Protein AF-A0A0N0P7M8-F1 (afdb_monomer)

Structure (mmCIF, N/CA/C/O backbone):
data_AF-A0A0N0P7M8-F1
#
_entry.id   AF-A0A0N0P7M8-F1
#
loop_
_atom_site.group_PDB
_atom_site.id
_atom_site.type_symbol
_atom_site.label_atom_id
_atom_site.label_alt_id
_atom_site.label_comp_id
_atom_site.label_asym_id
_atom_site.label_entity_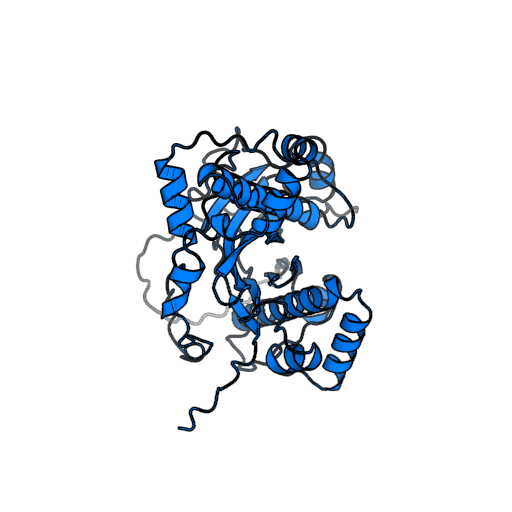id
_atom_site.label_seq_id
_atom_site.pdbx_PDB_ins_code
_atom_site.Cartn_x
_atom_site.Cartn_y
_atom_site.Cartn_z
_atom_site.occupancy
_atom_site.B_iso_or_equiv
_atom_site.auth_seq_id
_atom_site.auth_comp_id
_atom_site.auth_asym_id
_atom_site.auth_atom_id
_atom_site.pdbx_PDB_model_num
ATOM 1 N N . MET A 1 1 ? 29.910 -26.607 -25.794 1.00 38.88 1 MET A N 1
ATOM 2 C CA . MET A 1 1 ? 29.157 -25.349 -25.600 1.00 38.88 1 MET A CA 1
ATOM 3 C C . MET A 1 1 ? 27.672 -25.660 -25.435 1.00 38.88 1 MET A C 1
ATOM 5 O O . MET A 1 1 ? 26.892 -25.453 -26.350 1.00 38.88 1 MET A O 1
ATOM 9 N N . HIS A 1 2 ? 27.289 -26.178 -24.271 1.00 39.09 2 HIS A N 1
ATOM 10 C CA . HIS A 1 2 ? 25.891 -26.278 -23.855 1.00 39.09 2 HIS A CA 1
ATOM 11 C C . HIS A 1 2 ? 25.820 -25.704 -22.442 1.00 39.09 2 HIS A C 1
ATOM 13 O O . HIS A 1 2 ? 26.006 -26.439 -21.480 1.00 39.09 2 HIS A O 1
ATOM 19 N N . SER A 1 3 ? 25.626 -24.390 -22.310 1.00 35.88 3 SER A N 1
ATOM 20 C CA . SER A 1 3 ? 25.039 -23.858 -21.081 1.00 35.88 3 SER A CA 1
ATOM 21 C C . SER A 1 3 ? 23.548 -23.754 -21.353 1.00 35.88 3 SER A C 1
ATOM 23 O O . SER A 1 3 ? 23.086 -22.883 -22.093 1.00 35.88 3 SER A O 1
ATOM 25 N N . LEU A 1 4 ? 22.812 -24.734 -20.838 1.00 39.28 4 LEU A N 1
ATOM 26 C CA . LEU A 1 4 ? 21.364 -24.676 -20.768 1.00 39.28 4 LEU A CA 1
ATOM 27 C C . LEU A 1 4 ? 21.016 -23.387 -20.026 1.00 39.28 4 LEU A C 1
ATOM 29 O O . LEU A 1 4 ? 21.363 -23.215 -18.863 1.00 39.28 4 LEU A O 1
ATOM 33 N N . SER A 1 5 ? 20.398 -22.456 -20.748 1.00 38.84 5 SER A N 1
ATOM 34 C CA . SER A 1 5 ? 19.681 -21.336 -20.161 1.00 38.84 5 SER A CA 1
ATOM 35 C C . SER A 1 5 ? 18.578 -21.944 -19.301 1.00 38.84 5 SER A C 1
ATOM 37 O O . SER A 1 5 ? 17.521 -22.320 -19.810 1.00 38.84 5 SER A O 1
ATOM 39 N N . GLU A 1 6 ? 18.838 -22.094 -18.004 1.00 46.56 6 GLU A N 1
ATOM 40 C CA . GLU A 1 6 ? 17.764 -22.172 -17.029 1.00 46.56 6 GLU A CA 1
ATOM 41 C C . GLU A 1 6 ? 16.998 -20.861 -17.169 1.00 46.56 6 GLU A C 1
ATOM 43 O O . GLU A 1 6 ? 17.438 -19.793 -16.744 1.00 46.56 6 GLU A O 1
ATOM 48 N N . LYS A 1 7 ? 15.879 -20.915 -17.896 1.00 55.19 7 LYS A N 1
ATOM 49 C CA . LYS A 1 7 ? 14.916 -19.825 -17.916 1.00 55.19 7 LYS A CA 1
ATOM 50 C C . LYS A 1 7 ? 14.451 -19.682 -16.478 1.00 55.19 7 LYS A C 1
ATOM 52 O O . LYS A 1 7 ? 13.652 -20.499 -16.029 1.00 55.19 7 LYS A O 1
ATOM 57 N N . SER A 1 8 ? 14.994 -18.694 -15.770 1.00 57.81 8 SER A N 1
ATOM 58 C CA . SER A 1 8 ? 14.538 -18.320 -14.437 1.00 57.81 8 SER A CA 1
ATOM 59 C C . SER A 1 8 ? 13.024 -18.140 -14.508 1.00 57.81 8 SER A C 1
ATOM 61 O O . SER A 1 8 ? 12.512 -17.210 -15.134 1.00 57.81 8 SER A O 1
ATOM 63 N N . THR A 1 9 ? 12.291 -19.126 -13.994 1.00 70.81 9 THR A N 1
ATOM 64 C CA . THR A 1 9 ? 10.834 -19.092 -13.961 1.00 70.81 9 THR A CA 1
ATOM 65 C C . THR A 1 9 ? 10.451 -17.999 -12.984 1.00 70.81 9 THR A C 1
ATOM 67 O O . THR A 1 9 ? 10.857 -18.068 -11.824 1.00 70.81 9 THR A O 1
ATOM 70 N N . ALA A 1 10 ? 9.685 -17.007 -13.435 1.00 79.00 10 ALA A N 1
ATOM 71 C CA . ALA A 1 10 ? 9.117 -15.997 -12.555 1.00 79.00 10 ALA A CA 1
ATOM 72 C C . ALA A 1 10 ? 8.371 -16.676 -11.393 1.00 79.00 10 ALA A C 1
ATOM 74 O O . ALA A 1 10 ? 7.583 -17.599 -11.604 1.00 79.00 10 ALA A O 1
ATOM 75 N N . ARG A 1 11 ? 8.640 -16.242 -10.162 1.00 86.50 11 ARG A N 1
ATOM 76 C CA . ARG A 1 11 ? 8.033 -16.765 -8.931 1.00 86.50 11 ARG A CA 1
ATOM 77 C C . ARG A 1 11 ? 7.351 -15.635 -8.174 1.00 86.50 11 ARG A C 1
ATOM 79 O O . ARG A 1 11 ? 7.637 -14.459 -8.405 1.00 86.50 11 ARG A O 1
ATOM 86 N N . VAL A 1 12 ? 6.464 -15.995 -7.253 1.00 88.06 12 VAL A N 1
ATOM 87 C CA . VAL A 1 12 ? 5.967 -15.067 -6.234 1.00 88.06 12 VAL A CA 1
ATOM 88 C C . VAL A 1 12 ? 6.844 -15.209 -5.004 1.00 88.06 12 VAL A C 1
ATOM 90 O O . VAL A 1 12 ? 7.029 -16.315 -4.504 1.00 88.06 12 VAL A O 1
ATOM 93 N N . ILE A 1 13 ? 7.362 -14.095 -4.501 1.00 89.50 13 ILE A N 1
ATOM 94 C CA . ILE A 1 13 ? 7.983 -14.046 -3.179 1.00 89.50 13 ILE A CA 1
ATOM 95 C C . ILE A 1 13 ? 7.034 -13.384 -2.196 1.00 89.50 13 ILE A C 1
ATOM 97 O O . ILE A 1 13 ? 6.319 -12.438 -2.534 1.00 89.50 13 ILE A O 1
ATOM 101 N N . GLN A 1 14 ? 7.047 -13.890 -0.971 1.00 90.44 14 GLN A N 1
ATOM 102 C CA . GLN A 1 14 ? 6.246 -13.395 0.136 1.00 90.44 14 GLN A CA 1
ATOM 103 C C . GLN A 1 14 ? 7.194 -12.860 1.201 1.00 90.44 14 GLN A C 1
ATOM 105 O O . GLN A 1 14 ? 8.113 -13.555 1.627 1.00 90.44 14 GLN A O 1
ATOM 110 N N . ARG A 1 15 ? 6.977 -11.622 1.636 1.00 91.31 15 ARG A N 1
ATOM 111 C CA . ARG A 1 15 ? 7.740 -11.003 2.719 1.00 91.31 15 ARG A CA 1
ATOM 112 C C . ARG A 1 15 ? 6.793 -10.663 3.848 1.00 91.31 15 ARG A C 1
ATOM 114 O O . ARG A 1 15 ? 5.907 -9.821 3.697 1.00 91.31 15 ARG A O 1
ATOM 121 N N . ARG A 1 16 ? 6.972 -11.334 4.980 1.00 91.81 16 ARG A N 1
ATOM 122 C CA . ARG A 1 16 ? 6.319 -10.955 6.228 1.00 91.81 16 ARG A CA 1
ATOM 123 C C . ARG A 1 16 ? 7.062 -9.764 6.811 1.00 91.81 16 ARG A C 1
ATOM 125 O O . ARG A 1 16 ? 8.281 -9.781 6.853 1.00 91.81 16 ARG A O 1
ATOM 132 N N . ARG A 1 17 ? 6.323 -8.763 7.283 1.00 90.62 17 ARG A N 1
ATOM 133 C CA . ARG A 1 17 ? 6.889 -7.580 7.929 1.00 90.62 17 ARG A CA 1
ATOM 134 C C . ARG A 1 17 ? 6.558 -7.567 9.411 1.00 90.62 17 ARG A C 1
ATOM 136 O O . ARG A 1 17 ? 5.408 -7.777 9.811 1.00 90.62 17 ARG A O 1
ATOM 143 N N . LEU A 1 18 ? 7.581 -7.323 10.224 1.00 87.56 18 LEU A N 1
ATOM 144 C CA . LEU A 1 18 ? 7.425 -7.078 11.653 1.00 87.56 18 LEU A CA 1
ATOM 145 C C . LEU A 1 18 ? 6.905 -5.654 11.857 1.00 87.56 18 LEU A C 1
ATOM 147 O O . LEU A 1 18 ? 7.591 -4.679 11.559 1.00 87.56 18 LEU A O 1
ATOM 151 N N . LEU A 1 19 ? 5.672 -5.544 12.346 1.00 90.62 19 LEU A N 1
ATOM 152 C CA . LEU A 1 19 ? 5.085 -4.264 12.725 1.00 90.62 19 LEU A CA 1
ATOM 153 C C . LEU A 1 19 ? 5.493 -3.904 14.164 1.00 90.62 19 LEU A C 1
ATOM 155 O O . LEU A 1 19 ? 5.669 -4.814 14.981 1.00 90.62 19 LEU A O 1
ATOM 159 N N . PRO A 1 20 ? 5.600 -2.606 14.503 1.00 87.19 20 PRO A N 1
ATOM 160 C CA . PRO A 1 20 ? 5.786 -2.167 15.883 1.00 87.19 20 PRO A CA 1
ATOM 161 C C . PRO A 1 20 ? 4.738 -2.782 16.824 1.00 87.19 20 PRO A C 1
ATOM 163 O O . PRO A 1 20 ? 3.542 -2.726 16.534 1.00 87.19 20 PRO A O 1
ATOM 166 N N . VAL A 1 21 ? 5.184 -3.362 17.950 1.00 83.81 21 VAL A N 1
ATOM 167 C CA . VAL A 1 21 ? 4.307 -4.069 18.910 1.00 83.81 21 VAL A CA 1
ATOM 168 C C . VAL A 1 21 ? 3.170 -3.171 19.377 1.00 83.81 21 VAL A C 1
ATOM 170 O O . VAL A 1 21 ? 2.017 -3.585 19.367 1.00 83.81 21 VAL A O 1
ATOM 173 N N . PHE A 1 22 ? 3.487 -1.938 19.749 1.00 82.38 22 PHE A N 1
ATOM 174 C CA . PHE A 1 22 ? 2.509 -0.872 19.857 1.00 82.38 22 PHE A CA 1
ATOM 175 C C . PHE A 1 22 ? 2.652 0.013 18.619 1.00 82.38 22 PHE A C 1
ATOM 177 O O . PHE A 1 22 ? 3.783 0.349 18.257 1.00 82.38 22 PHE A O 1
ATOM 184 N N . PRO A 1 23 ? 1.561 0.430 17.963 1.00 86.56 23 PRO A N 1
ATOM 185 C CA . PRO A 1 23 ? 0.143 0.159 18.249 1.00 86.56 23 PRO A CA 1
ATOM 186 C C . PRO A 1 23 ? -0.431 -1.065 17.512 1.00 86.56 23 PRO A C 1
ATOM 188 O O . PRO A 1 23 ? -1.618 -1.351 17.634 1.00 86.56 23 PRO A O 1
ATOM 191 N N . PHE A 1 24 ? 0.377 -1.803 16.745 1.00 88.50 24 PHE A N 1
ATOM 192 C CA . PHE A 1 24 ? -0.088 -2.891 15.873 1.00 88.50 24 PHE A CA 1
ATOM 193 C C . PHE A 1 24 ? -0.098 -4.263 16.566 1.00 88.50 24 PHE A C 1
ATOM 195 O O . PHE A 1 24 ? 0.199 -5.287 15.940 1.00 88.50 24 PHE A O 1
ATOM 202 N N . ARG A 1 25 ? -0.402 -4.308 17.868 1.00 86.31 25 ARG A N 1
ATOM 203 C CA . ARG A 1 25 ? -0.282 -5.527 18.678 1.00 86.31 25 ARG A CA 1
ATOM 204 C C . ARG A 1 25 ? -1.094 -6.660 18.052 1.00 86.31 25 ARG A C 1
ATOM 206 O O . ARG A 1 25 ? -2.271 -6.511 17.746 1.00 86.31 25 ARG A O 1
ATOM 213 N N . GLY A 1 26 ? -0.443 -7.803 17.840 1.00 86.75 26 GLY A N 1
ATOM 214 C CA . GLY A 1 26 ? -1.082 -8.989 17.264 1.00 86.75 26 GLY A CA 1
ATOM 215 C C . GLY A 1 26 ? -1.363 -8.914 15.758 1.00 86.75 26 GLY A C 1
ATOM 216 O O . GLY A 1 26 ? -1.761 -9.923 15.182 1.00 86.75 26 GLY A O 1
ATOM 217 N N . ALA A 1 27 ? -1.106 -7.789 15.088 1.00 93.88 27 ALA A N 1
ATOM 218 C CA . ALA A 1 27 ? -1.235 -7.703 13.640 1.00 93.88 27 ALA A CA 1
ATOM 219 C C . ALA A 1 27 ? -0.044 -8.364 12.925 1.00 93.88 27 ALA A C 1
ATOM 221 O O . ALA A 1 27 ? 1.076 -8.453 13.441 1.00 93.88 27 ALA A O 1
ATOM 222 N N . THR A 1 28 ? -0.288 -8.841 11.708 1.00 94.69 28 THR A N 1
ATOM 223 C CA . THR A 1 28 ? 0.739 -9.374 10.811 1.00 94.69 28 THR A CA 1
ATOM 224 C C . THR A 1 28 ? 0.532 -8.802 9.419 1.00 94.69 28 THR A C 1
ATOM 226 O O . THR A 1 28 ? -0.534 -8.991 8.836 1.00 94.69 28 THR A O 1
ATOM 229 N N . ALA A 1 29 ? 1.547 -8.113 8.894 1.00 96.69 29 ALA A N 1
ATOM 230 C CA . ALA A 1 29 ? 1.561 -7.623 7.523 1.00 96.69 29 ALA A CA 1
ATOM 231 C C . ALA A 1 29 ? 2.404 -8.540 6.631 1.00 96.69 29 ALA A C 1
ATOM 233 O O . ALA A 1 29 ? 3.482 -8.989 7.027 1.00 96.69 29 ALA A O 1
ATOM 234 N N . VAL A 1 30 ? 1.914 -8.801 5.423 1.00 96.69 30 VAL A N 1
ATOM 235 C CA . VAL A 1 30 ? 2.618 -9.563 4.391 1.00 96.69 30 VAL A CA 1
ATOM 236 C C . VAL A 1 30 ? 2.496 -8.834 3.063 1.00 96.69 30 VAL A C 1
ATOM 238 O O . VAL A 1 30 ? 1.431 -8.322 2.720 1.00 96.69 30 VAL A O 1
ATOM 241 N N . VAL A 1 31 ? 3.587 -8.824 2.308 1.00 96.38 31 VAL A N 1
ATOM 242 C CA . VAL A 1 31 ? 3.637 -8.389 0.913 1.00 96.38 31 VAL A CA 1
ATOM 243 C C . VAL A 1 31 ? 3.930 -9.598 0.033 1.00 96.38 31 VAL A C 1
ATOM 245 O O . VAL A 1 31 ? 4.696 -10.478 0.413 1.00 96.38 31 VAL A O 1
ATOM 248 N N . SER A 1 32 ? 3.309 -9.663 -1.138 1.00 95.06 32 SER A N 1
ATOM 249 C CA . SER A 1 32 ? 3.561 -10.653 -2.182 1.00 9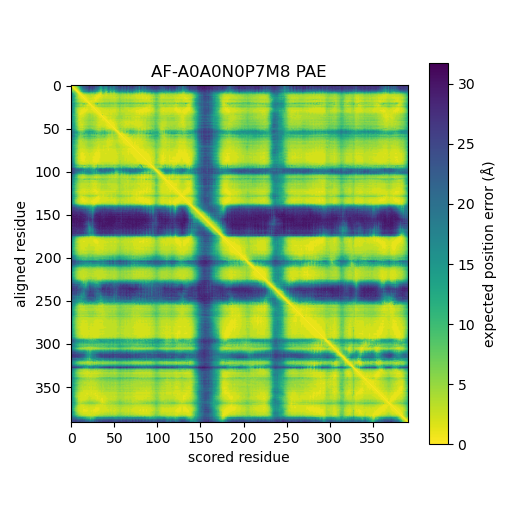5.06 32 SER A CA 1
ATOM 250 C C . SER A 1 32 ? 3.857 -9.947 -3.496 1.00 95.06 32 SER A C 1
ATOM 252 O O . SER A 1 32 ? 3.097 -9.076 -3.914 1.00 95.06 32 SER A O 1
ATOM 254 N N . GLN A 1 33 ? 4.949 -10.318 -4.153 1.00 93.81 33 GLN A N 1
ATOM 255 C CA . GLN A 1 33 ? 5.393 -9.678 -5.392 1.00 93.81 33 GLN A CA 1
ATOM 256 C C . GLN A 1 33 ? 6.042 -10.685 -6.340 1.00 93.81 33 GLN A C 1
ATOM 258 O O . GLN A 1 33 ? 6.492 -11.750 -5.915 1.00 93.81 33 GLN A O 1
ATOM 263 N N . LEU A 1 34 ? 6.126 -10.329 -7.620 1.00 90.06 34 LEU A N 1
ATOM 264 C CA . LEU A 1 34 ? 6.848 -11.120 -8.616 1.00 90.06 34 LEU A CA 1
ATOM 265 C C . LEU A 1 34 ? 8.372 -10.974 -8.468 1.00 90.06 34 LEU A C 1
ATOM 267 O O . LEU A 1 34 ? 8.877 -9.906 -8.118 1.00 90.06 34 LEU A O 1
ATOM 271 N N . THR A 1 35 ? 9.115 -12.036 -8.789 1.00 87.88 35 THR A N 1
ATOM 272 C CA . THR A 1 35 ? 10.587 -12.014 -8.926 1.00 87.88 35 THR A CA 1
ATOM 273 C C . THR A 1 35 ? 11.061 -11.611 -10.321 1.00 87.88 35 THR A C 1
ATOM 275 O O . THR A 1 35 ? 12.255 -11.415 -10.529 1.00 87.88 35 THR A O 1
ATOM 278 N N . ALA A 1 36 ? 10.140 -11.447 -11.270 1.00 88.19 36 ALA A N 1
ATOM 279 C CA . ALA A 1 36 ? 10.428 -11.049 -12.640 1.00 88.19 36 ALA A CA 1
ATOM 280 C C . ALA A 1 36 ? 9.550 -9.860 -13.066 1.00 88.19 36 ALA A C 1
ATOM 282 O O . ALA A 1 36 ? 8.502 -9.623 -12.454 1.00 88.19 36 ALA A O 1
ATOM 283 N N . PRO A 1 37 ? 9.950 -9.115 -14.114 1.00 90.81 37 PRO A N 1
ATOM 284 C CA . PRO A 1 37 ? 9.131 -8.055 -14.691 1.00 90.81 37 PRO A CA 1
ATOM 285 C C . PRO A 1 37 ? 7.729 -8.531 -15.075 1.00 90.81 37 PRO A C 1
ATOM 287 O O . PRO A 1 37 ? 7.544 -9.677 -15.480 1.00 90.81 37 PRO A O 1
ATOM 290 N N . LEU A 1 38 ? 6.753 -7.619 -15.050 1.00 89.25 38 LEU A N 1
ATOM 291 C CA . LEU A 1 38 ? 5.345 -7.923 -15.342 1.00 89.25 38 LEU A CA 1
ATOM 292 C C . LEU A 1 38 ? 5.136 -8.639 -16.691 1.00 89.25 38 LEU A C 1
ATOM 294 O O . LEU A 1 38 ? 4.328 -9.556 -16.783 1.00 89.25 38 LEU A O 1
ATOM 298 N N . GLY A 1 39 ? 5.896 -8.269 -17.728 1.00 88.94 39 GLY A N 1
ATOM 299 C CA . GLY A 1 39 ? 5.829 -8.915 -19.048 1.00 88.94 39 GLY A CA 1
ATOM 300 C C . GLY A 1 39 ? 6.319 -10.371 -19.079 1.00 88.94 39 GLY A C 1
ATOM 301 O O . GLY A 1 39 ? 6.176 -11.037 -20.098 1.00 88.94 39 GLY A O 1
ATOM 302 N N . GLN A 1 40 ? 6.901 -10.855 -17.981 1.00 90.50 40 GLN A N 1
ATOM 303 C CA . GLN A 1 40 ? 7.372 -12.227 -17.782 1.00 90.50 40 GLN A CA 1
ATOM 304 C C . GLN A 1 40 ? 6.584 -12.945 -16.675 1.00 90.50 40 GLN A C 1
ATOM 306 O O . GLN A 1 40 ? 7.014 -13.997 -16.203 1.00 90.50 40 GLN A O 1
ATOM 311 N N . ALA A 1 41 ? 5.455 -12.380 -16.228 1.00 88.94 41 ALA A N 1
ATOM 312 C CA . ALA A 1 41 ? 4.617 -13.016 -15.223 1.00 88.94 41 ALA A CA 1
ATOM 313 C C . ALA A 1 41 ? 4.161 -14.413 -15.700 1.00 88.94 41 ALA A C 1
ATOM 315 O O . ALA A 1 41 ? 3.821 -14.574 -16.878 1.00 88.94 41 ALA A O 1
ATOM 316 N N . PRO A 1 42 ? 4.133 -15.429 -14.817 1.00 87.75 42 PRO A N 1
ATOM 317 C CA . PRO A 1 42 ? 3.566 -16.731 -15.151 1.00 87.75 42 PRO A CA 1
ATOM 318 C C . PRO A 1 42 ? 2.064 -16.619 -15.430 1.00 87.75 42 PRO A C 1
ATOM 320 O O . PRO A 1 42 ? 1.424 -15.618 -15.100 1.00 87.75 42 PRO A O 1
ATOM 323 N N . SER A 1 43 ? 1.478 -17.691 -15.969 1.00 89.88 43 SER A N 1
ATOM 324 C CA . SER A 1 43 ? 0.017 -17.815 -16.014 1.00 89.88 43 SER A CA 1
ATOM 325 C C . SER A 1 43 ? -0.584 -17.717 -14.603 1.00 89.88 43 SER A C 1
ATOM 327 O O . SER A 1 43 ? 0.077 -18.060 -13.616 1.00 89.88 43 SER A O 1
ATOM 329 N N . LEU A 1 44 ? -1.846 -17.287 -14.495 1.00 88.25 44 LEU A N 1
ATOM 330 C CA . LEU A 1 44 ? -2.538 -17.234 -13.202 1.00 88.25 44 LEU A CA 1
ATOM 331 C C . LEU A 1 44 ? -2.573 -18.615 -12.537 1.00 88.25 44 LEU A C 1
ATOM 333 O O . LEU A 1 44 ? -2.310 -18.713 -11.345 1.00 88.25 44 LEU A O 1
ATOM 337 N N . GLU A 1 45 ? -2.812 -19.682 -13.299 1.00 86.44 45 GLU A N 1
ATOM 338 C CA . GLU A 1 45 ? -2.806 -21.059 -12.794 1.00 86.44 45 GLU A CA 1
ATOM 339 C C . GLU A 1 45 ? -1.453 -21.439 -12.175 1.00 86.44 45 GLU A C 1
ATOM 341 O O . GLU A 1 45 ? -1.383 -21.931 -11.044 1.00 86.44 45 GLU A O 1
ATOM 346 N N . THR A 1 46 ? -0.357 -21.139 -12.876 1.00 86.81 46 THR A N 1
ATOM 347 C CA . THR A 1 46 ? 1.000 -21.366 -12.363 1.00 86.81 46 THR A CA 1
ATOM 348 C C . THR A 1 46 ? 1.264 -20.534 -11.110 1.00 86.81 46 THR A C 1
ATOM 350 O O . THR A 1 46 ? 1.816 -21.042 -10.139 1.00 86.81 46 THR A O 1
ATOM 353 N N . LEU A 1 47 ? 0.848 -19.266 -11.088 1.00 85.56 47 LEU A N 1
ATOM 354 C CA . LEU A 1 47 ? 1.006 -18.402 -9.918 1.00 85.56 47 LEU A CA 1
ATOM 355 C C . LEU A 1 47 ? 0.257 -18.945 -8.704 1.00 85.56 47 LEU A C 1
ATOM 357 O O . LEU A 1 47 ? 0.811 -18.986 -7.610 1.00 85.56 47 LEU A O 1
ATOM 361 N N . CYS A 1 48 ? -0.985 -19.381 -8.885 1.00 82.88 48 CYS A N 1
ATOM 362 C CA . CYS A 1 48 ? -1.796 -19.853 -7.774 1.00 82.88 48 CYS A CA 1
ATOM 363 C C . CYS A 1 48 ? -1.278 -21.184 -7.221 1.00 82.88 48 CYS A C 1
ATOM 365 O O . CYS A 1 48 ? -1.130 -21.316 -6.010 1.00 82.88 48 CYS A O 1
ATOM 367 N N . SER A 1 49 ? -0.925 -22.126 -8.099 1.00 81.38 49 SER A N 1
ATOM 368 C CA . SER A 1 49 ? -0.383 -23.432 -7.697 1.00 81.38 49 SER A CA 1
ATOM 369 C C . SER A 1 49 ? 0.990 -23.349 -7.025 1.00 81.38 49 SER A C 1
ATOM 371 O O . SER A 1 49 ? 1.321 -24.213 -6.219 1.00 81.38 49 SER A O 1
ATOM 373 N N . THR A 1 50 ? 1.789 -22.321 -7.334 1.00 82.56 50 THR A N 1
ATOM 374 C CA . THR A 1 50 ? 3.141 -22.155 -6.766 1.00 82.56 50 THR A CA 1
ATOM 375 C C . THR A 1 50 ? 3.197 -21.239 -5.547 1.00 82.56 50 THR A C 1
ATOM 377 O O . THR A 1 50 ? 4.129 -21.354 -4.758 1.00 82.56 50 THR A O 1
ATOM 380 N N . ALA A 1 51 ? 2.244 -20.316 -5.384 1.00 82.44 51 ALA A N 1
ATOM 381 C CA . ALA A 1 51 ? 2.276 -19.316 -4.315 1.00 82.44 51 ALA A CA 1
ATOM 382 C C . ALA A 1 51 ? 1.370 -19.643 -3.115 1.00 82.44 51 ALA A C 1
ATOM 384 O O . ALA A 1 51 ? 1.539 -19.046 -2.045 1.00 82.44 51 ALA A O 1
ATOM 385 N N . LEU A 1 52 ? 0.402 -20.547 -3.287 1.00 79.25 52 LEU A N 1
ATOM 386 C CA . LEU A 1 52 ? -0.542 -20.968 -2.253 1.00 79.25 52 LEU A CA 1
ATOM 387 C C . LEU A 1 52 ? -0.285 -22.436 -1.907 1.00 79.25 52 LEU A C 1
ATOM 389 O O . LEU A 1 52 ? -0.719 -23.340 -2.618 1.00 79.25 52 LEU A O 1
ATOM 393 N N . ASP A 1 53 ? 0.412 -22.685 -0.801 1.00 74.62 53 ASP A N 1
ATOM 394 C CA . ASP A 1 53 ? 0.573 -24.052 -0.304 1.00 74.62 53 ASP A CA 1
ATOM 395 C C . ASP A 1 53 ? -0.807 -24.639 0.029 1.00 74.62 53 ASP A C 1
ATOM 397 O O . ASP A 1 53 ? -1.665 -23.961 0.592 1.00 74.62 53 ASP A O 1
ATOM 401 N N . GLY A 1 54 ? -1.049 -25.898 -0.337 1.00 71.50 54 GLY A N 1
ATOM 402 C CA . GLY A 1 54 ? -2.347 -26.540 -0.104 1.00 71.50 54 GLY A CA 1
ATOM 403 C C . GLY A 1 54 ? -3.460 -26.116 -1.067 1.00 71.50 54 GLY A C 1
ATOM 404 O O . GLY A 1 54 ? -4.620 -26.413 -0.799 1.00 71.50 54 GLY A O 1
ATOM 405 N N . PHE A 1 55 ? -3.128 -25.469 -2.190 1.00 70.50 55 PHE A N 1
ATOM 406 C CA . PHE A 1 55 ? -4.065 -25.154 -3.271 1.00 70.50 55 PHE A CA 1
ATOM 407 C C . PHE A 1 55 ? -4.746 -26.422 -3.808 1.00 70.50 55 PHE A C 1
ATOM 409 O O . PHE A 1 55 ? -4.207 -27.137 -4.656 1.00 70.50 55 PHE A O 1
ATOM 416 N N . THR A 1 56 ? -5.940 -26.732 -3.299 1.00 76.88 56 THR A N 1
ATOM 417 C CA . THR A 1 56 ? -6.739 -27.839 -3.825 1.00 76.88 56 THR A CA 1
ATOM 418 C C . THR A 1 56 ? -7.269 -27.474 -5.210 1.00 76.88 56 THR A C 1
ATOM 420 O O . THR A 1 56 ? -7.571 -26.312 -5.491 1.00 76.88 56 THR A O 1
ATOM 423 N N . ALA A 1 57 ? -7.438 -28.468 -6.088 1.00 71.19 57 ALA A N 1
ATOM 424 C CA . ALA A 1 57 ? -7.955 -28.228 -7.438 1.00 71.19 57 ALA A CA 1
ATOM 425 C C . ALA A 1 57 ? -9.328 -27.520 -7.428 1.00 71.19 57 ALA A C 1
ATOM 427 O O . ALA A 1 57 ? -9.614 -26.712 -8.309 1.00 71.19 57 ALA A O 1
ATOM 428 N N . ALA A 1 58 ? -10.166 -27.781 -6.417 1.00 77.38 58 ALA A N 1
ATOM 429 C CA . ALA A 1 58 ? -11.503 -27.203 -6.302 1.00 77.38 58 ALA A CA 1
ATOM 430 C C . ALA A 1 58 ? -11.487 -25.730 -5.852 1.00 77.38 58 ALA A C 1
ATOM 432 O O . ALA A 1 58 ? -12.059 -24.880 -6.537 1.00 77.38 58 ALA A O 1
ATOM 433 N N . GLU A 1 59 ? -10.818 -25.406 -4.738 1.00 75.50 59 GLU A N 1
ATOM 434 C CA . GLU A 1 59 ? -10.697 -24.018 -4.251 1.00 75.50 59 GLU A CA 1
ATOM 435 C C . GLU A 1 59 ? -9.929 -23.158 -5.248 1.00 75.50 59 GLU A C 1
ATOM 437 O O . GLU A 1 59 ? -10.278 -22.001 -5.497 1.00 75.50 59 GLU A O 1
ATOM 442 N N . GLY A 1 60 ? -8.927 -23.765 -5.878 1.00 73.94 60 GLY A N 1
ATOM 443 C CA . GLY A 1 60 ? -8.135 -23.122 -6.894 1.00 73.94 60 GLY A CA 1
ATOM 444 C C . GLY A 1 60 ? -8.892 -22.795 -8.168 1.00 73.94 60 GLY A C 1
ATOM 445 O O . GLY A 1 60 ? -8.752 -21.693 -8.691 1.00 73.94 60 GLY A O 1
ATOM 446 N N . SER A 1 61 ? -9.760 -23.697 -8.629 1.00 77.50 61 SER A N 1
ATOM 447 C CA . SER A 1 61 ? -10.612 -23.435 -9.794 1.00 77.50 61 SER A CA 1
ATOM 448 C C . SER A 1 61 ? -11.585 -22.282 -9.543 1.00 77.50 61 SER A C 1
ATOM 450 O O . SER A 1 61 ? -11.804 -21.457 -10.427 1.00 77.50 61 SER A O 1
ATOM 452 N N . LEU A 1 62 ? -12.159 -22.192 -8.336 1.00 81.38 62 LEU A N 1
ATOM 453 C CA . LEU A 1 62 ? -13.028 -21.071 -7.964 1.00 81.38 62 LEU A CA 1
ATOM 454 C C . LEU A 1 62 ? -12.247 -19.754 -7.950 1.00 81.38 62 LEU A C 1
ATOM 456 O O . LEU A 1 62 ? -12.695 -18.769 -8.527 1.00 81.38 62 LEU A O 1
ATOM 460 N N . PHE A 1 63 ? -11.059 -19.764 -7.346 1.00 84.56 63 PHE A N 1
ATOM 461 C CA . PHE A 1 63 ? -10.187 -18.599 -7.279 1.00 84.56 63 PHE A CA 1
ATOM 462 C C . PHE A 1 63 ? -9.736 -18.099 -8.651 1.00 84.56 63 PHE A C 1
ATOM 464 O O . PHE A 1 63 ? -9.788 -16.898 -8.915 1.00 84.56 63 PHE A O 1
ATOM 471 N N . LEU A 1 64 ? -9.311 -19.018 -9.522 1.00 87.12 64 LEU A N 1
ATOM 472 C CA . LEU A 1 64 ? -8.905 -18.706 -10.888 1.00 87.12 64 LEU A CA 1
ATOM 473 C C . LEU A 1 64 ? -10.073 -18.134 -11.677 1.00 87.12 64 LEU A C 1
ATOM 475 O O . LEU A 1 64 ? -9.916 -17.092 -12.297 1.00 87.12 64 LEU A O 1
ATOM 479 N N . ARG A 1 65 ? -11.260 -18.737 -11.572 1.00 89.19 65 ARG A N 1
ATOM 480 C CA . ARG A 1 65 ? -12.466 -18.220 -12.225 1.00 89.19 65 ARG A CA 1
ATOM 481 C C . ARG A 1 65 ? -12.812 -16.806 -11.754 1.00 89.19 65 ARG A C 1
ATOM 483 O O . ARG A 1 65 ? -13.158 -15.956 -12.573 1.00 89.19 65 ARG A O 1
ATOM 490 N N . ASP A 1 66 ? -12.709 -16.542 -10.453 1.00 89.75 66 ASP A N 1
ATOM 491 C CA . ASP A 1 66 ? -12.950 -15.208 -9.901 1.00 89.75 66 ASP A CA 1
ATOM 492 C C . ASP A 1 66 ? -11.908 -14.208 -10.424 1.00 89.75 66 ASP A C 1
ATOM 494 O O . ASP A 1 66 ? -12.280 -13.118 -10.859 1.00 89.75 66 ASP A O 1
ATOM 498 N N . ALA A 1 67 ? -10.627 -14.587 -10.468 1.00 91.56 67 ALA A N 1
ATOM 499 C CA . ALA A 1 67 ? -9.562 -13.760 -11.032 1.00 91.56 67 ALA A CA 1
ATOM 500 C C . ALA A 1 67 ? -9.773 -13.490 -12.532 1.00 91.56 67 ALA A C 1
ATOM 502 O O . ALA A 1 67 ? -9.691 -12.345 -12.962 1.00 91.56 67 ALA A O 1
ATOM 503 N N . GLU A 1 68 ? -10.096 -14.512 -13.324 1.00 93.00 68 GLU A N 1
ATOM 504 C CA . GLU A 1 68 ? -10.324 -14.429 -14.773 1.00 93.00 68 GLU A CA 1
ATOM 505 C C . GLU A 1 68 ? -11.550 -13.588 -15.138 1.00 93.00 68 GLU A C 1
ATOM 507 O O . GLU A 1 68 ? -11.581 -12.973 -16.204 1.00 93.00 68 GLU A O 1
ATOM 512 N N . SER A 1 69 ? -12.538 -13.504 -14.241 1.00 94.00 69 SER A N 1
ATOM 513 C CA . SER A 1 69 ? -13.708 -12.635 -14.416 1.00 94.00 69 SER A CA 1
ATOM 514 C C . SER A 1 69 ? -13.380 -11.139 -14.315 1.00 94.00 69 SER A C 1
ATOM 516 O O . SER A 1 69 ? -14.179 -10.294 -14.729 1.00 94.00 69 SER A O 1
ATOM 518 N N . LEU A 1 70 ? -12.206 -10.791 -13.778 1.00 93.50 70 LEU A N 1
ATOM 519 C CA . LEU A 1 70 ? -11.742 -9.414 -13.679 1.00 93.50 70 LEU A CA 1
ATOM 520 C C . LEU A 1 70 ? -11.116 -8.952 -14.997 1.00 93.50 70 LEU A C 1
ATOM 522 O O . LEU A 1 70 ? -10.548 -9.727 -15.769 1.00 93.50 70 LEU A O 1
ATOM 526 N N . HIS A 1 71 ? -11.134 -7.638 -15.216 1.00 94.81 71 HIS A N 1
ATOM 527 C CA . HIS A 1 71 ? -10.355 -7.024 -16.288 1.00 94.81 71 HIS A CA 1
ATOM 528 C C . HIS A 1 71 ? -8.870 -7.409 -16.160 1.00 94.81 71 HIS A C 1
ATOM 530 O O . HIS A 1 71 ? -8.343 -7.424 -15.050 1.00 94.81 71 HIS A O 1
ATOM 536 N N . LEU A 1 72 ? -8.178 -7.641 -17.285 1.00 91.75 72 LEU A N 1
ATOM 537 C CA . LEU A 1 72 ? -6.794 -8.154 -17.340 1.00 91.75 72 LEU A CA 1
ATOM 538 C C . LEU A 1 72 ? -5.825 -7.451 -16.373 1.00 91.75 72 LEU A C 1
ATOM 540 O O . LEU A 1 72 ? -5.014 -8.095 -15.716 1.00 91.75 72 LEU A O 1
ATOM 544 N N . ARG A 1 73 ? -5.949 -6.125 -16.229 1.00 91.50 73 ARG A N 1
ATOM 545 C CA . ARG A 1 73 ? -5.114 -5.319 -15.314 1.00 91.50 73 ARG A CA 1
ATOM 546 C C . ARG A 1 73 ? -5.320 -5.610 -13.824 1.00 91.50 73 ARG A C 1
ATOM 548 O O . ARG A 1 73 ? -4.483 -5.226 -13.024 1.00 91.50 73 ARG A O 1
ATOM 555 N N . HIS A 1 74 ? -6.418 -6.251 -13.445 1.00 92.81 74 HIS A N 1
ATOM 556 C CA . HIS A 1 74 ? -6.756 -6.552 -12.055 1.00 92.81 74 HIS A CA 1
ATOM 557 C C . HIS A 1 74 ? -6.545 -8.020 -11.691 1.00 92.81 74 HIS A C 1
ATOM 559 O O . HIS A 1 74 ? -6.555 -8.336 -10.507 1.00 92.81 74 HIS A O 1
ATOM 565 N N . GLN A 1 75 ? -6.309 -8.906 -12.664 1.00 94.44 75 GLN A N 1
ATOM 566 C CA . GLN A 1 75 ? -6.191 -10.343 -12.405 1.00 94.44 75 GLN A CA 1
ATOM 567 C C . GLN A 1 75 ? -4.958 -10.666 -11.549 1.00 94.44 75 GLN A C 1
ATOM 569 O O . GLN A 1 75 ? -5.080 -11.238 -10.467 1.00 94.44 75 GLN A O 1
ATOM 574 N N . LEU A 1 76 ? -3.768 -10.236 -11.982 1.00 93.94 76 LEU A N 1
ATOM 575 C CA . LEU A 1 76 ? -2.532 -10.457 -11.228 1.00 93.94 76 LEU A CA 1
ATOM 576 C C . LEU A 1 76 ? -2.536 -9.741 -9.859 1.00 93.94 76 LEU A C 1
ATOM 578 O O . LEU A 1 76 ? -2.267 -10.413 -8.860 1.00 93.94 76 LEU A O 1
ATOM 582 N N . PRO A 1 77 ? -2.878 -8.438 -9.752 1.00 94.81 77 PRO A N 1
ATOM 583 C CA . PRO A 1 77 ? -2.964 -7.766 -8.453 1.00 94.81 77 PRO A CA 1
ATOM 584 C C . PRO A 1 77 ? -3.946 -8.440 -7.485 1.00 94.81 77 PRO A C 1
ATOM 586 O O . PRO A 1 77 ? -3.663 -8.575 -6.290 1.00 94.81 77 PRO A O 1
ATOM 589 N N . PHE A 1 78 ? -5.081 -8.928 -8.000 1.00 93.75 78 PHE A N 1
ATOM 590 C CA . PHE A 1 78 ? -6.033 -9.710 -7.220 1.00 93.75 78 PHE A CA 1
ATOM 591 C C . PHE A 1 78 ? -5.374 -10.966 -6.645 1.00 93.75 78 PHE A C 1
ATOM 593 O O . PHE A 1 78 ? -5.429 -11.162 -5.425 1.00 93.75 78 PHE A O 1
ATOM 600 N N . VAL A 1 79 ? -4.678 -11.748 -7.481 1.00 93.38 79 VAL A N 1
ATOM 601 C CA . VAL A 1 79 ? -3.972 -12.960 -7.046 1.00 93.38 79 VAL A CA 1
ATOM 602 C C . VAL A 1 79 ? -2.925 -12.644 -5.980 1.00 93.38 79 VAL A C 1
ATOM 604 O O . VAL A 1 79 ? -2.984 -13.200 -4.884 1.00 93.38 79 VAL A O 1
ATOM 607 N N . LEU A 1 80 ? -2.024 -11.693 -6.242 1.00 95.00 80 LEU A N 1
ATOM 608 C CA . LEU A 1 80 ? -0.960 -11.325 -5.304 1.00 95.00 80 LEU A CA 1
ATOM 609 C C . LEU A 1 80 ? -1.515 -10.855 -3.951 1.00 95.00 80 LEU A C 1
ATOM 611 O O . LEU A 1 80 ? -0.979 -11.211 -2.904 1.00 95.00 80 LEU A O 1
ATOM 615 N N . SER A 1 81 ? -2.623 -10.107 -3.941 1.00 96.00 81 SER A N 1
ATOM 616 C CA . SER A 1 81 ? -3.249 -9.659 -2.688 1.00 96.00 81 SER A CA 1
ATOM 617 C C . SER A 1 81 ? -3.784 -10.813 -1.837 1.00 96.00 81 SER A C 1
ATOM 619 O O . SER A 1 81 ? -3.752 -10.754 -0.609 1.00 96.00 81 SER A O 1
ATOM 621 N N . ARG A 1 82 ? -4.279 -11.877 -2.478 1.00 94.75 82 ARG A N 1
ATOM 622 C CA . ARG A 1 82 ? -4.862 -13.051 -1.815 1.00 94.75 82 ARG A CA 1
ATOM 623 C C . ARG A 1 82 ? -3.802 -14.040 -1.364 1.00 94.75 82 ARG A C 1
ATOM 625 O O . ARG A 1 82 ? -3.927 -14.610 -0.284 1.00 94.75 82 ARG A O 1
ATOM 632 N N . VAL A 1 83 ? -2.710 -14.132 -2.112 1.00 92.94 83 VAL A N 1
ATOM 633 C CA . VAL A 1 83 ? -1.474 -14.775 -1.666 1.00 92.94 83 VAL A CA 1
ATOM 634 C C . VAL A 1 83 ? -0.945 -14.100 -0.393 1.00 92.94 83 VAL A C 1
ATOM 636 O O . VAL A 1 83 ? -0.718 -14.777 0.611 1.00 92.94 83 VAL A O 1
ATOM 639 N N . ALA A 1 84 ? -0.846 -12.766 -0.379 1.00 95.69 84 ALA A N 1
ATOM 640 C CA . ALA A 1 84 ? -0.424 -12.023 0.810 1.00 95.69 84 ALA A CA 1
ATOM 641 C C . ALA A 1 84 ? -1.376 -12.247 1.997 1.00 95.69 84 ALA A C 1
ATOM 643 O O . ALA A 1 84 ? -0.935 -12.463 3.124 1.00 95.69 84 ALA A O 1
ATOM 644 N N . ALA A 1 85 ? -2.687 -12.239 1.744 1.00 96.19 85 ALA A N 1
ATOM 645 C CA . ALA A 1 85 ? -3.710 -12.470 2.760 1.00 96.19 85 ALA A CA 1
ATOM 646 C C . ALA A 1 85 ? -3.625 -13.861 3.386 1.00 96.19 85 ALA A C 1
ATOM 648 O O . ALA A 1 85 ? -3.649 -13.985 4.607 1.00 96.19 85 ALA A O 1
ATOM 649 N N . SER A 1 86 ? -3.483 -14.886 2.548 1.00 93.50 86 SER A N 1
ATOM 650 C CA . SER A 1 86 ? -3.337 -16.285 2.948 1.00 93.50 86 SER A CA 1
ATOM 651 C C . SER A 1 86 ? -2.196 -16.444 3.952 1.00 93.50 86 SER A C 1
ATOM 653 O O . SER A 1 86 ? -2.407 -16.909 5.072 1.00 93.50 86 SER A O 1
ATOM 655 N N . ARG A 1 87 ? -1.018 -15.905 3.616 1.00 93.44 87 ARG A N 1
ATOM 656 C CA . ARG A 1 87 ? 0.157 -15.920 4.499 1.00 93.44 87 ARG A CA 1
ATOM 657 C C . ARG A 1 87 ? 0.005 -15.065 5.752 1.00 93.44 87 ARG A C 1
ATOM 659 O O . ARG A 1 87 ? 0.527 -15.433 6.806 1.00 93.44 87 ARG A O 1
ATOM 666 N N . ALA A 1 88 ? -0.683 -13.927 5.667 1.00 94.94 88 ALA A N 1
ATOM 667 C CA . ALA A 1 88 ? -0.943 -13.085 6.833 1.00 94.94 88 ALA A CA 1
ATOM 668 C C . ALA A 1 88 ? -1.847 -13.803 7.850 1.00 94.94 88 ALA A C 1
ATOM 670 O O . ALA A 1 88 ? -1.578 -13.744 9.050 1.00 94.94 88 ALA A O 1
ATOM 671 N N . ILE A 1 89 ? -2.876 -14.515 7.375 1.00 94.50 89 ILE A N 1
ATOM 672 C CA . ILE A 1 89 ? -3.797 -15.306 8.204 1.00 94.50 89 ILE A CA 1
ATOM 673 C C . ILE A 1 89 ? -3.086 -16.533 8.787 1.00 94.50 89 ILE A C 1
ATOM 675 O O . ILE A 1 89 ? -3.170 -16.765 9.990 1.00 94.50 89 ILE A O 1
ATOM 679 N N . GLU A 1 90 ? -2.335 -17.273 7.971 1.00 91.62 90 GLU A N 1
ATOM 680 C CA . GLU A 1 90 ? -1.522 -18.415 8.413 1.00 91.62 90 GLU A CA 1
ATOM 681 C C . GLU A 1 90 ? -0.545 -18.007 9.530 1.00 91.62 90 GLU A C 1
ATOM 683 O O . GLU A 1 90 ? -0.529 -18.588 10.617 1.00 91.62 90 GLU A O 1
ATOM 688 N N . SER A 1 91 ? 0.203 -16.919 9.316 1.00 90.25 91 SER A N 1
ATOM 689 C CA . SER A 1 91 ? 1.134 -16.372 10.310 1.00 90.25 91 SER A CA 1
ATOM 690 C C . SER A 1 91 ? 0.443 -15.944 11.606 1.00 90.25 91 SER A C 1
ATOM 692 O O . SER A 1 91 ? 1.030 -16.046 12.686 1.00 90.25 91 SER A O 1
ATOM 694 N N . LEU A 1 92 ? -0.793 -15.445 11.510 1.00 89.31 92 LEU A N 1
ATOM 695 C CA . LEU A 1 92 ? -1.605 -15.098 12.670 1.00 89.31 92 LEU A CA 1
ATOM 696 C C . LEU A 1 92 ? -2.011 -16.360 13.445 1.00 89.31 92 LEU A C 1
ATOM 698 O O . LEU A 1 92 ? -1.895 -16.384 14.667 1.00 89.31 92 LEU A O 1
ATOM 702 N N . HIS A 1 93 ? -2.420 -17.429 12.756 1.00 85.69 93 HIS A N 1
ATOM 703 C CA . HIS A 1 93 ? -2.790 -18.700 13.387 1.00 85.69 93 HIS A CA 1
ATOM 704 C C . HIS A 1 93 ? -1.617 -19.368 14.102 1.00 85.69 93 HIS A C 1
ATOM 706 O O . HIS A 1 93 ? -1.815 -19.831 15.224 1.00 85.69 93 HIS A O 1
ATOM 712 N N . HIS A 1 94 ? -0.404 -19.359 13.538 1.00 79.25 94 HIS A N 1
ATOM 713 C CA . HIS A 1 94 ? 0.776 -19.906 14.227 1.00 79.25 94 HIS A CA 1
ATOM 714 C C . HIS A 1 94 ? 1.030 -19.226 15.574 1.00 79.25 94 HIS A C 1
ATOM 716 O O . HIS A 1 94 ? 1.239 -19.906 16.575 1.00 79.25 94 HIS A O 1
ATOM 722 N N . LYS A 1 95 ? 0.916 -17.891 15.640 1.00 73.19 95 LYS A N 1
ATOM 723 C CA . LYS A 1 95 ? 1.075 -17.148 16.903 1.00 73.19 95 LYS A CA 1
ATOM 724 C C . LYS A 1 95 ? 0.089 -17.604 17.988 1.00 73.19 95 LYS A C 1
ATOM 726 O O . LYS A 1 95 ? 0.425 -17.540 19.164 1.00 73.19 95 LYS A O 1
ATOM 731 N N . HIS A 1 96 ? -1.101 -18.072 17.603 1.00 69.75 96 HIS A N 1
ATOM 732 C CA . HIS A 1 96 ? -2.136 -18.534 18.533 1.00 69.75 96 HIS A CA 1
ATOM 733 C C . HIS A 1 96 ? -2.109 -20.047 18.809 1.00 69.75 96 HIS A C 1
ATOM 735 O O . HIS A 1 96 ? -2.525 -20.470 19.884 1.00 69.75 96 HIS A O 1
ATOM 741 N N . ARG A 1 97 ? -1.653 -20.874 17.857 1.00 68.00 97 ARG A N 1
ATOM 742 C CA . ARG A 1 97 ? -1.773 -22.346 17.890 1.00 68.00 97 ARG A CA 1
ATOM 743 C C . ARG A 1 97 ? -0.523 -23.102 18.332 1.00 68.00 97 ARG A C 1
ATOM 745 O O . ARG A 1 97 ? -0.565 -24.333 18.324 1.00 68.00 97 ARG A O 1
ATOM 752 N N . ASN A 1 98 ? 0.523 -22.421 18.799 1.00 57.19 98 ASN A N 1
ATOM 753 C CA . ASN A 1 98 ? 1.750 -23.029 19.345 1.00 57.19 98 ASN A CA 1
ATOM 754 C C . ASN A 1 98 ? 1.545 -24.009 20.535 1.00 57.19 98 ASN A C 1
ATOM 756 O O . ASN A 1 98 ? 2.514 -24.428 21.153 1.00 57.19 98 ASN A O 1
ATOM 760 N N . ALA A 1 99 ? 0.311 -24.424 20.842 1.00 53.84 99 ALA A N 1
ATOM 761 C CA . ALA A 1 99 ? -0.009 -25.483 21.789 1.00 53.84 99 ALA A CA 1
ATOM 762 C C . ALA A 1 99 ? -0.359 -26.850 21.148 1.00 53.84 99 ALA A C 1
ATOM 764 O O . ALA A 1 99 ? -0.183 -27.857 21.828 1.00 53.84 99 ALA A O 1
ATOM 765 N N . HIS A 1 100 ? -0.880 -26.948 19.908 1.00 51.44 100 HIS A N 1
ATOM 766 C CA . HIS A 1 100 ? -1.588 -28.177 19.447 1.00 51.44 100 HIS A CA 1
ATOM 767 C C . HIS A 1 100 ? -1.200 -28.742 18.055 1.00 51.44 100 HIS A C 1
ATOM 769 O O . HIS A 1 100 ? -1.967 -29.492 17.458 1.00 51.44 100 HIS A O 1
ATOM 775 N N . GLY A 1 101 ? -0.001 -28.451 17.538 1.00 52.94 101 GLY A N 1
ATOM 776 C CA . GLY A 1 101 ? 0.685 -29.322 16.559 1.00 52.94 101 GLY A CA 1
ATOM 777 C C . GLY A 1 101 ? 0.105 -29.469 15.137 1.00 52.94 101 GLY A C 1
ATOM 778 O O . GLY A 1 101 ? 0.604 -30.297 14.382 1.00 52.94 101 GLY A O 1
ATOM 779 N N . GLY A 1 102 ? -0.902 -28.688 14.734 1.00 57.75 102 GLY A N 1
ATOM 780 C CA . GLY A 1 102 ? -1.474 -28.732 13.380 1.00 57.75 102 GLY A CA 1
ATOM 781 C C . GLY A 1 102 ? -1.241 -27.444 12.586 1.00 57.75 102 GLY A C 1
ATOM 782 O O . GLY A 1 102 ? -2.009 -26.491 12.733 1.00 57.75 102 GLY A O 1
ATOM 783 N N . ASN A 1 103 ? -0.222 -27.434 11.723 1.00 66.06 103 ASN A N 1
ATOM 784 C CA . ASN A 1 103 ? 0.044 -26.359 10.762 1.00 66.06 103 ASN A CA 1
ATOM 785 C C . ASN A 1 103 ? -0.571 -26.716 9.403 1.00 66.06 103 ASN A C 1
ATOM 787 O O . ASN A 1 103 ? 0.100 -27.269 8.536 1.00 66.06 103 ASN A O 1
ATOM 791 N N . SER A 1 104 ? -1.864 -26.447 9.232 1.00 75.69 104 SER A N 1
ATOM 792 C CA . SER A 1 104 ? -2.491 -26.538 7.912 1.00 75.69 104 SER A CA 1
ATOM 793 C C . SER A 1 104 ? -2.292 -25.217 7.168 1.00 75.69 104 SER A C 1
ATOM 795 O O . SER A 1 104 ? -2.601 -24.172 7.750 1.00 75.69 104 SER A O 1
ATOM 797 N N . PRO A 1 105 ? -1.809 -25.243 5.914 1.00 84.38 105 PRO A N 1
ATOM 798 C CA . PRO A 1 105 ? -1.674 -24.031 5.123 1.00 84.38 105 PRO A CA 1
ATOM 799 C C . PRO A 1 105 ? -3.050 -23.393 4.903 1.00 84.38 105 PRO A C 1
ATOM 801 O O . PRO A 1 105 ? -4.068 -24.084 4.794 1.00 84.38 105 PRO A O 1
ATOM 804 N N . VAL A 1 106 ? -3.089 -22.062 4.875 1.00 86.69 106 VAL A N 1
ATOM 805 C CA . VAL A 1 106 ? -4.325 -21.299 4.665 1.00 86.69 106 VAL A CA 1
ATOM 806 C C . VAL A 1 106 ? -4.390 -20.855 3.213 1.00 86.69 106 VAL A C 1
ATOM 808 O O . VAL A 1 106 ? -3.488 -20.170 2.746 1.00 86.69 106 VAL A O 1
ATOM 811 N N . VAL A 1 107 ? -5.490 -21.169 2.528 1.00 87.38 107 VAL A N 1
ATOM 812 C CA . VAL A 1 107 ? -5.802 -20.643 1.193 1.00 87.38 107 VAL A CA 1
ATOM 813 C C . VAL A 1 107 ? -6.993 -19.700 1.313 1.00 87.38 107 VAL A C 1
ATOM 815 O O . VAL A 1 107 ? -8.134 -20.121 1.485 1.00 87.38 107 VAL A O 1
ATOM 818 N N . PHE A 1 108 ? -6.733 -18.396 1.251 1.00 89.62 108 PHE A N 1
ATOM 819 C CA . PHE A 1 108 ? -7.760 -17.371 1.386 1.00 89.62 108 PHE A CA 1
ATOM 820 C C . PHE A 1 108 ? -8.065 -16.704 0.045 1.00 89.62 108 PHE A C 1
ATOM 822 O O . PHE A 1 108 ? -7.249 -15.969 -0.510 1.00 89.62 108 PHE A O 1
ATOM 829 N N . THR A 1 109 ? -9.293 -16.896 -0.431 1.00 86.38 109 THR A N 1
ATOM 830 C CA . THR A 1 109 ? -9.789 -16.366 -1.714 1.00 86.38 109 THR A CA 1
ATOM 831 C C . THR A 1 109 ? -10.956 -15.389 -1.528 1.00 86.38 109 THR A C 1
ATOM 833 O O . THR A 1 109 ? -11.300 -14.636 -2.435 1.00 86.38 109 THR A O 1
ATOM 836 N N . GLY A 1 110 ? -11.534 -15.343 -0.324 1.00 87.06 110 GLY A N 1
ATOM 837 C CA . GLY A 1 110 ? -12.795 -14.663 -0.042 1.00 87.06 110 GLY A CA 1
ATOM 838 C C . GLY A 1 110 ? -12.724 -13.143 0.143 1.00 87.06 110 GLY A C 1
ATOM 839 O O . GLY A 1 110 ? -11.800 -12.443 -0.280 1.00 87.06 110 GLY A O 1
ATOM 840 N N . SER A 1 111 ? -13.761 -12.611 0.791 1.00 89.06 111 SER A N 1
ATOM 841 C CA . SER A 1 111 ? -13.898 -11.192 1.146 1.00 89.06 111 SER A CA 1
ATOM 842 C C . SER A 1 111 ? -13.402 -10.908 2.570 1.00 89.06 111 SER A C 1
ATOM 844 O O . SER A 1 111 ? -13.224 -11.829 3.364 1.00 89.06 111 SER A O 1
ATOM 846 N N . ARG A 1 112 ? -13.257 -9.630 2.953 1.00 88.25 112 ARG A N 1
ATOM 847 C CA . ARG A 1 112 ? -12.924 -9.254 4.346 1.00 88.25 112 ARG A CA 1
ATOM 848 C C . ARG A 1 112 ? -13.909 -9.851 5.363 1.00 88.25 112 ARG A C 1
ATOM 850 O O . ARG A 1 112 ? -13.490 -10.332 6.408 1.00 88.25 112 ARG A O 1
ATOM 857 N N . LEU A 1 113 ? -15.201 -9.896 5.022 1.00 87.94 113 LEU A N 1
ATOM 858 C CA . LEU A 1 113 ? -16.232 -10.528 5.853 1.00 87.94 113 LEU A CA 1
ATOM 859 C C . LEU A 1 113 ? -16.006 -12.041 5.982 1.00 87.94 113 LEU A C 1
ATOM 861 O O . LEU A 1 113 ? -16.178 -12.608 7.059 1.00 87.94 113 LEU A O 1
ATOM 865 N N . SER A 1 114 ? -15.570 -12.684 4.897 1.00 91.12 114 SER A N 1
ATOM 866 C CA . SER A 1 114 ? -15.235 -14.108 4.881 1.00 91.12 114 SER A CA 1
ATOM 867 C C . SER A 1 114 ? -14.016 -14.414 5.755 1.00 91.12 114 SER A C 1
ATOM 869 O O . SER A 1 114 ? -14.014 -15.442 6.422 1.00 91.12 114 SER A O 1
ATOM 871 N N . ALA A 1 115 ? -13.013 -13.526 5.815 1.00 92.62 115 ALA A N 1
ATOM 872 C CA . ALA A 1 115 ? -11.849 -13.702 6.692 1.00 92.62 115 ALA A CA 1
ATOM 873 C C . ALA A 1 115 ? -12.272 -13.810 8.164 1.00 92.62 115 ALA A C 1
ATOM 875 O O . ALA A 1 115 ? -11.849 -14.720 8.878 1.00 92.62 115 ALA A O 1
ATOM 876 N N . ARG A 1 116 ? -13.208 -12.951 8.581 1.00 92.00 116 ARG A N 1
ATOM 877 C CA . ARG A 1 116 ? -13.774 -12.987 9.929 1.00 92.00 116 ARG A CA 1
ATOM 878 C C . ARG A 1 116 ? -14.579 -14.252 10.190 1.00 92.00 116 ARG A C 1
ATOM 880 O O . ARG A 1 116 ? -14.389 -14.878 11.228 1.00 92.00 116 ARG A O 1
ATOM 887 N N . ALA A 1 117 ? -15.458 -14.627 9.263 1.00 91.44 117 ALA A N 1
ATOM 888 C CA . ALA A 1 117 ? -16.325 -15.790 9.425 1.00 91.44 117 ALA A CA 1
ATOM 889 C C . ALA A 1 117 ? -15.552 -17.122 9.437 1.00 91.44 117 ALA A C 1
ATOM 891 O O . ALA A 1 117 ? -15.879 -18.004 10.223 1.00 91.44 117 ALA A O 1
ATOM 892 N N . LEU A 1 118 ? -14.537 -17.265 8.579 1.00 90.62 118 LEU A N 1
ATOM 893 C CA . LEU A 1 118 ? -13.828 -18.532 8.362 1.00 90.62 118 LEU A CA 1
ATOM 894 C C . LEU A 1 118 ? -12.564 -18.675 9.214 1.00 90.62 118 LEU A C 1
ATOM 896 O O . LEU A 1 118 ? -12.203 -19.785 9.595 1.00 90.62 118 LEU A O 1
ATOM 900 N N . HIS A 1 119 ? -11.881 -17.568 9.513 1.00 91.19 119 HIS A N 1
ATOM 901 C CA . HIS A 1 119 ? -10.572 -17.594 10.172 1.00 91.19 119 HIS A CA 1
ATOM 902 C C . HIS A 1 119 ? -10.528 -16.819 11.491 1.00 91.19 119 HIS A C 1
ATOM 904 O O . HIS A 1 119 ? -9.470 -16.774 12.121 1.00 91.19 119 HIS A O 1
ATOM 910 N N . GLY A 1 120 ? -11.650 -16.222 11.915 1.00 92.31 120 GLY A N 1
ATOM 911 C CA . GLY A 1 120 ? -11.747 -15.484 13.174 1.00 92.31 120 GLY A CA 1
ATOM 912 C C . GLY A 1 120 ? -10.863 -14.237 13.225 1.00 92.31 120 GLY A C 1
ATOM 913 O O . GLY A 1 120 ? -10.523 -13.781 14.312 1.00 92.31 120 GLY A O 1
ATOM 914 N N . CYS A 1 121 ? -10.460 -13.698 12.072 1.00 94.56 121 CYS A N 1
ATOM 915 C CA . CYS A 1 121 ? -9.562 -12.554 11.980 1.00 94.56 121 CYS A CA 1
ATOM 916 C C . CYS A 1 121 ? -10.152 -11.426 11.132 1.00 94.56 121 CYS A C 1
ATOM 918 O O . CYS A 1 121 ? -11.034 -11.620 10.300 1.00 94.56 121 CYS A O 1
ATOM 920 N N . GLU A 1 122 ? -9.649 -10.224 11.353 1.00 95.50 122 GLU A N 1
ATOM 921 C CA . GLU A 1 122 ? -9.918 -9.069 10.514 1.00 95.50 122 GLU A CA 1
ATOM 922 C C . GLU A 1 122 ? -8.797 -8.915 9.490 1.00 95.50 122 GLU A C 1
ATOM 924 O O . GLU A 1 122 ? -7.657 -9.329 9.722 1.00 95.50 122 GLU A O 1
ATOM 929 N N . LEU A 1 123 ? -9.134 -8.338 8.338 1.00 96.44 123 LEU A N 1
ATOM 930 C CA . LEU A 1 123 ? -8.246 -8.303 7.186 1.00 96.44 123 LEU A CA 1
ATOM 931 C C . LEU A 1 123 ? -8.386 -6.988 6.422 1.00 96.44 123 LEU A C 1
ATOM 933 O O . LEU A 1 123 ? -9.487 -6.571 6.055 1.00 96.44 123 LEU A O 1
ATOM 937 N N . SER A 1 124 ? -7.249 -6.382 6.092 1.00 97.12 124 SER A N 1
ATOM 938 C CA . SER A 1 124 ? -7.160 -5.304 5.113 1.00 97.12 124 SER A CA 1
ATOM 939 C C . SER A 1 124 ? -6.199 -5.689 3.998 1.00 97.12 124 SER A C 1
ATOM 941 O O . SER A 1 124 ? -5.237 -6.422 4.210 1.00 97.12 124 SER A O 1
ATOM 943 N N . LEU A 1 125 ? -6.514 -5.228 2.793 1.00 96.81 125 LEU A N 1
ATOM 944 C CA . LEU A 1 125 ? -5.907 -5.653 1.537 1.00 96.81 125 LEU A CA 1
ATOM 945 C C . LEU A 1 125 ? -5.586 -4.419 0.703 1.00 96.81 125 LEU A C 1
ATOM 947 O O . LEU A 1 125 ? -6.398 -3.486 0.645 1.00 96.81 125 LEU A O 1
ATOM 951 N N . SER A 1 126 ? -4.453 -4.456 0.015 1.00 96.94 126 SER A N 1
ATOM 952 C CA . SER A 1 126 ? -4.138 -3.535 -1.070 1.00 96.94 126 SER A CA 1
ATOM 953 C C . SER A 1 126 ? -3.371 -4.243 -2.173 1.00 96.94 126 SER A C 1
ATOM 955 O O . SER A 1 126 ? -2.776 -5.295 -1.938 1.00 96.94 126 SER A O 1
ATOM 957 N N . HIS A 1 127 ? -3.406 -3.695 -3.379 1.00 96.31 127 HIS A N 1
ATOM 958 C CA . HIS A 1 127 ? -2.606 -4.197 -4.482 1.00 96.31 127 HIS A CA 1
ATOM 959 C C . HIS A 1 127 ? -2.377 -3.132 -5.539 1.00 96.31 127 HIS A C 1
ATOM 961 O O . HIS A 1 127 ? -3.184 -2.225 -5.708 1.00 96.31 127 HIS A O 1
ATOM 967 N N . GLU A 1 128 ? -1.302 -3.335 -6.278 1.00 95.00 128 GLU A N 1
ATOM 968 C CA . GLU A 1 128 ? -0.902 -2.619 -7.476 1.00 95.00 128 GLU A CA 1
ATOM 969 C C . GLU A 1 128 ? -0.356 -3.636 -8.490 1.00 95.00 128 GLU A C 1
ATOM 971 O O . GLU A 1 128 ? -0.225 -4.823 -8.175 1.00 95.00 128 GLU A O 1
ATOM 976 N N . ASP A 1 129 ? -0.029 -3.177 -9.699 1.00 91.56 129 ASP A N 1
ATOM 977 C CA . ASP A 1 129 ? 0.306 -3.994 -10.879 1.00 91.56 129 ASP A CA 1
ATOM 978 C C . ASP A 1 129 ? 1.068 -5.307 -10.600 1.00 91.56 129 ASP A C 1
ATOM 980 O O . ASP A 1 129 ? 0.653 -6.371 -11.059 1.00 91.56 129 ASP A O 1
ATOM 984 N N . CYS A 1 130 ? 2.171 -5.254 -9.846 1.00 91.75 130 CYS A N 1
ATOM 985 C CA . CYS A 1 130 ? 3.021 -6.413 -9.542 1.00 91.75 130 CYS A CA 1
ATOM 986 C C . CYS A 1 130 ? 3.244 -6.659 -8.040 1.00 91.75 130 CYS A C 1
ATOM 988 O O . CYS A 1 130 ? 4.136 -7.430 -7.673 1.00 91.75 130 CYS A O 1
ATOM 990 N N . LEU A 1 131 ? 2.433 -6.035 -7.177 1.00 95.44 131 LEU A N 1
ATOM 991 C CA . LEU A 1 131 ? 2.571 -6.129 -5.726 1.00 95.44 131 LEU A CA 1
ATOM 992 C C . LEU A 1 131 ? 1.204 -6.190 -5.041 1.00 95.44 131 LEU A C 1
ATOM 994 O O . LEU A 1 131 ? 0.372 -5.306 -5.199 1.00 95.44 131 LEU A O 1
ATOM 998 N N . GLY A 1 132 ? 0.985 -7.221 -4.232 1.00 97.25 132 GLY A N 1
ATOM 999 C CA . GLY A 1 132 ? -0.160 -7.344 -3.336 1.00 97.25 132 GLY A CA 1
ATOM 1000 C C . GLY A 1 132 ? 0.285 -7.273 -1.883 1.00 97.25 132 GLY A C 1
ATOM 1001 O O . GLY A 1 132 ? 1.354 -7.762 -1.534 1.00 97.25 132 GLY A O 1
ATOM 1002 N N . ALA A 1 133 ? -0.531 -6.692 -1.013 1.00 98.06 133 ALA A N 1
ATOM 1003 C CA . ALA A 1 133 ? -0.251 -6.633 0.412 1.00 98.06 133 ALA A CA 1
ATOM 1004 C C . ALA A 1 133 ? -1.505 -6.876 1.248 1.00 98.06 133 ALA A C 1
ATOM 1006 O O . ALA A 1 133 ? -2.628 -6.539 0.859 1.00 98.06 133 ALA A O 1
ATOM 1007 N N . ALA A 1 134 ? -1.295 -7.449 2.425 1.00 98.12 134 ALA A N 1
ATOM 1008 C CA . ALA A 1 134 ? -2.342 -7.727 3.385 1.00 98.12 134 ALA A CA 1
ATOM 1009 C C . ALA A 1 134 ? -1.860 -7.456 4.808 1.00 98.12 134 ALA A C 1
ATOM 1011 O O . ALA A 1 134 ? -0.697 -7.685 5.132 1.00 98.12 134 ALA A O 1
ATOM 1012 N N . VAL A 1 135 ? -2.774 -7.012 5.667 1.00 97.94 135 VAL A N 1
ATOM 1013 C CA . VAL A 1 135 ? -2.585 -7.000 7.119 1.00 97.94 135 VAL A CA 1
ATOM 1014 C C . VAL A 1 135 ? -3.748 -7.736 7.769 1.00 97.94 135 VAL A C 1
ATOM 1016 O O . VAL A 1 135 ? -4.908 -7.411 7.506 1.00 97.94 135 VAL A O 1
ATOM 1019 N N . ALA A 1 136 ? -3.432 -8.738 8.587 1.00 97.06 136 ALA A N 1
ATOM 1020 C CA . ALA A 1 136 ? -4.395 -9.540 9.335 1.00 97.06 136 ALA A CA 1
ATOM 1021 C C . ALA A 1 136 ? -4.182 -9.362 10.842 1.00 97.06 136 ALA A C 1
ATOM 1023 O O . ALA A 1 136 ? -3.041 -9.269 11.297 1.00 97.06 136 ALA A O 1
ATOM 1024 N N . TRP A 1 137 ? -5.264 -9.315 11.618 1.00 95.38 137 TRP A N 1
ATOM 1025 C CA . TRP A 1 137 ? -5.208 -9.202 13.079 1.00 95.38 137 TRP A CA 1
ATOM 1026 C C . TRP A 1 137 ? -6.408 -9.888 13.728 1.00 95.38 137 TRP A C 1
ATOM 1028 O O . TRP A 1 137 ? -7.457 -10.051 13.104 1.00 95.38 137 TRP A O 1
ATOM 1038 N N . VAL A 1 138 ? -6.263 -10.315 14.982 1.00 92.38 138 VAL A N 1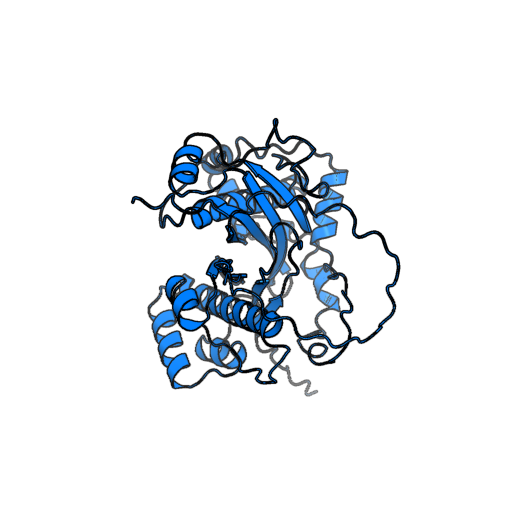
ATOM 1039 C CA . VAL A 1 138 ? -7.391 -10.870 15.738 1.00 92.38 138 VAL A CA 1
ATOM 1040 C C . VAL A 1 138 ? -8.229 -9.710 16.277 1.00 92.38 138 VAL A C 1
ATOM 1042 O O . VAL A 1 138 ? -7.670 -8.798 16.890 1.00 92.38 138 VAL A O 1
ATOM 1045 N N . PRO A 1 139 ? -9.556 -9.692 16.052 1.00 87.94 139 PRO A N 1
ATOM 1046 C CA . PRO A 1 139 ? -10.415 -8.744 16.741 1.00 87.94 139 PRO A CA 1
ATOM 1047 C C . PRO A 1 139 ? -10.330 -9.041 18.238 1.00 87.94 139 PRO A C 1
ATOM 1049 O O . PRO A 1 139 ? -10.539 -10.182 18.640 1.00 87.94 139 PRO A O 1
ATOM 1052 N N . GLU A 1 140 ? -10.021 -8.040 19.060 1.00 80.94 140 GLU A N 1
ATOM 1053 C CA . GLU A 1 140 ? -10.025 -8.212 20.513 1.00 80.94 140 GLU A CA 1
ATOM 1054 C C . GLU A 1 140 ? -11.402 -8.713 20.957 1.00 80.94 140 GLU A C 1
ATOM 1056 O O . GLU A 1 140 ? -12.406 -7.999 20.896 1.00 80.94 140 GLU A O 1
ATOM 1061 N N . VAL A 1 141 ? -11.456 -9.989 21.337 1.00 65.81 141 VAL A N 1
ATOM 1062 C CA . VAL A 1 141 ? -12.638 -10.586 21.937 1.00 65.81 141 VAL A CA 1
ATOM 1063 C C . VAL A 1 141 ? -12.606 -10.142 23.382 1.00 65.81 141 VAL A C 1
ATOM 1065 O O . VAL A 1 141 ? -11.661 -10.456 24.106 1.00 65.81 141 VAL A O 1
ATOM 1068 N N . HIS A 1 142 ? -13.619 -9.389 23.801 1.00 55.19 142 HIS A N 1
ATOM 1069 C CA . HIS A 1 142 ? -13.801 -9.106 25.212 1.00 55.19 142 HIS A CA 1
ATOM 1070 C C . HIS A 1 142 ? -13.772 -10.435 25.956 1.00 55.19 142 HIS A C 1
ATOM 1072 O O . HIS A 1 142 ? -14.633 -11.290 25.741 1.00 55.19 142 HIS A O 1
ATOM 1078 N N . SER A 1 143 ? -12.780 -10.599 26.830 1.00 42.34 143 SER A N 1
ATOM 1079 C CA . SER A 1 143 ? -12.924 -11.488 27.969 1.00 42.34 143 SER A CA 1
ATOM 1080 C C . SER A 1 143 ? -14.091 -10.918 28.764 1.00 42.34 143 SER A C 1
ATOM 1082 O O . SER A 1 143 ? -13.926 -10.041 29.610 1.00 42.34 143 SER A O 1
ATOM 1084 N N . ILE A 1 144 ? -15.310 -11.306 28.382 1.00 45.12 144 ILE A N 1
ATOM 1085 C CA . ILE A 1 144 ? -16.483 -11.119 29.214 1.00 45.12 144 ILE A CA 1
ATOM 1086 C C . ILE A 1 144 ? -16.097 -11.859 30.474 1.00 45.12 144 ILE A C 1
ATOM 1088 O O . ILE A 1 144 ? -15.911 -13.076 30.430 1.00 45.12 144 ILE A O 1
ATOM 1092 N N . CYS A 1 145 ? -15.865 -11.099 31.543 1.00 40.66 145 CYS A N 1
ATOM 1093 C CA . CYS A 1 145 ? -15.522 -11.621 32.843 1.00 40.66 145 CYS A CA 1
ATOM 1094 C C . CYS A 1 145 ? -16.457 -12.791 33.130 1.00 40.66 145 CYS A C 1
ATOM 1096 O O . CYS A 1 145 ? -17.625 -12.603 33.463 1.00 40.66 145 CYS A O 1
ATOM 1098 N N . SER A 1 146 ? -15.931 -14.006 32.998 1.00 41.22 146 SER A N 1
ATOM 1099 C CA . SER A 1 146 ? -16.459 -15.133 33.731 1.00 41.22 146 SER A CA 1
ATOM 1100 C C . SER A 1 146 ? -16.113 -14.803 35.169 1.00 41.22 146 SER A C 1
ATOM 1102 O O . SER A 1 146 ? -15.049 -15.153 35.671 1.00 41.22 146 SER A O 1
ATOM 1104 N N . SER A 1 147 ? -16.987 -14.034 35.813 1.00 43.44 147 SER A N 1
ATOM 1105 C CA . SER A 1 147 ? -17.120 -13.981 37.256 1.00 43.44 147 SER A CA 1
ATOM 1106 C C . SER A 1 147 ? -17.558 -15.373 37.716 1.00 43.44 147 SER A C 1
ATOM 1108 O O . SER A 1 147 ? -18.699 -15.589 38.112 1.00 43.44 147 SER A O 1
ATOM 1110 N N . GLY A 1 148 ? -16.654 -16.341 37.569 1.00 42.56 148 GLY A N 1
ATOM 1111 C CA . GLY A 1 148 ? -16.709 -17.623 38.230 1.00 42.56 148 GLY A CA 1
ATOM 1112 C C . GLY A 1 148 ? -16.269 -17.363 39.654 1.00 42.56 148 GLY A C 1
ATOM 1113 O O . GLY A 1 148 ? -15.091 -17.150 39.929 1.00 42.56 148 GLY A O 1
ATOM 1114 N N . THR A 1 149 ? -17.256 -17.302 40.536 1.00 45.50 149 THR A N 1
ATOM 1115 C CA . THR A 1 149 ? -17.096 -17.494 41.973 1.00 45.50 149 THR A CA 1
ATOM 1116 C C . THR A 1 149 ? -16.056 -18.573 42.242 1.00 45.50 149 THR A C 1
ATOM 1118 O O . THR A 1 149 ? -16.146 -19.674 41.698 1.00 45.50 149 THR A O 1
ATOM 1121 N N . GLY A 1 150 ? -15.061 -18.219 43.051 1.00 44.22 150 GLY A N 1
ATOM 1122 C CA . GLY A 1 150 ? -13.919 -19.066 43.336 1.00 44.22 150 GLY A CA 1
ATOM 1123 C C . GLY A 1 150 ? -14.305 -20.438 43.876 1.00 44.22 150 GLY A C 1
ATOM 1124 O O . GLY A 1 150 ? -15.192 -20.577 44.714 1.00 44.22 150 GLY A O 1
ATOM 1125 N N . LEU A 1 151 ? -13.539 -21.435 43.454 1.00 39.53 151 LEU A N 1
ATOM 1126 C CA . LEU A 1 151 ? -13.095 -22.471 44.364 1.00 39.53 151 LEU A CA 1
ATOM 1127 C C . LEU A 1 151 ? -11.575 -22.485 44.306 1.00 39.53 151 LEU A C 1
ATOM 1129 O O . LEU A 1 151 ? -10.972 -22.672 43.252 1.00 39.53 151 LEU A O 1
ATOM 1133 N N . ALA A 1 152 ? -10.994 -22.183 45.460 1.00 47.34 152 ALA A N 1
ATOM 1134 C CA . ALA A 1 152 ? -9.588 -22.356 45.734 1.00 47.34 152 ALA A CA 1
ATOM 1135 C C . ALA A 1 152 ? -9.222 -23.824 45.522 1.00 47.34 152 ALA A C 1
ATOM 1137 O O . ALA A 1 152 ? -9.895 -24.696 46.069 1.00 47.34 152 ALA A O 1
ATOM 1138 N N . ASP A 1 153 ? -8.126 -24.079 44.817 1.00 37.19 153 ASP A N 1
ATOM 1139 C CA . ASP A 1 153 ? -7.317 -25.225 45.188 1.00 37.19 153 ASP A CA 1
ATOM 1140 C C . ASP A 1 153 ? -5.832 -24.927 45.028 1.00 37.19 153 ASP A C 1
ATOM 1142 O O . ASP A 1 153 ? -5.377 -24.285 44.079 1.00 37.19 153 ASP A O 1
ATOM 1146 N N . SER A 1 154 ? -5.109 -25.310 46.069 1.00 43.31 154 SER A N 1
ATOM 1147 C CA . SER A 1 154 ? -3.753 -24.879 46.374 1.00 43.31 154 SER A CA 1
ATOM 1148 C C . SER A 1 154 ? -2.762 -25.897 45.822 1.00 43.31 154 SER A C 1
ATOM 1150 O O . SER A 1 154 ? -2.873 -27.082 46.114 1.00 43.31 154 SER A O 1
ATOM 1152 N N . GLY A 1 155 ? -1.753 -25.448 45.078 1.00 32.56 155 GLY A N 1
ATOM 1153 C CA . GLY A 1 155 ? -0.685 -26.321 44.592 1.00 32.56 155 GLY A CA 1
ATOM 1154 C C . GLY A 1 155 ? 0.553 -25.523 44.216 1.00 32.56 155 GLY A C 1
ATOM 1155 O O . GLY A 1 155 ? 0.666 -25.023 43.105 1.00 32.56 155 GLY A O 1
ATOM 1156 N N . ALA A 1 156 ? 1.457 -25.372 45.181 1.00 40.53 156 ALA A N 1
ATOM 1157 C CA . ALA A 1 156 ? 2.709 -24.642 45.064 1.00 40.53 156 ALA A CA 1
ATOM 1158 C C . ALA A 1 156 ? 3.669 -25.263 44.034 1.00 40.53 156 ALA A C 1
ATOM 1160 O O . ALA A 1 156 ? 3.953 -26.458 44.090 1.00 40.53 156 ALA A O 1
ATOM 1161 N N . ALA A 1 157 ? 4.256 -24.427 43.175 1.00 34.66 157 ALA A N 1
ATOM 1162 C CA . ALA A 1 157 ? 5.518 -24.724 42.505 1.00 34.66 157 ALA A CA 1
ATOM 1163 C C . ALA A 1 157 ? 6.335 -23.432 42.342 1.00 34.66 157 ALA A C 1
ATOM 1165 O O . ALA A 1 157 ? 5.975 -22.526 41.596 1.00 34.66 157 ALA A O 1
ATOM 1166 N N . LEU A 1 158 ? 7.423 -23.371 43.109 1.00 40.97 158 LEU A N 1
ATOM 1167 C CA . LEU A 1 158 ? 8.476 -22.360 43.084 1.00 40.97 158 LEU A CA 1
ATOM 1168 C C . LEU A 1 158 ? 9.249 -22.430 41.762 1.00 40.97 158 LEU A C 1
ATOM 1170 O O . LEU A 1 158 ? 9.915 -23.432 41.509 1.00 40.97 158 LEU A O 1
ATOM 1174 N N . LEU A 1 159 ? 9.245 -21.351 40.979 1.00 38.06 159 LEU A N 1
ATOM 1175 C CA . LEU A 1 159 ? 10.298 -21.072 40.003 1.00 38.06 159 LEU A CA 1
ATOM 1176 C C . LEU A 1 159 ? 10.701 -19.599 40.076 1.00 38.06 159 LEU A C 1
ATOM 1178 O O . LEU A 1 159 ? 9.870 -18.709 40.231 1.00 38.06 159 LEU A O 1
ATOM 1182 N N . ALA A 1 160 ? 12.015 -19.409 40.041 1.00 34.44 160 ALA A N 1
ATOM 1183 C CA . ALA A 1 160 ? 12.744 -18.201 40.375 1.00 34.44 160 ALA A CA 1
ATOM 1184 C C . ALA A 1 160 ? 12.438 -17.022 39.440 1.00 34.44 160 ALA A C 1
ATOM 1186 O O . ALA A 1 160 ? 12.522 -17.134 38.218 1.00 34.44 160 ALA A O 1
ATOM 1187 N N . GLU A 1 161 ? 12.139 -15.879 40.052 1.00 30.77 161 GLU A N 1
ATOM 1188 C CA . GLU A 1 161 ? 11.984 -14.585 39.398 1.00 30.77 161 GLU A CA 1
ATOM 1189 C C . GLU A 1 161 ? 13.359 -14.003 39.033 1.00 30.77 161 GLU A C 1
ATOM 1191 O O . GLU A 1 161 ? 14.23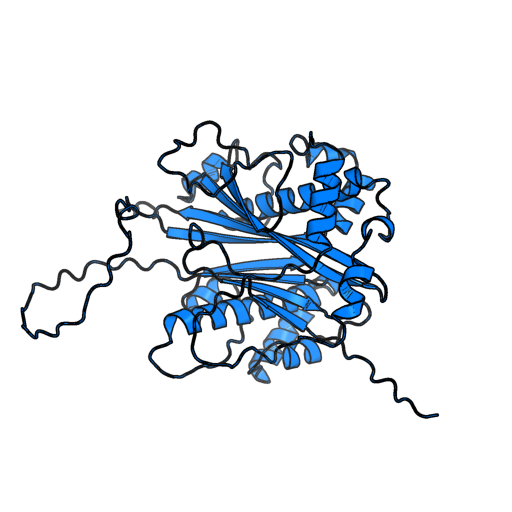8 -13.850 39.884 1.00 30.77 161 GLU A O 1
ATOM 1196 N N . CYS A 1 162 ? 13.546 -13.646 37.761 1.00 35.00 162 CYS A N 1
ATOM 1197 C CA . CYS A 1 162 ? 14.611 -12.739 37.342 1.00 35.00 162 CYS A CA 1
ATOM 1198 C C . CYS A 1 162 ? 14.144 -11.285 37.546 1.00 35.00 162 CYS A C 1
ATOM 1200 O O . CYS A 1 162 ? 13.058 -10.939 37.075 1.00 35.00 162 CYS A O 1
ATOM 1202 N N . PRO A 1 163 ? 14.941 -10.404 38.178 1.00 38.78 163 PRO A N 1
ATOM 1203 C CA . PRO A 1 163 ? 14.602 -8.994 38.298 1.00 38.78 163 PRO A CA 1
ATOM 1204 C C . PRO A 1 163 ? 15.057 -8.247 37.037 1.00 38.78 163 PRO A C 1
ATOM 1206 O O . PRO A 1 163 ? 16.250 -8.133 36.766 1.00 38.78 163 PRO A O 1
ATOM 1209 N N . GLY A 1 164 ? 14.103 -7.741 36.256 1.00 36.09 164 GLY A N 1
ATOM 1210 C CA . GLY A 1 164 ? 14.361 -6.874 35.106 1.00 36.09 164 GLY A CA 1
ATOM 1211 C C . GLY A 1 164 ? 13.149 -5.997 34.801 1.00 36.09 164 GLY A C 1
ATOM 1212 O O . GLY A 1 164 ? 12.169 -6.480 34.245 1.00 36.09 164 GLY A O 1
ATOM 1213 N N . ASP A 1 165 ? 13.224 -4.738 35.235 1.00 39.53 165 ASP A N 1
ATOM 1214 C CA . ASP A 1 165 ? 12.362 -3.571 34.974 1.00 39.53 165 ASP A CA 1
ATOM 1215 C C . ASP A 1 165 ? 11.186 -3.740 33.989 1.00 39.53 165 ASP A C 1
ATOM 1217 O O . ASP A 1 165 ? 11.220 -3.297 32.842 1.00 39.53 165 ASP A O 1
ATOM 1221 N N . ALA A 1 166 ? 10.075 -4.294 34.482 1.00 39.53 166 ALA A N 1
ATOM 1222 C CA . ALA A 1 166 ? 8.779 -4.335 33.796 1.00 39.53 166 ALA A CA 1
ATOM 1223 C C . ALA A 1 166 ? 7.736 -3.419 34.469 1.00 39.53 166 ALA A C 1
ATOM 1225 O O . ALA A 1 166 ? 6.547 -3.744 34.548 1.00 39.53 166 ALA A O 1
ATOM 1226 N N . SER A 1 167 ? 8.166 -2.269 34.993 1.00 40.41 167 SER A N 1
ATOM 1227 C CA . SER A 1 167 ? 7.310 -1.345 35.740 1.00 40.41 167 SER A CA 1
ATOM 1228 C C . SER A 1 167 ? 7.128 -0.008 35.022 1.00 40.41 167 SER A C 1
ATOM 1230 O O . SER A 1 167 ? 7.616 0.999 35.515 1.00 40.41 167 SER A O 1
ATOM 1232 N N . HIS A 1 168 ? 6.404 0.028 33.890 1.00 41.59 168 HIS A N 1
ATOM 1233 C CA . HIS A 1 168 ? 5.692 1.258 33.476 1.00 41.59 168 HIS A CA 1
ATOM 1234 C C . HIS A 1 168 ? 4.510 1.133 32.485 1.00 41.59 168 HIS A C 1
ATOM 1236 O O . HIS A 1 168 ? 3.904 2.151 32.175 1.00 41.59 168 HIS A O 1
ATOM 1242 N N . GLU A 1 169 ? 4.050 -0.058 32.080 1.00 44.62 169 GLU A N 1
ATOM 1243 C CA . GLU A 1 169 ? 2.903 -0.187 31.141 1.00 44.62 169 GLU A CA 1
ATOM 1244 C C . GLU A 1 169 ? 1.587 -0.711 31.768 1.00 44.62 169 GLU A C 1
ATOM 1246 O O . GLU A 1 169 ? 0.726 -1.242 31.074 1.00 44.62 169 GLU A O 1
ATOM 1251 N N . ARG A 1 170 ? 1.376 -0.576 33.088 1.00 40.34 170 ARG A N 1
ATOM 1252 C CA . ARG A 1 170 ? 0.165 -1.103 33.774 1.00 40.34 170 ARG A CA 1
ATOM 1253 C C . ARG A 1 170 ? -1.017 -0.138 33.930 1.00 40.34 170 ARG A C 1
ATOM 1255 O O . ARG A 1 170 ? -1.987 -0.490 34.593 1.00 40.34 170 ARG A O 1
ATOM 1262 N N . ASN A 1 171 ? -0.992 1.032 33.297 1.00 35.59 171 ASN A N 1
ATOM 1263 C CA . ASN A 1 171 ? -2.139 1.950 33.283 1.00 35.59 171 ASN A CA 1
ATOM 1264 C C . ASN A 1 171 ? -2.941 1.836 31.975 1.00 35.59 171 ASN A C 1
ATOM 1266 O O . ASN A 1 171 ? -3.161 2.823 31.275 1.00 35.59 171 ASN A O 1
ATOM 1270 N N . THR A 1 172 ? -3.406 0.630 31.640 1.00 43.41 172 THR A N 1
ATOM 1271 C CA . THR A 1 172 ? -4.255 0.372 30.466 1.00 43.41 172 THR A CA 1
ATOM 1272 C C . THR A 1 172 ? -5.713 0.746 30.751 1.00 43.41 172 THR A C 1
ATOM 1274 O O . THR A 1 172 ? -6.599 -0.065 31.024 1.00 43.41 172 THR A O 1
ATOM 1277 N N . ARG A 1 173 ? -5.956 2.060 30.706 1.00 49.50 173 ARG A N 1
ATOM 1278 C CA . ARG A 1 173 ? -7.270 2.682 30.504 1.00 49.50 173 ARG A CA 1
ATOM 1279 C C . ARG A 1 173 ? -7.957 2.027 29.305 1.00 49.50 173 ARG A C 1
ATOM 1281 O O . ARG A 1 173 ? -7.368 2.061 28.236 1.00 49.50 173 ARG A O 1
ATOM 1288 N N . LYS A 1 174 ? -9.189 1.515 29.479 1.00 53.59 174 LYS A N 1
ATOM 1289 C CA . LYS A 1 174 ? -10.186 1.181 28.428 1.00 53.59 174 LYS A CA 1
ATOM 1290 C C . LYS A 1 174 ? -9.579 1.083 27.018 1.00 53.59 174 LYS A C 1
ATOM 1292 O O . LYS A 1 174 ? -9.847 1.948 26.183 1.00 53.59 174 LYS A O 1
ATOM 1297 N N . GLU A 1 175 ? -8.726 0.090 26.776 1.00 60.16 175 GLU A N 1
ATOM 1298 C CA . GLU A 1 175 ? -8.076 -0.037 25.474 1.00 60.16 175 GLU A CA 1
ATOM 1299 C C . GLU A 1 175 ? -9.171 -0.367 24.458 1.00 60.16 175 GLU A C 1
ATOM 1301 O O . GLU A 1 175 ? -9.832 -1.401 24.524 1.00 60.16 175 GLU A O 1
ATOM 1306 N N . GLY A 1 176 ? -9.477 0.610 23.603 1.00 70.50 176 GLY A N 1
ATOM 1307 C CA . GLY A 1 176 ? -10.393 0.412 22.493 1.00 70.50 176 GLY A CA 1
ATOM 1308 C C . GLY A 1 176 ? -9.760 -0.540 21.488 1.00 70.50 176 GLY A C 1
ATOM 1309 O O . GLY A 1 176 ? -8.553 -0.484 21.256 1.00 70.50 176 GLY A O 1
ATOM 1310 N N . ARG A 1 177 ? -10.589 -1.365 20.851 1.00 88.88 177 ARG A N 1
ATOM 1311 C CA . ARG A 1 177 ? -10.169 -2.349 19.852 1.00 88.88 177 ARG A CA 1
ATOM 1312 C C . ARG A 1 177 ? -9.300 -1.700 18.775 1.00 88.88 177 ARG A C 1
ATOM 1314 O O . ARG A 1 177 ? -9.730 -0.738 18.142 1.00 88.88 177 ARG A O 1
ATOM 1321 N N . VAL A 1 178 ? -8.135 -2.270 18.478 1.00 91.44 178 VAL A N 1
ATOM 1322 C CA . VAL A 1 178 ? -7.308 -1.807 17.353 1.00 91.44 178 VAL A CA 1
ATOM 1323 C C . VAL A 1 178 ? -7.896 -2.277 16.016 1.00 91.44 178 VAL A C 1
ATOM 1325 O O . VAL A 1 178 ? -8.287 -3.437 15.837 1.00 91.44 178 VAL A O 1
ATOM 1328 N N . VAL A 1 179 ? -7.956 -1.361 15.051 1.00 94.56 179 VAL A N 1
ATOM 1329 C CA . VAL A 1 179 ? -8.308 -1.644 13.656 1.00 94.56 179 VAL A CA 1
ATOM 1330 C C . VAL A 1 179 ? -7.182 -1.200 12.734 1.00 94.56 179 VAL A C 1
ATOM 1332 O O . VAL A 1 179 ? -6.617 -0.123 12.917 1.00 94.56 179 VAL A O 1
ATOM 1335 N N . CYS A 1 180 ? -6.856 -2.032 11.745 1.00 96.69 180 CYS A N 1
ATOM 1336 C CA . CYS A 1 180 ? -5.726 -1.816 10.846 1.00 96.69 180 CYS A CA 1
ATOM 1337 C C . CYS A 1 180 ? -6.177 -1.656 9.389 1.00 96.69 180 CYS A C 1
ATOM 1339 O O . CYS A 1 180 ? -7.174 -2.222 8.939 1.00 96.69 180 CYS A O 1
ATOM 1341 N N . ALA A 1 181 ? -5.388 -0.924 8.617 1.00 97.38 181 ALA A N 1
ATOM 1342 C CA . ALA A 1 181 ? -5.471 -0.863 7.171 1.00 97.38 181 ALA A CA 1
ATOM 1343 C C . ALA A 1 181 ? -4.072 -0.915 6.564 1.00 97.38 181 ALA A C 1
ATOM 1345 O O . ALA A 1 181 ? -3.111 -0.484 7.190 1.00 97.38 181 ALA A O 1
ATOM 1346 N N . ILE A 1 182 ? -3.970 -1.444 5.348 1.00 97.94 182 ILE A N 1
ATOM 1347 C CA . ILE A 1 182 ? -2.737 -1.422 4.564 1.00 97.94 182 ILE A CA 1
ATOM 1348 C C . ILE A 1 182 ? -3.018 -0.809 3.200 1.00 97.94 182 ILE A C 1
ATOM 1350 O O . ILE A 1 182 ? -4.092 -1.016 2.619 1.00 97.94 182 ILE A O 1
ATOM 1354 N N . ASP A 1 183 ? -2.052 -0.065 2.689 1.00 97.69 183 ASP A N 1
ATOM 1355 C CA . ASP A 1 183 ? -2.038 0.446 1.335 1.00 97.69 183 ASP A CA 1
ATOM 1356 C C . ASP A 1 183 ? -0.669 0.286 0.679 1.00 97.69 183 ASP A C 1
ATOM 1358 O O . ASP A 1 183 ? 0.353 0.203 1.362 1.00 97.69 183 ASP A O 1
ATOM 1362 N N . VAL A 1 184 ? -0.673 0.197 -0.648 1.00 97.31 184 VAL A N 1
ATOM 1363 C CA . VAL A 1 184 ? 0.520 0.067 -1.478 1.00 97.31 184 VAL A CA 1
ATOM 1364 C C . VAL A 1 184 ? 0.400 1.073 -2.609 1.00 97.31 184 VAL A C 1
ATOM 1366 O O . VAL A 1 184 ? -0.677 1.219 -3.171 1.00 97.31 184 VAL A O 1
ATOM 1369 N N . CYS A 1 185 ? 1.475 1.791 -2.916 1.00 96.12 185 CYS A N 1
ATOM 1370 C CA . CYS A 1 185 ? 1.437 2.862 -3.905 1.00 96.12 185 CYS A CA 1
ATOM 1371 C C . CYS A 1 185 ? 2.713 2.849 -4.769 1.00 96.12 185 CYS A C 1
ATOM 1373 O O . CYS A 1 185 ? 3.818 2.905 -4.210 1.00 96.12 185 CYS A O 1
ATOM 1375 N N . PRO A 1 186 ? 2.615 2.794 -6.114 1.00 96.50 186 PRO A N 1
ATOM 1376 C CA . PRO A 1 186 ? 3.782 2.782 -6.985 1.00 96.50 186 PRO A CA 1
ATOM 1377 C C . PRO A 1 186 ? 4.387 4.185 -7.057 1.00 96.50 186 PRO A C 1
ATOM 1379 O O . PRO A 1 186 ? 3.764 5.127 -7.554 1.00 96.50 186 PRO A O 1
ATOM 1382 N N . VAL A 1 187 ? 5.643 4.335 -6.634 1.00 95.56 187 VAL A N 1
ATOM 1383 C CA . VAL A 1 187 ? 6.308 5.650 -6.616 1.00 95.56 187 VAL A CA 1
ATOM 1384 C C . VAL A 1 187 ? 6.485 6.202 -8.037 1.00 95.56 187 VAL A C 1
ATOM 1386 O O . VAL A 1 187 ? 6.324 7.401 -8.276 1.00 95.56 187 VAL A O 1
ATOM 1389 N N . ALA A 1 188 ? 6.772 5.322 -9.000 1.00 95.25 188 ALA A N 1
ATOM 1390 C CA . ALA A 1 188 ? 6.895 5.678 -10.413 1.00 95.25 188 ALA A CA 1
ATOM 1391 C C . ALA A 1 188 ? 5.581 6.227 -10.997 1.00 95.25 188 ALA A C 1
ATOM 1393 O O . ALA A 1 188 ? 5.591 7.199 -11.753 1.00 95.25 188 ALA A O 1
ATOM 1394 N N . GLU A 1 189 ? 4.446 5.640 -10.615 1.00 94.06 189 GLU A N 1
ATOM 1395 C CA . GLU A 1 189 ? 3.129 6.057 -11.094 1.00 94.06 189 GLU A CA 1
ATOM 1396 C C . GLU A 1 189 ? 2.725 7.406 -10.495 1.00 94.06 189 GLU A C 1
ATOM 1398 O O . GLU A 1 189 ? 2.266 8.299 -11.209 1.00 94.06 189 GLU A O 1
ATOM 1403 N N . VAL A 1 190 ? 2.996 7.608 -9.204 1.00 92.62 190 VAL A N 1
ATOM 1404 C CA . VAL A 1 190 ? 2.834 8.905 -8.534 1.00 92.62 190 VAL A CA 1
ATOM 1405 C C . VAL A 1 190 ? 3.632 9.998 -9.245 1.00 92.62 190 VAL A C 1
ATOM 1407 O O . VAL A 1 190 ? 3.088 11.069 -9.534 1.00 92.62 190 VAL A O 1
ATOM 1410 N N . HIS A 1 191 ? 4.901 9.729 -9.573 1.00 93.25 191 HIS A N 1
ATOM 1411 C CA . HIS A 1 191 ? 5.725 10.653 -10.349 1.00 93.25 191 HIS A CA 1
ATOM 1412 C C . HIS A 1 191 ? 5.083 10.955 -11.712 1.00 93.25 191 HIS A C 1
ATOM 1414 O O . HIS A 1 191 ? 4.837 12.119 -12.033 1.00 93.25 191 HIS A O 1
ATOM 1420 N N . ARG A 1 192 ? 4.728 9.916 -12.479 1.00 94.19 192 ARG A N 1
ATOM 1421 C CA . ARG A 1 192 ? 4.115 10.042 -13.809 1.00 94.19 192 ARG A CA 1
ATOM 1422 C C . ARG A 1 192 ? 2.837 10.881 -13.782 1.00 94.19 192 ARG A C 1
ATOM 1424 O O . ARG A 1 192 ? 2.641 11.749 -14.635 1.00 94.19 192 ARG A O 1
ATOM 1431 N N . VAL A 1 193 ? 1.946 10.630 -12.823 1.00 91.19 193 VAL A N 1
ATOM 1432 C CA . VAL A 1 193 ? 0.669 11.347 -12.709 1.00 91.19 193 VAL A CA 1
ATOM 1433 C C . VAL A 1 193 ? 0.895 12.803 -12.321 1.00 91.19 193 VAL A C 1
ATOM 1435 O O . VAL A 1 193 ? 0.289 13.684 -12.934 1.00 91.19 193 VAL A O 1
ATOM 1438 N N . ARG A 1 194 ? 1.805 13.083 -11.381 1.00 89.12 194 ARG A N 1
ATOM 1439 C CA . ARG A 1 194 ? 2.163 14.458 -11.005 1.00 89.12 194 ARG A CA 1
ATOM 1440 C C . ARG A 1 194 ? 2.745 15.235 -12.185 1.00 89.12 194 ARG A C 1
ATOM 1442 O O . ARG A 1 194 ? 2.365 16.384 -12.393 1.00 89.12 194 ARG A O 1
ATOM 1449 N N . THR A 1 195 ? 3.636 14.612 -12.952 1.00 90.56 195 THR A N 1
ATOM 1450 C CA . THR A 1 195 ? 4.269 15.219 -14.129 1.00 90.56 195 THR A CA 1
ATOM 1451 C C . THR A 1 195 ? 3.247 15.481 -15.232 1.00 90.56 195 THR A C 1
ATOM 1453 O O . THR A 1 195 ? 3.216 16.566 -15.810 1.00 90.56 195 THR A O 1
ATOM 1456 N N . ARG A 1 196 ? 2.353 14.519 -15.495 1.00 92.50 196 ARG A N 1
ATOM 1457 C CA . ARG A 1 196 ? 1.308 14.649 -16.520 1.00 92.50 196 ARG A CA 1
ATOM 1458 C C . ARG A 1 196 ? 0.203 15.635 -16.134 1.00 92.50 196 ARG A C 1
ATOM 1460 O O . ARG A 1 196 ? -0.357 16.286 -17.012 1.00 92.50 196 ARG A O 1
ATOM 1467 N N . PHE A 1 197 ? -0.126 15.736 -14.848 1.00 89.44 197 PHE A N 1
ATOM 1468 C CA . PHE A 1 197 ? -1.202 16.586 -14.338 1.00 89.44 197 PHE A CA 1
ATOM 1469 C C . PHE A 1 197 ? -0.721 17.445 -13.157 1.00 89.44 197 PHE A C 1
ATOM 1471 O O . PHE A 1 197 ? -1.100 17.193 -12.007 1.00 89.44 197 PHE A O 1
ATOM 1478 N N . PRO A 1 198 ? 0.072 18.503 -13.408 1.00 84.69 198 PRO A N 1
ATOM 1479 C CA . PRO A 1 198 ? 0.663 19.322 -12.348 1.00 84.69 198 PRO A CA 1
ATOM 1480 C C . PRO A 1 198 ? -0.366 19.948 -11.401 1.00 84.69 198 PRO A C 1
ATOM 1482 O O . PRO A 1 198 ? -0.102 20.119 -10.215 1.00 84.69 198 PRO A O 1
ATOM 1485 N N . GLN A 1 199 ? -1.561 20.267 -11.900 1.00 83.56 199 GLN A N 1
ATOM 1486 C CA . GLN A 1 199 ? -2.682 20.769 -11.109 1.00 83.56 199 GLN A CA 1
ATOM 1487 C C . GLN A 1 199 ? -3.231 19.727 -10.128 1.00 83.56 199 GLN A C 1
ATOM 1489 O O . GLN A 1 199 ? -3.612 20.087 -9.015 1.00 83.56 199 GLN A O 1
ATOM 1494 N N . LEU A 1 200 ? -3.248 18.445 -10.515 1.00 74.75 200 LEU A N 1
ATOM 1495 C CA . LEU A 1 200 ? -3.581 17.358 -9.595 1.00 74.75 200 LEU A CA 1
ATOM 1496 C C . LEU A 1 200 ? -2.461 17.205 -8.578 1.00 74.75 200 LEU A C 1
ATOM 1498 O O . LEU A 1 200 ? -2.754 17.217 -7.394 1.00 74.75 200 LEU A O 1
ATOM 1502 N N . GLY A 1 201 ? -1.201 17.234 -9.023 1.00 72.94 201 GLY A N 1
ATOM 1503 C CA . GLY A 1 201 ? -0.036 17.297 -8.142 1.00 72.94 201 GLY A CA 1
ATOM 1504 C C . GLY A 1 201 ? -0.173 18.371 -7.062 1.00 72.94 201 GLY A C 1
ATOM 1505 O O . GLY A 1 201 ? -0.119 18.060 -5.883 1.00 72.94 201 GLY A O 1
ATOM 1506 N N . ARG A 1 202 ? -0.461 19.625 -7.433 1.00 75.81 202 ARG A N 1
ATOM 1507 C CA . ARG A 1 202 ? -0.658 20.728 -6.471 1.00 75.81 202 ARG A CA 1
ATOM 1508 C C . ARG A 1 202 ? -1.813 20.481 -5.497 1.00 75.81 202 ARG A C 1
ATOM 1510 O O . ARG A 1 202 ? -1.681 20.801 -4.324 1.00 75.81 202 ARG A O 1
ATOM 1517 N N . ARG A 1 203 ? -2.930 19.908 -5.962 1.00 72.75 203 ARG A N 1
ATOM 1518 C CA . ARG A 1 203 ? -4.093 19.571 -5.115 1.00 72.75 203 ARG A CA 1
ATOM 1519 C C . ARG A 1 203 ? -3.845 18.373 -4.202 1.00 72.75 203 ARG A C 1
ATOM 1521 O O . ARG A 1 203 ? -4.423 18.308 -3.124 1.00 72.75 203 ARG A O 1
ATOM 1528 N N . TRP A 1 204 ? -3.023 17.428 -4.645 1.00 66.88 204 TRP A N 1
ATOM 1529 C CA . TRP A 1 204 ? -2.591 16.272 -3.864 1.00 66.88 204 TRP A CA 1
ATOM 1530 C C . TRP A 1 204 ? -1.564 16.669 -2.799 1.00 66.88 204 TRP A C 1
ATOM 1532 O O . TRP A 1 204 ? -1.368 15.939 -1.836 1.00 66.88 204 TRP A O 1
ATOM 1542 N N . MET A 1 205 ? -0.919 17.829 -2.974 1.00 60.66 205 MET A N 1
ATOM 1543 C CA . MET A 1 205 ? 0.296 18.229 -2.265 1.00 60.66 205 MET A CA 1
ATOM 1544 C C . MET A 1 205 ? 0.294 19.625 -1.616 1.00 60.66 205 MET A C 1
ATOM 1546 O O . MET A 1 205 ? 1.374 20.217 -1.533 1.00 60.66 205 MET A O 1
ATOM 1550 N N . PRO A 1 206 ? -0.810 20.197 -1.100 1.00 57.94 206 PRO A N 1
ATOM 1551 C CA . PRO A 1 206 ? -0.677 21.425 -0.305 1.00 57.94 206 PRO A CA 1
ATOM 1552 C C . PRO A 1 206 ? 0.240 21.203 0.916 1.00 57.94 206 PRO A C 1
ATOM 1554 O O . PRO A 1 206 ? 0.883 22.131 1.393 1.00 57.94 206 PRO A O 1
ATOM 1557 N N . GLN A 1 207 ? 0.366 19.944 1.353 1.00 57.94 207 GLN A N 1
ATOM 1558 C CA . GLN A 1 207 ? 1.142 19.494 2.502 1.00 57.94 207 GLN A CA 1
ATOM 1559 C C . GLN A 1 207 ? 2.413 18.705 2.149 1.00 57.94 207 GLN A C 1
ATOM 1561 O O . GLN A 1 207 ? 2.981 18.100 3.037 1.00 57.94 207 GLN A O 1
ATOM 1566 N N . CYS A 1 208 ? 2.888 18.657 0.902 1.00 62.16 208 CYS A N 1
ATOM 1567 C CA . CYS A 1 208 ? 4.135 17.933 0.573 1.00 62.16 208 CYS A CA 1
ATOM 1568 C C . CYS A 1 208 ? 5.251 18.893 0.141 1.00 62.16 208 CYS A C 1
ATOM 1570 O O . CYS A 1 208 ? 5.984 18.644 -0.823 1.00 62.16 208 CYS A O 1
ATOM 1572 N N . VAL A 1 209 ? 5.356 20.031 0.831 1.00 66.38 209 VAL A N 1
ATOM 1573 C CA . VAL A 1 209 ? 6.503 20.931 0.707 1.00 66.38 209 VAL A CA 1
ATOM 1574 C C . VAL A 1 209 ? 7.590 20.396 1.629 1.00 66.38 209 VAL A C 1
ATOM 1576 O O . VAL A 1 209 ? 7.532 20.577 2.836 1.00 66.38 209 VAL A O 1
ATOM 1579 N N . THR A 1 210 ? 8.565 19.701 1.045 1.00 70.44 210 THR A N 1
ATOM 1580 C CA . THR A 1 210 ? 9.760 19.267 1.773 1.00 70.44 210 THR A CA 1
ATOM 1581 C C . THR A 1 210 ? 10.722 20.437 1.949 1.00 70.44 210 THR A C 1
ATOM 1583 O O . THR A 1 210 ? 11.157 21.040 0.966 1.00 70.44 210 THR A O 1
ATOM 1586 N N . ASP A 1 211 ? 11.082 20.701 3.196 1.00 76.56 211 ASP A N 1
ATOM 1587 C CA . ASP A 1 211 ? 12.105 21.641 3.655 1.00 76.56 211 ASP A CA 1
ATOM 1588 C C . ASP A 1 211 ? 13.461 20.971 3.934 1.00 76.56 211 ASP A C 1
ATOM 1590 O O . ASP A 1 211 ? 14.416 21.644 4.318 1.00 76.56 211 ASP A O 1
ATOM 1594 N N . ALA A 1 212 ? 13.591 19.659 3.712 1.00 82.69 212 ALA A N 1
ATOM 1595 C CA . ALA A 1 212 ? 14.874 19.002 3.930 1.00 82.69 212 ALA A CA 1
ATOM 1596 C C . ALA A 1 212 ? 15.984 19.486 3.015 1.00 82.69 212 ALA A C 1
ATOM 1598 O O . ALA A 1 212 ? 15.811 19.741 1.819 1.00 82.69 212 ALA A O 1
ATOM 1599 N N . CYS A 1 213 ? 17.174 19.465 3.602 1.00 88.94 213 CYS A N 1
ATOM 1600 C CA . CYS A 1 213 ? 18.414 19.697 2.903 1.00 88.94 213 CYS A CA 1
ATOM 1601 C C . CYS A 1 213 ? 18.761 18.550 1.940 1.00 88.94 213 CYS A C 1
ATOM 1603 O O . CYS A 1 213 ? 18.290 17.413 2.052 1.00 88.94 213 CYS A O 1
ATOM 1605 N N . SER A 1 214 ? 19.653 18.868 0.999 1.00 90.69 214 SER A N 1
ATOM 1606 C CA . SER A 1 214 ? 20.185 17.921 0.013 1.00 90.69 214 SER A CA 1
ATOM 1607 C C . SER A 1 214 ? 20.772 16.661 0.658 1.00 90.69 214 SER A C 1
ATOM 1609 O O . SER A 1 214 ? 20.579 15.566 0.135 1.00 90.69 214 SER A O 1
ATOM 1611 N N . ASP A 1 215 ? 21.433 16.798 1.809 1.00 91.50 215 ASP A N 1
ATOM 1612 C CA . ASP A 1 215 ? 22.084 15.676 2.488 1.00 91.50 215 ASP A CA 1
ATOM 1613 C C . ASP A 1 215 ? 21.069 14.683 3.056 1.00 91.50 215 ASP A C 1
ATOM 1615 O O . ASP A 1 215 ? 21.207 13.484 2.836 1.00 91.50 215 ASP A O 1
ATOM 1619 N N . THR A 1 216 ? 19.989 15.171 3.681 1.00 88.75 216 THR A N 1
ATOM 1620 C CA . THR A 1 216 ? 18.899 14.306 4.169 1.00 88.75 216 THR A CA 1
ATOM 1621 C C . THR A 1 216 ? 18.209 13.582 3.013 1.00 88.75 216 THR A C 1
ATOM 1623 O O . THR A 1 216 ? 17.889 12.400 3.120 1.00 88.75 216 THR A O 1
ATOM 1626 N N . ILE A 1 217 ? 18.001 14.264 1.883 1.00 90.88 217 ILE A N 1
ATOM 1627 C CA . ILE A 1 217 ? 17.413 13.652 0.683 1.00 90.88 217 ILE A CA 1
ATOM 1628 C C . ILE A 1 217 ? 18.285 12.494 0.186 1.00 90.88 217 ILE A C 1
ATOM 1630 O O . ILE A 1 217 ? 17.776 11.399 -0.058 1.00 90.88 217 ILE A O 1
ATOM 1634 N N . LYS A 1 218 ? 19.597 12.715 0.069 1.00 91.81 218 LYS A N 1
ATOM 1635 C CA . LYS A 1 218 ? 20.556 11.688 -0.358 1.00 91.81 218 LYS A CA 1
ATOM 1636 C C . LYS A 1 218 ? 20.625 10.529 0.621 1.00 91.81 218 LYS A C 1
ATOM 1638 O O . LYS A 1 218 ? 20.654 9.382 0.189 1.00 91.81 218 LYS A O 1
ATOM 1643 N N . GLU A 1 219 ? 20.651 10.820 1.918 1.00 90.56 219 GLU A N 1
ATOM 1644 C CA . GLU A 1 219 ? 20.663 9.811 2.975 1.00 90.56 219 GLU A CA 1
ATOM 1645 C C . GLU A 1 219 ? 19.440 8.897 2.866 1.00 90.56 219 GLU A C 1
ATOM 1647 O O . GLU A 1 219 ? 19.596 7.681 2.798 1.00 90.56 219 GLU A O 1
ATOM 1652 N N . VAL A 1 220 ? 18.235 9.467 2.758 1.00 88.94 220 VAL A N 1
ATOM 1653 C CA . VAL A 1 220 ? 16.994 8.686 2.657 1.00 88.94 220 VAL A CA 1
ATOM 1654 C C . VAL A 1 220 ? 16.940 7.875 1.365 1.00 88.94 220 VAL A C 1
ATOM 1656 O O . VAL A 1 220 ? 16.592 6.697 1.410 1.00 88.94 220 VAL A O 1
ATOM 1659 N N . LEU A 1 221 ? 17.300 8.467 0.220 1.00 92.00 221 LEU A N 1
ATOM 1660 C CA . LEU A 1 221 ? 17.313 7.741 -1.054 1.00 92.00 221 LEU A CA 1
ATOM 1661 C C . LEU A 1 221 ? 18.313 6.580 -1.035 1.00 92.00 221 LEU A C 1
ATOM 1663 O O . LEU A 1 221 ? 17.970 5.480 -1.450 1.00 92.00 221 LEU A O 1
ATOM 1667 N N . ARG A 1 222 ? 19.511 6.780 -0.481 1.00 90.62 222 ARG A N 1
ATOM 1668 C CA . ARG A 1 222 ? 20.481 5.689 -0.313 1.00 90.62 222 ARG A CA 1
ATOM 1669 C C . ARG A 1 222 ? 19.968 4.628 0.654 1.00 90.62 222 ARG A C 1
ATOM 1671 O O . ARG A 1 222 ? 20.097 3.443 0.371 1.00 90.62 222 ARG A O 1
ATOM 1678 N N . ALA A 1 223 ? 19.358 5.036 1.766 1.00 88.56 223 ALA A N 1
ATOM 1679 C CA . ALA A 1 223 ? 18.821 4.111 2.757 1.00 88.56 223 ALA A CA 1
ATOM 1680 C C . ALA A 1 223 ? 17.743 3.186 2.169 1.00 88.56 223 ALA A C 1
ATOM 1682 O O . ALA A 1 223 ? 17.722 2.009 2.514 1.00 88.56 223 ALA A O 1
ATOM 1683 N N . ILE A 1 224 ? 16.886 3.676 1.260 1.00 90.06 224 ILE A N 1
ATOM 1684 C CA . ILE A 1 224 ? 15.880 2.820 0.603 1.00 90.06 224 ILE A CA 1
ATOM 1685 C C . ILE A 1 224 ? 16.462 1.916 -0.481 1.00 90.06 224 ILE A C 1
ATOM 1687 O O . ILE A 1 224 ? 15.895 0.858 -0.740 1.00 90.06 224 ILE A O 1
ATOM 1691 N N . GLU A 1 225 ? 17.543 2.330 -1.148 1.00 90.75 225 GLU A N 1
ATOM 1692 C CA . GLU A 1 225 ? 18.204 1.530 -2.187 1.00 90.75 225 GLU A CA 1
ATOM 1693 C C . GLU A 1 225 ? 18.898 0.304 -1.576 1.00 90.75 225 GLU A C 1
ATOM 1695 O O . GLU A 1 225 ? 18.919 -0.772 -2.183 1.00 90.75 225 GLU A O 1
ATOM 1700 N N . MET A 1 226 ? 19.404 0.441 -0.348 1.00 86.25 226 MET A N 1
ATOM 1701 C CA . MET A 1 226 ? 20.026 -0.656 0.383 1.00 86.25 226 MET A CA 1
ATOM 1702 C C . MET A 1 226 ? 19.001 -1.739 0.756 1.00 86.25 226 MET A C 1
ATOM 1704 O O . MET A 1 226 ? 17.851 -1.437 1.088 1.00 86.25 226 MET A O 1
ATOM 1708 N N . PRO A 1 227 ? 19.382 -3.029 0.724 1.00 78.56 227 PRO A N 1
ATOM 1709 C CA . PRO A 1 227 ? 18.567 -4.082 1.309 1.00 78.56 227 PRO A CA 1
ATOM 1710 C C . PRO A 1 227 ? 18.307 -3.767 2.783 1.00 78.56 227 PRO A C 1
ATOM 1712 O O . PRO A 1 227 ? 19.246 -3.602 3.559 1.00 78.56 227 PRO A O 1
ATOM 1715 N N . TRP A 1 228 ? 17.035 -3.676 3.171 1.00 72.38 228 TRP A N 1
ATOM 1716 C CA . TRP A 1 228 ? 16.691 -3.581 4.581 1.00 72.38 228 TRP A CA 1
ATOM 1717 C C . TRP A 1 228 ? 16.915 -4.943 5.229 1.00 72.38 228 TRP A C 1
ATOM 1719 O O . TRP A 1 228 ? 16.137 -5.875 5.006 1.00 72.38 228 TRP A O 1
ATOM 1729 N N . THR A 1 229 ? 17.977 -5.059 6.020 1.00 68.81 229 THR A N 1
ATOM 1730 C CA . THR A 1 229 ? 18.181 -6.211 6.893 1.00 68.81 229 THR A CA 1
ATOM 1731 C C . THR A 1 229 ? 17.136 -6.121 7.997 1.00 68.81 229 THR A C 1
ATOM 1733 O O . THR A 1 229 ? 17.220 -5.250 8.864 1.00 68.81 229 THR A O 1
ATOM 1736 N N . GLU A 1 230 ? 16.105 -6.969 7.955 1.00 56.59 230 GLU A N 1
ATOM 1737 C CA . GLU A 1 230 ? 15.205 -7.059 9.103 1.00 56.59 230 GLU A CA 1
ATOM 1738 C C . GLU A 1 230 ? 16.034 -7.465 10.328 1.00 56.59 230 GLU A C 1
ATOM 1740 O O . GLU A 1 230 ? 16.842 -8.391 10.222 1.00 56.59 230 GLU A O 1
ATOM 1745 N N . PRO A 1 231 ? 15.893 -6.779 11.476 1.00 48.34 231 PRO A N 1
ATOM 1746 C CA . PRO A 1 231 ? 16.569 -7.210 12.685 1.00 48.34 231 PRO A CA 1
ATOM 1747 C C . PRO A 1 231 ? 16.097 -8.628 13.003 1.00 48.34 231 PRO A C 1
ATOM 1749 O O . PRO A 1 231 ? 14.909 -8.856 13.239 1.00 48.34 231 PRO A O 1
ATOM 1752 N N . THR A 1 232 ? 17.026 -9.582 12.970 1.00 36.38 232 THR A N 1
ATOM 1753 C CA . THR A 1 232 ? 16.779 -10.982 13.304 1.00 36.38 232 THR A CA 1
ATOM 1754 C C . THR A 1 232 ? 16.411 -11.049 14.780 1.00 36.38 232 THR A C 1
ATOM 1756 O O . THR A 1 232 ? 17.272 -11.155 15.652 1.00 36.38 232 THR A O 1
ATOM 1759 N N . VAL A 1 233 ? 15.123 -10.935 15.098 1.00 36.06 233 VAL A N 1
ATOM 1760 C CA . VAL A 1 233 ? 14.642 -11.236 16.443 1.00 36.06 233 VAL A CA 1
ATOM 1761 C C . VAL A 1 233 ? 14.708 -12.752 16.567 1.00 36.06 233 VAL A C 1
ATOM 1763 O O . VAL A 1 233 ? 13.811 -13.465 16.124 1.00 36.06 233 VAL A O 1
ATOM 1766 N N . SER A 1 234 ? 15.827 -13.238 17.104 1.00 31.75 234 SER A N 1
ATOM 1767 C CA . SER A 1 234 ? 16.045 -14.638 17.456 1.00 31.75 234 SER A CA 1
ATOM 1768 C C . SER A 1 234 ? 15.095 -15.026 18.590 1.00 31.75 234 SER A C 1
ATOM 1770 O O . SER A 1 234 ? 15.480 -15.066 19.756 1.00 31.75 234 SER A O 1
ATOM 1772 N N . THR A 1 235 ? 13.827 -15.277 18.269 1.00 30.28 235 THR A N 1
ATOM 1773 C CA . THR A 1 235 ? 12.963 -16.096 19.120 1.00 30.28 235 THR A CA 1
ATOM 1774 C C . THR A 1 235 ? 13.286 -17.541 18.793 1.00 30.28 235 THR A C 1
ATOM 1776 O O . THR A 1 235 ? 12.860 -18.061 17.763 1.00 30.28 235 THR A O 1
ATOM 1779 N N . ASP A 1 236 ? 14.137 -18.118 19.626 1.00 29.83 236 ASP A N 1
ATOM 1780 C CA . ASP A 1 236 ? 14.713 -19.437 19.446 1.00 29.83 236 ASP A CA 1
ATOM 1781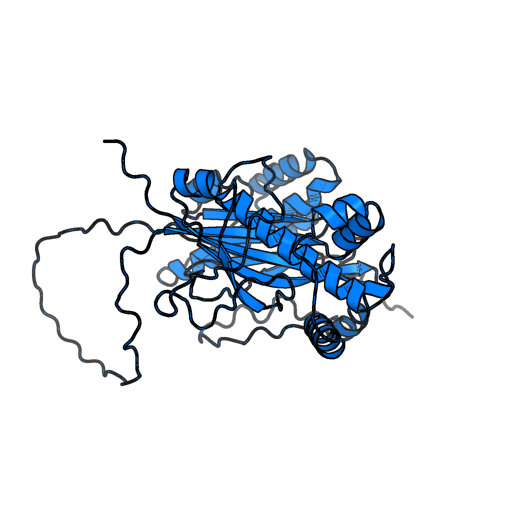 C C . ASP A 1 236 ? 13.651 -20.550 19.362 1.00 29.83 236 ASP A C 1
ATOM 1783 O O . ASP A 1 236 ? 12.556 -20.447 19.918 1.00 29.83 236 ASP A O 1
ATOM 1787 N N . THR A 1 237 ? 14.072 -21.643 18.727 1.00 34.72 237 THR A N 1
ATOM 1788 C CA . THR A 1 237 ? 13.447 -22.958 18.498 1.00 34.72 237 THR A CA 1
ATOM 1789 C C . THR A 1 237 ? 12.536 -23.143 17.272 1.00 34.72 237 THR A C 1
ATOM 1791 O O . THR A 1 237 ? 11.360 -22.795 17.249 1.00 34.72 237 THR A O 1
ATOM 1794 N N . THR A 1 238 ? 13.116 -23.866 16.299 1.00 32.50 238 THR A N 1
ATOM 1795 C CA . THR A 1 238 ? 12.574 -24.491 15.069 1.00 32.50 238 THR A CA 1
ATOM 1796 C C . THR A 1 238 ? 12.694 -23.717 13.750 1.00 32.50 238 THR A C 1
ATOM 1798 O O . THR A 1 238 ? 11.725 -23.404 13.073 1.00 32.50 238 THR A O 1
ATOM 1801 N N . ASP A 1 239 ? 13.936 -23.431 13.359 1.00 38.66 239 ASP A N 1
ATOM 1802 C CA . ASP A 1 239 ? 14.650 -23.984 12.185 1.00 38.66 239 ASP A CA 1
ATOM 1803 C C . ASP A 1 239 ? 13.940 -24.298 10.8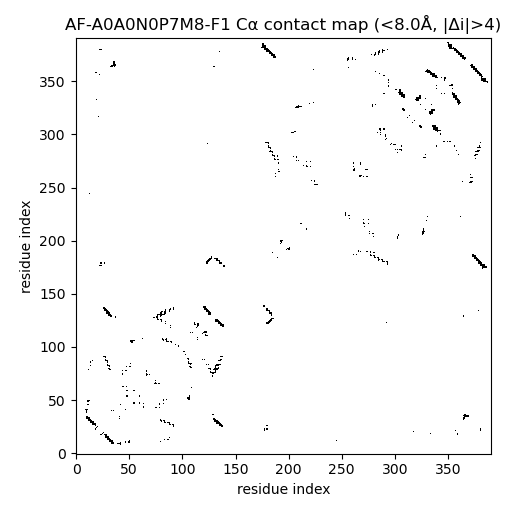38 1.00 38.66 239 ASP A C 1
ATOM 1805 O O . ASP A 1 239 ? 14.520 -24.981 9.997 1.00 38.66 239 ASP A O 1
ATOM 1809 N N . PHE A 1 240 ? 12.741 -23.777 10.554 1.00 34.81 240 PHE A N 1
ATOM 1810 C CA . PHE A 1 240 ? 11.991 -24.108 9.325 1.00 34.81 240 PHE A CA 1
ATOM 1811 C C . PHE A 1 240 ? 11.818 -22.967 8.302 1.00 34.81 240 PHE A C 1
ATOM 1813 O O . PHE A 1 240 ? 11.113 -23.138 7.312 1.00 34.81 240 PHE A O 1
ATOM 1820 N N . LEU A 1 241 ? 12.477 -21.814 8.479 1.00 39.25 241 LEU A N 1
ATOM 1821 C CA . LEU A 1 241 ? 12.368 -20.672 7.544 1.00 39.25 241 LEU A CA 1
ATOM 1822 C C . LEU A 1 241 ? 13.691 -20.214 6.915 1.00 39.25 241 LEU A C 1
ATOM 1824 O O . LEU A 1 241 ? 13.719 -19.212 6.207 1.00 39.25 241 LEU A O 1
ATOM 1828 N N . ARG A 1 242 ? 14.779 -20.973 7.085 1.00 35.81 242 ARG A N 1
ATOM 1829 C CA . ARG A 1 242 ? 16.074 -20.666 6.448 1.00 35.81 242 ARG A CA 1
ATOM 1830 C C . ARG A 1 242 ? 16.124 -21.006 4.950 1.00 35.81 242 ARG A C 1
ATOM 1832 O O . ARG A 1 242 ? 17.172 -20.889 4.331 1.00 35.81 242 ARG A O 1
ATOM 1839 N N . THR A 1 243 ? 15.013 -21.454 4.362 1.00 35.75 243 THR A N 1
ATOM 1840 C CA . THR A 1 243 ? 14.972 -21.998 2.992 1.00 35.75 243 THR A CA 1
ATOM 1841 C C . THR A 1 243 ? 13.833 -21.421 2.150 1.00 35.75 243 THR A C 1
ATOM 1843 O O . THR A 1 243 ? 13.356 -22.066 1.221 1.00 35.75 243 THR A O 1
ATOM 1846 N N . LEU A 1 244 ? 13.397 -20.192 2.436 1.00 37.16 244 LEU A N 1
ATOM 1847 C CA . LEU A 1 244 ? 12.564 -19.425 1.508 1.00 37.16 244 LEU A CA 1
ATOM 1848 C C . LEU A 1 244 ? 13.361 -18.234 0.969 1.00 37.16 244 LEU A C 1
ATOM 1850 O O . LEU A 1 244 ? 13.239 -17.102 1.423 1.00 37.16 244 LEU A O 1
ATOM 1854 N N . CYS A 1 245 ? 14.151 -18.547 -0.061 1.00 40.81 245 CYS A N 1
ATOM 1855 C CA . CYS A 1 245 ? 14.607 -17.625 -1.099 1.00 40.81 245 CYS A CA 1
ATOM 1856 C C . CYS A 1 245 ? 15.617 -16.536 -0.691 1.00 40.81 245 CYS A C 1
ATOM 1858 O O . CYS A 1 245 ? 15.425 -15.364 -1.014 1.00 40.81 245 CYS A O 1
ATOM 1860 N N . GLU A 1 246 ? 16.767 -16.928 -0.140 1.00 39.75 246 GLU A N 1
ATOM 1861 C CA . GLU A 1 246 ? 18.021 -16.261 -0.521 1.00 39.75 246 GLU A CA 1
ATOM 1862 C C . GLU A 1 246 ? 18.404 -16.786 -1.912 1.00 39.75 246 GLU A C 1
ATOM 1864 O O . GLU A 1 246 ? 19.134 -17.759 -2.056 1.00 39.75 246 GLU A O 1
ATOM 1869 N N . GLY A 1 247 ? 17.774 -16.238 -2.955 1.00 43.75 247 GLY A N 1
ATOM 1870 C CA . GLY A 1 247 ? 18.178 -16.528 -4.330 1.00 43.75 247 GLY A CA 1
ATOM 1871 C C . GLY A 1 247 ? 19.549 -15.912 -4.617 1.00 43.75 247 GLY A C 1
ATOM 1872 O O . GLY A 1 247 ? 19.828 -14.807 -4.150 1.00 43.75 247 GLY A O 1
ATOM 1873 N N . ASP A 1 248 ? 20.359 -16.591 -5.432 1.00 43.44 248 ASP A N 1
ATOM 1874 C CA . ASP A 1 248 ? 21.680 -16.143 -5.914 1.00 43.44 248 ASP A CA 1
ATOM 1875 C C . ASP A 1 248 ? 21.673 -14.748 -6.599 1.00 43.44 248 ASP A C 1
ATOM 1877 O O . ASP A 1 248 ? 22.725 -14.154 -6.821 1.00 43.44 248 ASP A O 1
ATOM 1881 N N . ASP A 1 249 ? 20.496 -14.162 -6.856 1.00 49.31 249 ASP A N 1
ATOM 1882 C CA . ASP A 1 249 ? 20.295 -12.797 -7.374 1.00 49.31 249 ASP A CA 1
ATOM 1883 C C . ASP A 1 249 ? 20.567 -11.672 -6.344 1.00 49.31 249 ASP A C 1
ATOM 1885 O O . ASP A 1 249 ? 20.476 -10.479 -6.665 1.00 49.31 249 ASP A O 1
ATOM 1889 N N . ALA A 1 250 ? 20.899 -12.004 -5.091 1.00 53.62 250 ALA A N 1
ATOM 1890 C CA . ALA A 1 250 ? 21.166 -11.009 -4.047 1.00 53.62 250 ALA A CA 1
ATOM 1891 C C . ALA A 1 250 ? 22.333 -10.060 -4.401 1.00 53.62 250 ALA A C 1
ATOM 1893 O O . ALA A 1 250 ? 22.311 -8.890 -4.007 1.00 53.62 250 ALA A O 1
ATOM 1894 N N . ALA A 1 251 ? 23.312 -10.528 -5.186 1.00 54.06 251 ALA A N 1
ATOM 1895 C CA . ALA A 1 251 ? 24.495 -9.752 -5.561 1.00 54.06 251 ALA A CA 1
ATOM 1896 C C . ALA A 1 251 ? 24.195 -8.593 -6.539 1.00 54.06 251 ALA A C 1
ATOM 1898 O O . ALA A 1 251 ? 24.800 -7.528 -6.415 1.00 54.06 251 ALA A O 1
ATOM 1899 N N . ASP A 1 252 ? 23.216 -8.747 -7.440 1.00 61.88 252 ASP A N 1
ATOM 1900 C CA . ASP A 1 252 ? 22.847 -7.732 -8.449 1.00 61.88 252 ASP A CA 1
ATOM 1901 C C . ASP A 1 252 ? 21.679 -6.831 -8.018 1.00 61.88 252 ASP A C 1
ATOM 1903 O O . ASP A 1 252 ? 21.268 -5.904 -8.717 1.00 61.88 252 ASP A O 1
ATOM 1907 N N . THR A 1 253 ? 21.119 -7.068 -6.836 1.00 71.12 253 THR A N 1
ATOM 1908 C CA . THR A 1 253 ? 19.948 -6.323 -6.367 1.00 71.12 253 THR A CA 1
ATOM 1909 C C . THR A 1 253 ? 20.249 -4.839 -6.069 1.00 71.12 253 THR A C 1
ATOM 1911 O O . THR A 1 253 ? 19.463 -3.982 -6.485 1.00 71.12 253 THR A O 1
ATOM 1914 N N . PRO A 1 254 ? 21.361 -4.464 -5.399 1.00 76.31 254 PRO A N 1
ATOM 1915 C CA . PRO A 1 254 ? 21.659 -3.054 -5.126 1.00 76.31 254 PRO A CA 1
ATOM 1916 C C . PRO A 1 254 ? 21.923 -2.234 -6.397 1.00 76.31 254 PRO A C 1
ATOM 1918 O O . PRO A 1 254 ? 21.521 -1.072 -6.480 1.00 76.31 254 PRO A O 1
ATOM 1921 N N . SER A 1 255 ? 22.554 -2.835 -7.413 1.00 82.38 255 SER A N 1
ATOM 1922 C CA . SER A 1 255 ? 22.862 -2.148 -8.674 1.00 82.38 255 SER A CA 1
ATOM 1923 C C . SER A 1 255 ? 21.591 -1.798 -9.456 1.00 82.38 255 SER A C 1
ATOM 1925 O O . SER A 1 255 ? 21.499 -0.699 -9.996 1.00 82.38 255 SER A O 1
ATOM 1927 N N . ARG A 1 256 ? 20.570 -2.668 -9.424 1.00 86.38 256 ARG A N 1
ATOM 1928 C CA . ARG A 1 256 ? 19.257 -2.452 -10.067 1.00 86.38 256 ARG A CA 1
ATOM 1929 C C . ARG A 1 256 ? 18.384 -1.384 -9.402 1.00 86.38 256 ARG A C 1
ATOM 1931 O O . ARG A 1 256 ? 17.433 -0.904 -10.020 1.00 86.38 256 ARG A O 1
ATOM 1938 N N . ARG A 1 257 ? 18.662 -1.037 -8.143 1.00 92.94 257 ARG A N 1
ATOM 1939 C CA . ARG A 1 257 ? 17.920 -0.016 -7.376 1.00 92.94 257 ARG A CA 1
ATOM 1940 C C . ARG A 1 257 ? 18.591 1.348 -7.431 1.00 92.94 257 ARG A C 1
ATOM 1942 O O . ARG A 1 257 ? 17.912 2.367 -7.330 1.00 92.94 257 ARG A O 1
ATOM 1949 N N . CYS A 1 258 ? 19.911 1.372 -7.589 1.00 93.06 258 CYS A N 1
ATOM 1950 C CA . CYS A 1 258 ? 20.690 2.599 -7.587 1.00 93.06 258 CYS A CA 1
ATOM 1951 C C . CYS A 1 258 ? 20.210 3.564 -8.677 1.00 93.06 258 CYS A C 1
ATOM 1953 O O . CYS A 1 258 ? 20.168 3.218 -9.856 1.00 93.06 258 CYS A O 1
ATOM 1955 N N . ASN A 1 259 ? 19.869 4.796 -8.291 1.00 92.62 259 ASN A N 1
ATOM 1956 C CA . ASN A 1 259 ? 19.377 5.822 -9.212 1.00 92.62 259 ASN A CA 1
ATOM 1957 C C . ASN A 1 259 ? 18.162 5.381 -10.055 1.00 92.62 259 ASN A C 1
ATOM 1959 O O . ASN A 1 259 ? 17.964 5.913 -11.150 1.00 92.62 259 ASN A O 1
ATOM 1963 N N . TRP A 1 260 ? 17.330 4.456 -9.560 1.00 93.81 260 TRP A N 1
ATOM 1964 C CA . TRP A 1 260 ? 16.118 3.942 -10.229 1.00 93.81 260 TRP A CA 1
ATOM 1965 C C . TRP A 1 260 ? 15.270 5.042 -10.891 1.00 93.81 260 TRP A C 1
ATOM 1967 O O . TRP A 1 260 ? 14.726 4.878 -11.981 1.00 93.81 260 TRP A O 1
ATOM 1977 N N . TRP A 1 261 ? 15.201 6.212 -10.259 1.00 94.88 261 TRP A N 1
ATOM 1978 C CA . TRP A 1 261 ? 14.427 7.364 -10.704 1.00 94.88 261 TRP A CA 1
ATOM 1979 C C . TRP A 1 261 ? 14.897 7.958 -12.041 1.00 94.88 261 TRP A C 1
ATOM 1981 O O . TRP A 1 261 ? 14.118 8.639 -12.706 1.00 94.88 261 TRP A O 1
ATOM 1991 N N . ARG A 1 262 ? 16.142 7.692 -12.462 1.00 94.94 262 ARG A N 1
ATOM 1992 C CA . ARG A 1 262 ? 16.682 8.073 -13.782 1.00 94.94 262 ARG A CA 1
ATOM 1993 C C . ARG A 1 262 ? 16.218 7.150 -14.903 1.00 94.94 262 ARG A C 1
ATOM 1995 O O . ARG A 1 262 ? 16.294 7.522 -16.068 1.00 94.94 262 ARG A O 1
ATOM 2002 N N . HIS A 1 263 ? 15.764 5.955 -14.547 1.00 91.81 263 HIS A N 1
ATOM 2003 C CA . HIS A 1 263 ? 15.451 4.869 -15.470 1.00 91.81 263 HIS A CA 1
ATOM 2004 C C . HIS A 1 263 ? 13.938 4.659 -15.647 1.00 91.81 263 HIS A C 1
ATOM 2006 O O . HIS A 1 263 ? 13.510 3.769 -16.381 1.00 91.81 263 HIS A O 1
ATOM 2012 N N . LEU A 1 264 ? 13.117 5.498 -15.008 1.00 92.25 264 LEU A N 1
ATOM 2013 C CA . LEU A 1 264 ? 11.674 5.536 -15.226 1.00 92.25 264 LEU A CA 1
ATOM 2014 C C . LEU A 1 264 ? 11.342 5.934 -16.671 1.00 92.25 264 LEU A C 1
ATOM 2016 O O . LEU A 1 264 ? 12.077 6.686 -17.308 1.00 92.25 264 LEU A O 1
ATOM 2020 N N . SER A 1 265 ? 10.165 5.529 -17.160 1.00 89.81 265 SER A N 1
ATOM 2021 C CA . SER A 1 265 ? 9.664 5.949 -18.481 1.00 89.81 265 SER A CA 1
ATOM 2022 C C . SER A 1 265 ? 9.556 7.474 -18.623 1.00 89.81 265 SER A C 1
ATOM 2024 O O . SER A 1 265 ? 9.683 8.016 -19.716 1.00 89.81 265 SER A O 1
ATOM 2026 N N . GLN A 1 266 ? 9.287 8.157 -17.509 1.00 92.94 266 GLN A N 1
ATOM 2027 C CA . GLN A 1 266 ? 9.454 9.597 -17.343 1.00 92.94 266 GLN A CA 1
ATOM 2028 C C . GLN A 1 266 ? 10.475 9.785 -16.218 1.00 92.94 266 GLN A C 1
ATOM 2030 O O . GLN A 1 266 ? 10.107 9.591 -15.061 1.00 92.94 266 GLN A O 1
ATOM 2035 N N . PRO A 1 267 ? 11.753 10.053 -16.537 1.00 94.94 267 PRO A N 1
ATOM 2036 C CA . PRO A 1 267 ? 12.789 10.192 -15.523 1.00 94.94 267 PRO A CA 1
ATOM 2037 C C . PRO A 1 267 ? 12.546 11.390 -14.606 1.00 94.94 267 PRO A C 1
ATOM 2039 O O . PRO A 1 267 ? 12.193 12.477 -15.070 1.00 94.94 267 PRO A O 1
ATOM 2042 N N . CYS A 1 268 ? 12.834 11.220 -13.315 1.00 95.12 268 CYS A N 1
ATOM 2043 C CA . CYS A 1 268 ? 12.964 12.355 -12.410 1.00 95.12 268 CYS A CA 1
ATOM 2044 C C . CYS A 1 268 ? 14.177 13.199 -12.829 1.00 95.12 268 CYS A C 1
ATOM 2046 O O . CYS A 1 268 ? 15.254 12.678 -13.120 1.00 95.12 268 CYS A O 1
ATOM 2048 N N . THR A 1 269 ? 14.028 14.518 -12.801 1.00 95.06 269 THR A N 1
ATOM 2049 C CA . THR A 1 269 ? 15.088 15.472 -13.167 1.00 95.06 269 THR A CA 1
ATOM 2050 C C . THR A 1 269 ? 16.143 15.647 -12.072 1.00 95.06 269 THR A C 1
ATOM 2052 O O . THR A 1 269 ? 17.227 16.168 -12.327 1.00 95.06 269 THR A O 1
ATOM 2055 N N . SER A 1 270 ? 15.841 15.231 -10.838 1.00 94.94 270 SER A N 1
ATOM 2056 C CA . SER A 1 270 ? 16.719 15.373 -9.673 1.00 94.94 270 SER A CA 1
ATOM 2057 C C . SER A 1 270 ? 16.383 14.379 -8.556 1.00 94.94 270 SER A C 1
ATOM 2059 O O . SER A 1 270 ? 15.274 13.844 -8.489 1.00 94.94 270 SER A O 1
ATOM 2061 N N . GLU A 1 271 ? 17.317 14.201 -7.615 1.00 94.44 271 GLU A N 1
ATOM 2062 C CA . GLU A 1 271 ? 17.101 13.454 -6.364 1.00 94.44 271 GLU A CA 1
ATOM 2063 C C . GLU A 1 271 ? 15.943 14.039 -5.544 1.00 94.44 271 GLU A C 1
ATOM 2065 O O . GLU A 1 271 ? 15.103 13.299 -5.042 1.00 94.44 271 GLU A O 1
ATOM 2070 N N . LEU A 1 272 ? 15.840 15.372 -5.469 1.00 91.75 272 LEU A N 1
ATOM 2071 C CA . LEU A 1 272 ? 14.726 16.055 -4.805 1.00 91.75 272 LEU A CA 1
ATOM 2072 C C . LEU A 1 272 ? 13.376 15.654 -5.414 1.00 91.75 272 LEU A C 1
ATOM 2074 O O . LEU A 1 272 ? 12.382 15.505 -4.705 1.00 91.75 272 LEU A O 1
ATOM 2078 N N . GLU A 1 273 ? 13.324 15.479 -6.731 1.00 92.00 273 GLU A N 1
ATOM 2079 C CA . GLU A 1 273 ? 12.103 15.082 -7.414 1.00 92.00 273 GLU A CA 1
ATOM 2080 C C . GLU A 1 273 ? 11.721 13.617 -7.151 1.00 92.00 273 GLU A C 1
ATOM 2082 O O . GLU A 1 273 ? 10.541 13.325 -6.911 1.00 92.00 273 GLU A O 1
ATOM 2087 N N . ALA A 1 274 ? 12.705 12.715 -7.161 1.00 94.00 274 ALA A N 1
ATOM 2088 C CA . ALA A 1 274 ? 12.526 11.314 -6.787 1.00 94.00 274 ALA A CA 1
ATOM 2089 C C . ALA A 1 274 ? 12.039 11.197 -5.338 1.00 94.00 274 ALA A C 1
ATOM 2091 O O . ALA A 1 274 ? 11.024 10.559 -5.061 1.00 94.00 274 ALA A O 1
ATOM 2092 N N . TYR A 1 275 ? 12.699 11.928 -4.442 1.00 92.06 275 TYR A N 1
ATOM 2093 C CA . TYR A 1 275 ? 12.356 12.030 -3.034 1.00 92.06 275 TYR A CA 1
ATOM 2094 C C . TYR A 1 275 ? 10.919 12.522 -2.815 1.00 92.06 275 TYR A C 1
ATOM 2096 O O . TYR A 1 275 ? 10.127 11.862 -2.145 1.00 92.06 275 TYR A O 1
ATOM 2104 N N . ARG A 1 276 ? 10.520 13.626 -3.461 1.00 89.75 276 ARG A N 1
ATOM 2105 C CA . ARG A 1 276 ? 9.136 14.129 -3.394 1.00 89.75 276 ARG A CA 1
ATOM 2106 C C . ARG A 1 276 ? 8.115 13.099 -3.865 1.00 89.75 276 ARG A C 1
ATOM 2108 O O . ARG A 1 276 ? 7.006 13.074 -3.347 1.00 89.75 276 ARG A O 1
ATOM 2115 N N . SER A 1 277 ? 8.462 12.289 -4.865 1.00 92.06 277 SER A N 1
ATOM 2116 C CA . SER A 1 277 ? 7.579 11.237 -5.387 1.00 92.06 277 SER A CA 1
ATOM 2117 C C . SER A 1 277 ? 7.394 10.099 -4.384 1.00 92.06 277 SER A C 1
ATOM 2119 O O . SER A 1 277 ? 6.286 9.592 -4.244 1.00 92.06 277 SER A O 1
ATOM 2121 N N . LEU A 1 278 ? 8.446 9.747 -3.639 1.00 92.38 278 LEU A N 1
ATOM 2122 C CA . LEU A 1 278 ? 8.371 8.764 -2.559 1.00 92.38 278 LEU A CA 1
ATOM 2123 C C . LEU A 1 278 ? 7.475 9.248 -1.411 1.00 92.38 278 LEU A C 1
ATOM 2125 O O . LEU A 1 278 ? 6.542 8.544 -1.034 1.00 92.38 278 LEU A O 1
ATOM 2129 N N . VAL A 1 279 ? 7.707 10.469 -0.916 1.00 90.12 279 VAL A N 1
ATOM 2130 C CA . VAL A 1 279 ? 6.892 11.081 0.153 1.00 90.12 279 VAL A CA 1
ATOM 2131 C C . VAL A 1 279 ? 5.424 11.097 -0.231 1.00 90.12 279 VAL A C 1
ATOM 2133 O O . VAL A 1 279 ? 4.558 10.684 0.530 1.00 90.12 279 VAL A O 1
ATOM 2136 N N . LEU A 1 280 ? 5.142 11.530 -1.452 1.00 89.19 280 LEU A N 1
ATOM 2137 C CA . LEU A 1 280 ? 3.803 11.525 -2.016 1.00 89.19 280 LEU A CA 1
ATOM 2138 C C . LEU A 1 280 ? 3.137 10.154 -1.988 1.00 89.19 280 LEU A C 1
ATOM 2140 O O . LEU A 1 280 ? 1.975 10.062 -1.607 1.00 89.19 280 LEU A O 1
ATOM 2144 N N . ALA A 1 281 ? 3.853 9.106 -2.394 1.00 92.38 281 ALA A N 1
ATOM 2145 C CA . ALA A 1 281 ? 3.328 7.747 -2.379 1.00 92.38 281 ALA A CA 1
ATOM 2146 C C . ALA A 1 281 ? 2.997 7.291 -0.946 1.00 92.38 281 ALA A C 1
ATOM 2148 O O . ALA A 1 281 ? 1.981 6.637 -0.718 1.00 92.38 281 ALA A O 1
ATOM 2149 N N . GLN A 1 282 ? 3.793 7.704 0.044 1.00 91.88 282 GLN A N 1
ATOM 2150 C CA . GLN A 1 282 ? 3.519 7.424 1.457 1.00 91.88 282 GLN A CA 1
ATOM 2151 C C . GLN A 1 282 ? 2.320 8.223 1.990 1.00 91.88 282 GLN A C 1
ATOM 2153 O O . GLN A 1 282 ? 1.453 7.656 2.652 1.00 91.88 282 GLN A O 1
ATOM 2158 N N . HIS A 1 283 ? 2.209 9.513 1.662 1.00 89.88 283 HIS A N 1
ATOM 2159 C CA . HIS A 1 283 ? 1.036 10.325 2.012 1.00 89.88 283 HIS A CA 1
ATOM 2160 C C . HIS A 1 283 ? -0.244 9.785 1.365 1.00 89.88 283 HIS A C 1
ATOM 2162 O O . HIS A 1 283 ? -1.298 9.754 2.005 1.00 89.88 283 HIS A O 1
ATOM 2168 N N . TRP A 1 284 ? -0.151 9.322 0.116 1.00 90.81 284 TRP A N 1
ATOM 2169 C CA . TRP A 1 284 ? -1.244 8.632 -0.558 1.00 90.81 284 TRP A CA 1
ATOM 2170 C C . TRP A 1 284 ? -1.670 7.395 0.233 1.00 90.81 284 TRP A C 1
ATOM 2172 O O . TRP A 1 284 ? -2.841 7.278 0.594 1.00 90.81 284 TRP A O 1
ATOM 2182 N N . GLY A 1 285 ? -0.712 6.537 0.592 1.00 93.06 285 GLY A N 1
ATOM 2183 C CA . GLY A 1 285 ? -0.978 5.343 1.389 1.00 93.06 285 GLY A CA 1
ATOM 2184 C C . GLY A 1 285 ? -1.580 5.647 2.761 1.00 93.06 285 GLY A C 1
ATOM 2185 O O . GLY A 1 285 ? -2.500 4.956 3.196 1.00 93.06 285 GLY A O 1
ATOM 2186 N N . ALA A 1 286 ? -1.141 6.719 3.427 1.00 92.62 286 ALA A N 1
ATOM 2187 C CA . ALA A 1 286 ? -1.715 7.169 4.695 1.00 92.62 286 ALA A CA 1
ATOM 2188 C C . ALA A 1 286 ? -3.188 7.586 4.548 1.00 92.62 286 ALA A C 1
ATOM 2190 O O . ALA A 1 286 ? -4.038 7.177 5.345 1.00 92.62 286 ALA A O 1
ATOM 2191 N N . ARG A 1 287 ? -3.509 8.350 3.497 1.00 92.12 287 ARG A N 1
ATOM 2192 C CA . ARG A 1 287 ? -4.886 8.735 3.160 1.00 92.12 287 ARG A CA 1
ATOM 2193 C C . ARG A 1 287 ? -5.751 7.516 2.840 1.00 92.12 287 ARG A C 1
ATOM 2195 O O . ARG A 1 287 ? -6.865 7.414 3.348 1.00 92.12 287 ARG A O 1
ATOM 2202 N N . GLU A 1 288 ? -5.262 6.598 2.013 1.00 93.50 288 GLU A N 1
ATOM 2203 C CA . GLU A 1 288 ? -6.003 5.384 1.655 1.00 93.50 288 GLU A CA 1
ATOM 2204 C C . GLU A 1 288 ? -6.216 4.473 2.865 1.00 93.50 288 GLU A C 1
ATOM 2206 O O . GLU A 1 288 ? -7.309 3.937 3.049 1.00 93.50 288 GLU A O 1
ATOM 2211 N N . CYS A 1 289 ? -5.232 4.363 3.761 1.00 95.31 289 CYS A N 1
ATOM 2212 C CA . CYS A 1 289 ? -5.425 3.703 5.049 1.00 95.31 289 CYS A CA 1
ATOM 2213 C C . CYS A 1 289 ? -6.558 4.361 5.841 1.00 95.31 289 CYS A C 1
ATOM 2215 O O . CYS A 1 289 ? -7.430 3.657 6.347 1.00 95.31 289 CYS A O 1
ATOM 2217 N N . ALA A 1 290 ? -6.604 5.695 5.896 1.00 94.00 290 ALA A N 1
ATOM 2218 C CA . ALA A 1 290 ? -7.662 6.400 6.604 1.00 94.00 290 ALA A CA 1
ATOM 2219 C C . ALA A 1 290 ? -9.065 6.131 6.008 1.00 94.00 290 ALA A C 1
ATOM 2221 O O . ALA A 1 290 ? -10.034 5.888 6.732 1.00 94.00 290 ALA A O 1
ATOM 2222 N N . ILE A 1 291 ? -9.186 6.104 4.680 1.00 93.06 291 ILE A N 1
ATOM 2223 C CA . ILE A 1 291 ? -10.444 5.761 3.999 1.00 93.06 291 ILE A CA 1
ATOM 2224 C C . ILE A 1 291 ? -10.843 4.310 4.304 1.00 93.06 291 ILE A C 1
ATOM 2226 O O . ILE A 1 291 ? -11.996 4.034 4.651 1.00 93.06 291 ILE A O 1
ATOM 2230 N N . LYS A 1 292 ? -9.886 3.377 4.211 1.00 94.31 292 LYS A N 1
ATOM 2231 C CA . LYS A 1 292 ? -10.109 1.943 4.443 1.00 94.31 292 LYS A CA 1
ATOM 2232 C C . LYS A 1 292 ? -10.529 1.640 5.877 1.00 94.31 292 LYS A C 1
ATOM 2234 O O . LYS A 1 292 ? -11.383 0.774 6.051 1.00 94.31 292 LYS A O 1
ATOM 2239 N N . LEU A 1 293 ? -9.973 2.341 6.868 1.00 93.94 293 LEU A N 1
ATOM 2240 C CA . LEU A 1 293 ? -10.351 2.200 8.280 1.00 93.94 293 LEU A CA 1
ATOM 2241 C C . LEU A 1 293 ? -11.818 2.568 8.517 1.00 93.94 293 LEU A C 1
ATOM 2243 O O . LEU A 1 293 ? -12.499 1.887 9.277 1.00 93.94 293 LEU A O 1
ATOM 2247 N N . LEU A 1 294 ? -12.334 3.580 7.812 1.00 90.56 294 LEU A N 1
ATOM 2248 C CA . LEU A 1 294 ? -13.749 3.950 7.885 1.00 90.56 294 LEU A CA 1
ATOM 2249 C C . LEU A 1 294 ? -14.676 2.918 7.209 1.00 90.56 294 LEU A C 1
ATOM 2251 O O . LEU A 1 294 ? -15.882 2.924 7.445 1.00 90.56 294 LEU A O 1
ATOM 2255 N N . GLY A 1 295 ? -14.137 2.040 6.357 1.00 85.38 295 GLY A N 1
ATOM 2256 C CA . GLY A 1 295 ? -14.894 0.974 5.697 1.00 85.38 295 GLY A CA 1
ATOM 2257 C C . GLY A 1 295 ? -15.812 1.439 4.561 1.00 85.38 295 GLY A C 1
ATOM 2258 O O . GLY A 1 295 ? -16.672 0.674 4.131 1.00 85.38 295 GLY A O 1
ATOM 2259 N N . ILE A 1 296 ? -15.652 2.667 4.055 1.00 74.88 296 ILE A N 1
ATOM 2260 C CA . ILE A 1 296 ? -16.504 3.204 2.983 1.00 74.88 296 ILE A CA 1
ATOM 2261 C C . ILE A 1 296 ? -15.835 2.990 1.624 1.00 74.88 296 ILE A C 1
ATOM 2263 O O . ILE A 1 296 ? -14.887 3.689 1.266 1.00 74.88 296 ILE A O 1
ATOM 2267 N N . SER A 1 297 ? -16.361 2.050 0.841 1.00 70.12 297 SER A N 1
ATOM 2268 C CA . SER A 1 297 ? -15.942 1.837 -0.547 1.00 70.12 297 SER A CA 1
ATOM 2269 C C . SER A 1 297 ? -16.283 3.040 -1.436 1.00 70.12 297 SER A C 1
ATOM 2271 O O . SER A 1 297 ? -17.356 3.625 -1.319 1.00 70.12 297 SER A O 1
ATOM 2273 N N . GLY A 1 298 ? -15.374 3.401 -2.349 1.00 69.00 298 GLY A N 1
ATOM 2274 C CA . GLY A 1 298 ? -15.608 4.431 -3.372 1.00 69.00 298 GLY A CA 1
ATOM 2275 C C . GLY A 1 298 ? -15.576 5.880 -2.872 1.00 69.00 298 GLY A C 1
ATOM 2276 O O . GLY A 1 298 ? -15.811 6.801 -3.654 1.00 69.00 298 GLY A O 1
ATOM 2277 N N . ARG A 1 299 ? -15.272 6.113 -1.590 1.00 77.44 299 ARG A N 1
ATOM 2278 C CA . ARG A 1 299 ? -15.134 7.465 -1.045 1.00 77.44 299 ARG A CA 1
ATOM 2279 C C . ARG A 1 299 ? -13.719 7.989 -1.244 1.00 77.44 299 ARG A C 1
ATOM 2281 O O . ARG A 1 299 ? -12.746 7.268 -1.080 1.00 77.44 299 ARG A O 1
ATOM 2288 N N . SER A 1 300 ? -13.617 9.276 -1.550 1.00 78.75 300 SER A N 1
ATOM 2289 C CA . SER A 1 300 ? -12.352 10.005 -1.569 1.00 78.75 300 SER A CA 1
ATOM 2290 C C . SER A 1 300 ? -12.314 10.980 -0.402 1.00 78.75 300 SER A C 1
ATOM 2292 O O . SER A 1 300 ? -13.221 11.796 -0.263 1.00 78.75 300 SER A O 1
ATOM 2294 N N . PHE A 1 301 ? -11.269 10.913 0.419 1.00 79.06 301 PHE A N 1
ATOM 2295 C CA . PHE A 1 301 ? -10.975 11.952 1.408 1.00 79.06 301 PHE A CA 1
ATOM 2296 C C . PHE A 1 301 ? -10.178 13.091 0.780 1.00 79.06 301 PHE A C 1
ATOM 2298 O O . PHE A 1 301 ? -9.524 12.907 -0.256 1.00 79.06 301 PHE A O 1
ATOM 2305 N N . SER A 1 302 ? -10.189 14.251 1.439 1.00 81.00 302 SER A N 1
ATOM 2306 C CA . SER A 1 302 ? -9.203 15.303 1.176 1.00 81.00 302 SER A CA 1
ATOM 2307 C C . SER A 1 302 ? -7.778 14.772 1.377 1.00 81.00 302 SER A C 1
ATOM 2309 O O . SER A 1 302 ? -7.532 13.968 2.275 1.00 81.00 302 SER A O 1
ATOM 2311 N N . TYR A 1 303 ? -6.821 15.240 0.575 1.00 74.88 303 TYR A N 1
ATOM 2312 C CA . TYR A 1 303 ? -5.398 14.916 0.756 1.00 74.88 303 TYR A CA 1
ATOM 2313 C C . TYR A 1 303 ? -4.826 15.449 2.069 1.00 74.88 303 TYR A C 1
ATOM 2315 O O . TYR A 1 303 ? -3.873 14.895 2.598 1.00 74.88 303 TYR A O 1
ATOM 2323 N N . GLU A 1 304 ? -5.469 16.468 2.632 1.00 79.69 304 GLU A N 1
ATOM 2324 C CA . GLU A 1 304 ? -5.113 17.066 3.916 1.00 79.69 304 GLU A CA 1
ATOM 2325 C C . GLU A 1 304 ? -5.795 16.399 5.115 1.00 79.69 304 GLU A C 1
ATOM 2327 O O . GLU A 1 304 ? -5.774 16.958 6.212 1.00 79.69 304 GLU A O 1
ATOM 2332 N N . CYS A 1 305 ? -6.475 15.263 4.909 1.00 84.88 305 CYS A N 1
ATOM 2333 C CA .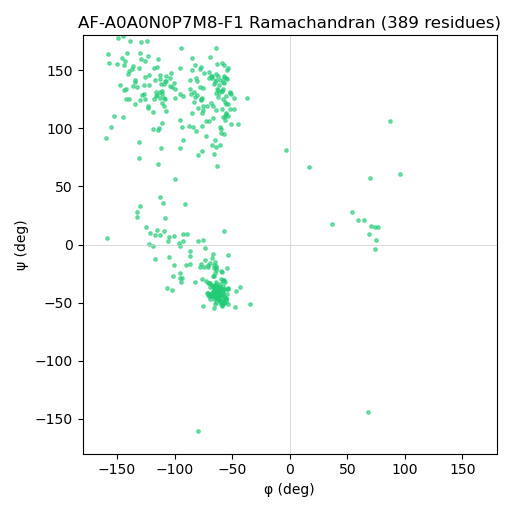 CYS A 1 305 ? -7.264 14.633 5.965 1.00 84.88 305 CYS A CA 1
ATOM 2334 C C . CYS A 1 305 ? -6.410 14.127 7.127 1.00 84.88 305 CYS A C 1
ATOM 2336 O O . CYS A 1 305 ? -6.941 14.038 8.222 1.00 84.88 305 CYS A O 1
ATOM 2338 N N . VAL A 1 306 ? -5.124 13.832 6.917 1.00 88.00 306 VAL A N 1
ATOM 2339 C CA . VAL A 1 306 ? -4.188 13.442 7.978 1.00 88.00 306 VAL A CA 1
ATOM 2340 C C . VAL A 1 306 ? -3.217 14.591 8.219 1.00 88.00 306 VAL A C 1
ATOM 2342 O O . VAL A 1 306 ? -2.573 15.059 7.284 1.00 88.00 306 VAL A O 1
ATOM 2345 N N . ARG A 1 307 ? -3.110 15.052 9.466 1.00 87.81 307 ARG A N 1
ATOM 2346 C CA . ARG A 1 307 ? -2.235 16.163 9.872 1.00 87.81 307 ARG A CA 1
ATOM 2347 C C . ARG A 1 307 ? -1.385 15.781 11.080 1.00 87.81 307 ARG A C 1
ATOM 2349 O O . ARG A 1 307 ? -1.679 14.802 11.763 1.00 87.81 307 ARG A O 1
ATOM 2356 N N . CYS A 1 308 ? -0.342 16.563 11.350 1.00 83.81 308 CYS A N 1
ATOM 2357 C CA . CYS A 1 308 ? 0.356 16.506 12.634 1.00 83.81 308 CYS A CA 1
ATOM 2358 C C . CYS A 1 308 ? -0.642 16.765 13.772 1.00 83.81 308 CYS A C 1
ATOM 2360 O O . CYS A 1 308 ? -1.524 17.608 13.618 1.00 83.81 308 CYS A O 1
ATOM 2362 N N . ASP A 1 309 ? -0.489 16.079 14.905 1.00 75.25 309 ASP A N 1
ATOM 2363 C CA . ASP A 1 309 ? -1.224 16.379 16.138 1.00 75.25 309 ASP A CA 1
ATOM 2364 C C . ASP A 1 309 ? -0.460 17.445 16.943 1.00 75.25 309 ASP A C 1
ATOM 2366 O O . ASP A 1 309 ? 0.541 17.104 17.573 1.00 75.25 309 ASP A O 1
ATOM 2370 N N . PRO A 1 310 ? -0.852 18.733 16.932 1.00 66.44 310 PRO A N 1
ATOM 2371 C CA . PRO A 1 310 ? -0.155 19.753 17.713 1.00 66.44 310 PRO A CA 1
ATOM 2372 C C . PRO A 1 310 ? -0.449 19.654 19.217 1.00 66.44 310 PRO A C 1
ATOM 2374 O O . PRO A 1 310 ? 0.216 20.324 20.002 1.00 66.44 310 PRO A O 1
ATOM 2377 N N . GLN A 1 311 ? -1.460 18.877 19.622 1.00 64.38 311 GLN A N 1
ATOM 2378 C CA . GLN A 1 311 ? -1.977 18.841 20.993 1.00 64.38 311 GLN A CA 1
ATOM 2379 C C . GLN A 1 311 ? -1.807 17.482 21.674 1.00 64.38 311 GLN A C 1
ATOM 2381 O O . GLN A 1 311 ? -2.331 17.301 22.769 1.00 64.38 311 GLN A O 1
ATOM 2386 N N . ALA A 1 312 ? -1.078 16.541 21.066 1.00 58.66 312 ALA A N 1
ATOM 2387 C CA . ALA A 1 312 ? -0.792 15.248 21.674 1.00 58.66 312 ALA A CA 1
ATOM 2388 C C . ALA A 1 312 ? -0.109 15.450 23.042 1.00 58.66 312 ALA A C 1
ATOM 2390 O O . ALA A 1 312 ? 1.042 15.894 23.069 1.00 58.66 312 ALA A O 1
ATOM 2391 N N . PRO A 1 313 ? -0.766 15.136 24.177 1.00 52.84 313 PRO A N 1
ATOM 2392 C CA . PRO A 1 313 ? -0.090 15.169 25.463 1.00 52.84 313 PRO A CA 1
ATOM 2393 C C . PRO A 1 313 ? 1.040 14.137 25.428 1.00 52.84 313 PRO A C 1
ATOM 2395 O O . PRO A 1 313 ? 0.829 12.993 25.012 1.00 52.84 313 PRO A O 1
ATOM 2398 N N . SER A 1 314 ? 2.235 14.540 25.867 1.00 53.19 314 SER A N 1
ATOM 2399 C CA . SER A 1 314 ? 3.445 13.704 25.883 1.00 53.19 314 SER A CA 1
ATOM 2400 C C . SER A 1 314 ? 3.259 12.371 26.619 1.00 53.19 314 SER A C 1
ATOM 2402 O O . SER A 1 314 ? 4.007 11.428 26.384 1.00 53.19 314 SER A O 1
ATOM 2404 N N . GLU A 1 315 ? 2.251 12.276 27.488 1.00 50.19 315 GLU A N 1
ATOM 2405 C CA . GLU A 1 315 ? 2.018 11.148 28.394 1.00 50.19 315 GLU A CA 1
ATOM 2406 C C . GLU A 1 315 ? 1.131 10.022 27.823 1.00 50.19 315 GLU A C 1
ATOM 2408 O O . GLU A 1 315 ? 1.187 8.908 28.331 1.00 50.19 315 GLU A O 1
ATOM 2413 N N . GLU A 1 316 ? 0.350 10.253 26.755 1.00 49.97 316 GLU A N 1
ATOM 2414 C CA . GLU A 1 316 ? -0.454 9.197 26.084 1.00 49.97 316 GLU A CA 1
ATOM 2415 C C . GLU A 1 316 ? 0.161 8.739 24.749 1.00 49.97 316 GLU A C 1
ATOM 2417 O O . GLU A 1 316 ? -0.444 7.998 23.972 1.00 49.97 316 GLU A O 1
ATOM 2422 N N . SER A 1 317 ? 1.361 9.223 24.433 1.00 52.62 317 SER A N 1
ATOM 2423 C CA . SER A 1 317 ? 2.034 8.961 23.166 1.00 52.62 317 SER A CA 1
ATOM 2424 C C . SER A 1 317 ? 3.071 7.857 23.313 1.00 52.62 317 SER A C 1
ATOM 2426 O O . SER A 1 317 ? 3.875 7.890 24.237 1.00 52.62 317 SER A O 1
ATOM 2428 N N . CYS A 1 318 ? 3.084 6.899 22.382 1.00 59.12 318 CYS A N 1
ATOM 2429 C CA . CYS A 1 318 ? 4.235 6.022 22.201 1.00 59.12 318 CYS A CA 1
ATOM 2430 C C . CYS A 1 318 ? 5.464 6.913 21.965 1.00 59.12 318 CYS A C 1
ATOM 2432 O O . CYS A 1 318 ? 5.503 7.585 20.931 1.00 59.12 318 CYS A O 1
ATOM 2434 N N . PRO A 1 319 ? 6.444 6.964 22.887 1.00 60.44 319 PRO A N 1
ATOM 2435 C CA . PRO A 1 319 ? 7.535 7.934 22.808 1.00 60.44 319 PRO A CA 1
ATOM 2436 C C . PRO A 1 319 ? 8.433 7.716 21.581 1.00 60.44 319 PRO A C 1
ATOM 2438 O O . PRO A 1 319 ? 9.197 8.601 21.210 1.00 60.44 319 PRO A O 1
ATOM 2441 N N . SER A 1 320 ? 8.331 6.554 20.926 1.00 71.56 320 SER A N 1
ATOM 2442 C CA . SER A 1 320 ? 9.052 6.237 19.693 1.00 71.56 320 SER A CA 1
ATOM 2443 C C . SER A 1 320 ? 8.342 6.691 18.411 1.00 71.56 320 SER A C 1
ATOM 2445 O O . SER A 1 320 ? 8.952 6.639 17.343 1.00 71.56 320 SER A O 1
ATOM 2447 N N . ALA A 1 321 ? 7.079 7.132 18.476 1.00 77.69 321 ALA A N 1
ATOM 2448 C CA . ALA A 1 321 ? 6.346 7.593 17.301 1.00 77.69 321 ALA A CA 1
ATOM 2449 C C . ALA A 1 321 ? 6.673 9.061 16.987 1.00 77.69 321 ALA A C 1
ATOM 2451 O O . ALA A 1 321 ? 6.439 9.951 17.803 1.00 77.69 321 ALA A O 1
ATOM 2452 N N . LEU A 1 322 ? 7.160 9.329 15.775 1.00 82.81 322 LEU A N 1
ATOM 2453 C CA . LEU A 1 322 ? 7.399 10.693 15.306 1.00 82.81 322 LEU A CA 1
ATOM 2454 C C . LEU A 1 322 ? 6.085 11.365 14.872 1.00 82.81 322 LEU A C 1
ATOM 2456 O O . LEU A 1 322 ? 5.170 10.688 14.396 1.00 82.81 322 LEU A O 1
ATOM 2460 N N . PRO A 1 323 ? 5.961 12.697 14.971 1.00 82.62 323 PRO A N 1
ATOM 2461 C CA . PRO A 1 323 ? 4.809 13.397 14.417 1.00 82.62 323 PRO A CA 1
ATOM 2462 C C . PRO A 1 323 ? 4.721 13.188 12.902 1.00 82.62 323 PRO A C 1
ATOM 2464 O O . PRO A 1 323 ? 5.727 13.186 12.192 1.00 82.62 323 PRO A O 1
ATOM 2467 N N . PHE A 1 324 ? 3.502 13.029 12.394 1.00 82.50 324 PHE A N 1
ATOM 2468 C CA . PHE A 1 324 ? 3.222 13.032 10.966 1.00 82.50 324 PHE A CA 1
ATOM 2469 C C . PHE A 1 324 ? 3.553 14.414 10.409 1.00 82.50 324 PHE A C 1
ATOM 2471 O O . PHE A 1 324 ? 2.929 15.405 10.786 1.00 82.50 324 PHE A O 1
ATOM 2478 N N . THR A 1 325 ? 4.546 14.486 9.528 1.00 79.81 325 THR A N 1
ATOM 2479 C CA . THR A 1 325 ? 4.986 15.747 8.930 1.00 79.81 325 THR A CA 1
ATOM 2480 C C . THR A 1 325 ? 4.711 15.766 7.440 1.00 79.81 325 THR A C 1
ATOM 2482 O O . THR A 1 325 ? 4.568 14.733 6.795 1.00 79.81 325 THR A O 1
ATOM 2485 N N . THR A 1 326 ? 4.681 16.976 6.898 1.00 70.62 326 THR A N 1
ATOM 2486 C CA . THR A 1 326 ? 4.623 17.270 5.464 1.00 70.62 326 THR A CA 1
ATOM 2487 C C . THR A 1 326 ? 5.872 16.841 4.703 1.00 70.62 326 THR A C 1
ATOM 2489 O O . THR A 1 326 ? 5.862 16.739 3.475 1.00 70.62 326 THR A O 1
ATOM 2492 N N . SER A 1 327 ? 6.972 16.659 5.433 1.00 63.16 327 SER A N 1
ATOM 2493 C CA . SER A 1 327 ? 8.291 16.653 4.832 1.00 63.16 327 SER A CA 1
ATOM 2494 C C . SER A 1 327 ? 8.900 15.262 4.757 1.00 63.16 327 SER A C 1
ATOM 2496 O O . SER A 1 327 ? 9.528 15.000 3.739 1.00 63.16 327 SER A O 1
ATOM 2498 N N . PHE A 1 328 ? 8.739 14.357 5.732 1.00 62.06 328 PHE A N 1
ATOM 2499 C CA . PHE A 1 328 ? 9.449 13.063 5.716 1.00 62.06 328 PHE A CA 1
ATOM 2500 C C . PHE A 1 328 ? 8.702 11.957 6.467 1.00 62.06 328 PHE A C 1
ATOM 2502 O O . PHE A 1 328 ? 8.714 11.927 7.698 1.00 62.06 328 PHE A O 1
ATOM 2509 N N . MET A 1 329 ? 8.187 10.969 5.730 1.00 70.25 329 MET A N 1
ATOM 2510 C CA . MET A 1 329 ? 7.992 9.621 6.263 1.00 70.25 329 MET A CA 1
ATOM 2511 C C . MET A 1 329 ? 9.245 8.801 5.937 1.00 70.25 329 MET A C 1
ATOM 2513 O O . MET A 1 329 ? 9.372 8.205 4.874 1.00 70.25 329 MET A O 1
ATOM 2517 N N . ARG A 1 330 ? 10.236 8.802 6.825 1.00 79.69 330 ARG A N 1
ATOM 2518 C CA . ARG A 1 330 ? 11.357 7.869 6.729 1.00 79.69 330 ARG A CA 1
ATOM 2519 C C . ARG A 1 330 ? 10.792 6.436 6.767 1.00 79.69 330 ARG A C 1
ATOM 2521 O O . ARG A 1 330 ? 9.953 6.133 7.621 1.00 79.69 330 ARG A O 1
ATOM 2528 N N . PRO A 1 331 ? 11.216 5.559 5.847 1.00 82.06 331 PRO A N 1
ATOM 2529 C CA . PRO A 1 331 ? 10.861 4.149 5.896 1.00 82.06 331 PRO A CA 1
ATOM 2530 C C . PRO A 1 331 ? 11.229 3.538 7.250 1.00 82.06 331 PRO A C 1
ATOM 2532 O O . PRO A 1 331 ? 12.191 3.952 7.893 1.00 82.06 331 PRO A O 1
ATOM 2535 N N . HIS A 1 332 ? 10.465 2.535 7.655 1.00 86.31 332 HIS A N 1
ATOM 2536 C CA . HIS A 1 332 ? 10.599 1.799 8.906 1.00 86.31 332 HIS A CA 1
ATOM 2537 C C . HIS A 1 332 ? 10.478 2.650 10.176 1.00 86.31 332 HIS A C 1
ATOM 2539 O O . HIS A 1 332 ? 10.891 2.214 11.249 1.00 86.31 332 HIS A O 1
ATOM 2545 N N . ILE A 1 333 ? 9.854 3.827 10.080 1.00 85.88 333 ILE A N 1
ATOM 2546 C CA . ILE A 1 333 ? 9.533 4.673 11.229 1.00 85.88 333 ILE A CA 1
ATOM 2547 C C . ILE A 1 333 ? 8.026 4.664 11.493 1.00 85.88 333 ILE A C 1
ATOM 2549 O O . ILE A 1 333 ? 7.203 4.663 10.573 1.00 85.88 333 ILE A O 1
ATOM 2553 N N . LEU A 1 334 ? 7.680 4.638 12.781 1.00 89.62 334 LEU A N 1
ATOM 2554 C CA . LEU A 1 334 ? 6.323 4.828 13.266 1.00 89.62 334 LEU A CA 1
ATOM 2555 C C . LEU A 1 334 ? 6.010 6.325 13.345 1.00 89.62 334 LEU A C 1
ATOM 2557 O O . LEU A 1 334 ? 6.724 7.088 13.992 1.00 89.62 334 LEU A O 1
ATOM 2561 N N . TYR A 1 335 ? 4.910 6.717 12.721 1.00 89.94 335 TYR A N 1
ATOM 2562 C CA . TYR A 1 335 ? 4.393 8.075 12.703 1.00 89.94 335 TYR A CA 1
ATOM 2563 C C . TYR A 1 335 ? 3.044 8.167 13.399 1.00 89.94 335 TYR A C 1
ATOM 2565 O O . TYR A 1 335 ? 2.259 7.217 13.400 1.00 89.94 335 TYR A O 1
ATOM 2573 N N . ARG A 1 336 ? 2.752 9.347 13.936 1.00 90.25 336 ARG A N 1
ATOM 2574 C CA . ARG A 1 336 ? 1.488 9.693 14.581 1.00 90.25 336 ARG A CA 1
ATOM 2575 C C . ARG A 1 336 ? 0.868 10.909 13.901 1.00 90.25 336 ARG A C 1
ATOM 2577 O O . ARG A 1 336 ? 1.452 11.989 13.912 1.00 90.25 336 ARG A O 1
ATOM 2584 N N . GLY A 1 337 ? -0.327 10.748 13.349 1.00 91.25 337 GLY A N 1
ATOM 2585 C CA . GLY A 1 337 ? -1.124 11.828 12.770 1.00 91.25 337 GLY A CA 1
ATOM 2586 C C . GLY A 1 337 ? -2.549 11.837 13.312 1.00 91.25 337 GLY A C 1
ATOM 2587 O O . GLY A 1 337 ? -2.956 10.943 14.050 1.00 91.25 337 GLY A O 1
ATOM 2588 N N . VAL A 1 338 ? -3.323 12.848 12.940 1.00 91.81 338 VAL A N 1
ATOM 2589 C CA . VAL A 1 338 ? -4.738 12.978 13.305 1.00 91.81 338 VAL A CA 1
ATOM 2590 C C . VAL A 1 338 ? -5.572 13.171 12.055 1.00 91.81 338 VAL A C 1
ATOM 2592 O O . VAL A 1 338 ? -5.207 13.946 11.170 1.00 91.81 338 VAL A O 1
ATOM 2595 N N . VAL A 1 339 ? -6.706 12.476 12.008 1.00 91.88 339 VAL A N 1
ATOM 2596 C CA . VAL A 1 339 ? -7.747 12.703 11.015 1.00 91.88 339 VAL A CA 1
ATOM 2597 C C . VAL A 1 339 ? -8.516 13.972 11.362 1.00 91.88 339 VAL A C 1
ATOM 2599 O O . VAL A 1 339 ? -9.185 14.049 12.396 1.00 91.88 339 VAL A O 1
ATOM 2602 N N . ASP A 1 340 ? -8.417 14.967 10.489 1.00 89.75 340 ASP A N 1
ATOM 2603 C CA . ASP A 1 340 ? -8.918 16.321 10.710 1.00 89.75 340 ASP A CA 1
ATOM 2604 C C . ASP A 1 340 ? -9.902 16.779 9.610 1.00 89.75 340 ASP A C 1
ATOM 2606 O O . ASP A 1 340 ? -10.182 16.079 8.630 1.00 89.75 340 ASP A O 1
ATOM 2610 N N . GLY A 1 341 ? -10.475 17.969 9.790 1.00 88.88 341 GLY A N 1
ATOM 2611 C CA . GLY A 1 341 ? -11.399 18.597 8.854 1.00 88.88 341 GLY A CA 1
ATOM 2612 C C . GLY A 1 341 ? -12.733 17.856 8.751 1.00 88.88 341 GLY A C 1
ATOM 2613 O O . GLY A 1 341 ? -13.255 17.321 9.730 1.00 88.88 341 GLY A O 1
ATOM 2614 N N . ALA A 1 342 ? -13.302 17.823 7.542 1.00 89.38 342 ALA A N 1
ATOM 2615 C CA . ALA A 1 342 ? -14.610 17.214 7.285 1.00 89.38 342 ALA A CA 1
ATOM 2616 C C . ALA A 1 342 ? -14.646 15.692 7.535 1.00 89.38 342 ALA A C 1
ATOM 2618 O O . ALA A 1 342 ? -15.726 15.127 7.717 1.00 89.38 342 ALA A O 1
ATOM 2619 N N . GLU A 1 343 ? -13.486 15.027 7.573 1.00 91.62 343 GLU A N 1
ATOM 2620 C CA . GLU A 1 343 ? -13.399 13.569 7.719 1.00 91.62 343 GLU A CA 1
ATOM 2621 C C . GLU A 1 343 ? -13.415 13.094 9.173 1.00 91.62 343 GLU A C 1
ATOM 2623 O O . GLU A 1 343 ? -13.761 11.939 9.442 1.00 91.62 343 GLU A O 1
ATOM 2628 N N . ARG A 1 344 ? -13.166 14.001 10.124 1.00 91.88 344 ARG A N 1
ATOM 2629 C CA . ARG A 1 344 ? -13.192 13.701 11.559 1.00 91.88 344 ARG A CA 1
ATOM 2630 C C . ARG A 1 344 ? -14.575 13.264 12.048 1.00 91.88 344 ARG A C 1
ATOM 2632 O O . ARG A 1 344 ? -14.687 12.303 12.805 1.00 91.88 344 ARG A O 1
ATOM 2639 N N . ALA A 1 345 ? -15.641 13.933 11.607 1.00 91.25 345 ALA A N 1
ATOM 2640 C CA . ALA A 1 345 ? -17.000 13.621 12.057 1.00 91.25 345 ALA A CA 1
ATOM 2641 C C . ALA A 1 345 ? -17.486 12.220 11.611 1.00 91.25 345 ALA A C 1
ATOM 2643 O O . ALA A 1 345 ? -18.052 11.496 12.430 1.00 91.25 345 ALA A O 1
ATOM 2644 N N . PRO A 1 346 ? -17.281 11.778 10.351 1.00 91.62 346 PRO A N 1
ATOM 2645 C CA . PRO A 1 346 ? -17.501 10.385 9.959 1.00 91.62 346 PRO A CA 1
ATOM 2646 C C . PRO A 1 346 ? -16.733 9.368 10.809 1.00 91.62 346 PRO A C 1
ATOM 2648 O O . PRO A 1 346 ? -17.320 8.365 11.203 1.00 91.62 346 PRO A O 1
ATOM 2651 N N . TRP A 1 347 ? -15.462 9.637 11.124 1.00 93.31 347 TRP A N 1
ATOM 2652 C CA . TRP A 1 347 ? -14.643 8.769 11.975 1.00 93.31 347 TRP A CA 1
ATOM 2653 C C . TRP A 1 347 ? -15.230 8.610 13.371 1.00 93.31 347 TRP A C 1
ATOM 2655 O O . TRP A 1 347 ? -15.466 7.491 13.817 1.00 93.31 347 TRP A O 1
ATOM 2665 N N . GLN A 1 348 ? -15.566 9.726 14.015 1.00 92.25 348 GLN A N 1
ATOM 2666 C CA . GLN A 1 348 ? -16.188 9.717 15.337 1.00 92.25 348 GLN A CA 1
ATOM 2667 C C . GLN A 1 348 ? -17.534 8.981 15.335 1.00 92.25 348 GLN A C 1
ATOM 2669 O O . GLN A 1 348 ? -17.807 8.207 16.247 1.00 92.25 348 GLN A O 1
ATOM 2674 N N . ARG A 1 349 ? -18.359 9.156 14.289 1.00 92.00 349 ARG A N 1
ATOM 2675 C CA . ARG A 1 349 ? -19.624 8.411 14.134 1.00 92.00 349 ARG A CA 1
ATOM 2676 C C . ARG A 1 349 ? -19.419 6.907 13.968 1.00 92.00 349 ARG A C 1
ATOM 2678 O O . ARG A 1 349 ? -20.259 6.139 14.418 1.00 92.00 349 ARG A O 1
ATOM 2685 N N . ALA A 1 350 ? -18.320 6.494 13.344 1.00 90.44 350 ALA A N 1
ATOM 2686 C CA . ALA A 1 350 ? -17.933 5.090 13.236 1.00 90.44 350 ALA A CA 1
ATOM 2687 C C . ALA A 1 350 ? -17.269 4.549 14.517 1.00 90.44 350 ALA A C 1
ATOM 2689 O O . ALA A 1 350 ? -16.818 3.406 14.533 1.00 90.44 350 ALA A O 1
ATOM 2690 N N . GLY A 1 351 ? -17.181 5.359 15.579 1.00 92.81 351 GLY A N 1
ATOM 2691 C CA . GLY A 1 351 ? -16.491 4.999 16.812 1.00 92.81 351 GLY A CA 1
ATOM 2692 C C . GLY A 1 351 ? -14.972 4.946 16.660 1.00 92.81 351 GLY A C 1
ATOM 2693 O O . GLY A 1 351 ? -14.302 4.369 17.504 1.00 92.81 351 GLY A O 1
ATOM 2694 N N . LEU A 1 352 ? -14.396 5.509 15.599 1.00 93.56 352 LEU A N 1
ATOM 2695 C CA . LEU A 1 352 ? -12.951 5.524 15.397 1.00 93.56 352 LEU A CA 1
ATOM 2696 C C . LEU A 1 352 ? -12.327 6.728 16.101 1.00 93.56 352 LEU A C 1
ATOM 2698 O O . LEU A 1 352 ? -12.783 7.866 15.952 1.00 93.56 352 LEU A O 1
ATOM 2702 N N . SER A 1 353 ? -11.238 6.481 16.826 1.00 92.50 353 SER A N 1
ATOM 2703 C CA . SER A 1 353 ? -10.360 7.542 17.301 1.00 92.50 353 SER A CA 1
ATOM 2704 C C . SER A 1 353 ? -9.775 8.273 16.094 1.00 92.50 353 SER A C 1
ATOM 2706 O O . SER A 1 353 ? -9.238 7.615 15.202 1.00 92.50 353 SER A O 1
ATOM 2708 N N . PRO A 1 354 ? -9.825 9.617 16.046 1.00 92.69 354 PRO A N 1
ATOM 2709 C CA . PRO A 1 354 ? -9.183 10.370 14.975 1.00 92.69 354 PRO A CA 1
ATOM 2710 C C . PRO A 1 354 ? -7.654 10.260 15.041 1.00 92.69 354 PRO A C 1
ATOM 2712 O O . PRO A 1 354 ? -6.984 10.652 14.093 1.00 92.69 354 PRO A O 1
ATOM 2715 N N . LEU A 1 355 ? -7.092 9.738 16.136 1.00 92.06 355 LEU A N 1
ATOM 2716 C CA . LEU A 1 355 ? -5.668 9.474 16.250 1.00 92.06 355 LEU A CA 1
ATOM 2717 C C . LEU A 1 355 ? -5.267 8.274 15.382 1.00 92.06 355 LEU A C 1
ATOM 2719 O O . LEU A 1 355 ? -5.713 7.149 15.614 1.00 92.06 355 LEU A O 1
ATOM 2723 N N . LEU A 1 356 ? -4.384 8.519 14.418 1.00 92.62 356 LEU A N 1
ATOM 2724 C CA . LEU A 1 356 ? -3.909 7.547 13.443 1.00 92.62 356 LEU A CA 1
ATOM 2725 C C . LEU A 1 356 ? -2.413 7.298 13.633 1.00 92.62 356 LEU A C 1
ATOM 2727 O O . LEU A 1 356 ? -1.605 8.226 13.631 1.00 92.62 356 LEU A O 1
ATOM 2731 N N . HIS A 1 357 ? -2.037 6.031 13.733 1.00 93.50 357 HIS A N 1
ATOM 2732 C CA . HIS A 1 357 ? -0.644 5.614 13.710 1.00 93.50 357 HIS A CA 1
ATOM 2733 C C . HIS A 1 357 ? -0.313 5.002 12.360 1.00 93.50 357 HIS A C 1
ATOM 2735 O O . HIS A 1 357 ? -1.103 4.232 11.821 1.00 93.50 357 HIS A O 1
ATOM 2741 N N . LEU A 1 358 ? 0.843 5.355 11.810 1.00 94.19 358 LEU A N 1
ATOM 2742 C CA . LEU A 1 358 ? 1.255 5.003 10.459 1.00 94.19 358 L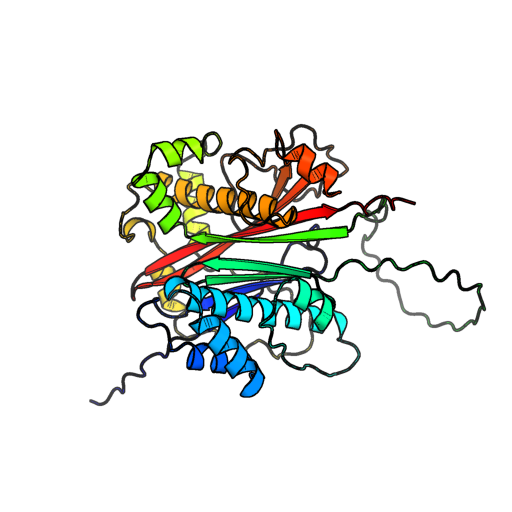EU A CA 1
ATOM 2743 C C . LEU A 1 358 ? 2.658 4.416 10.496 1.00 94.19 358 LEU A C 1
ATOM 2745 O O . LEU A 1 358 ? 3.589 5.060 10.963 1.00 94.19 358 LEU A O 1
ATOM 2749 N N . TYR A 1 359 ? 2.824 3.214 9.970 1.00 94.50 359 TYR A N 1
ATOM 2750 C CA . TYR A 1 359 ? 4.125 2.603 9.739 1.00 94.50 359 TYR A CA 1
ATOM 2751 C C . TYR A 1 359 ? 4.302 2.419 8.237 1.00 94.50 359 TYR A C 1
ATOM 2753 O O . TYR A 1 359 ? 3.393 1.925 7.573 1.00 94.50 359 TYR A O 1
ATOM 2761 N N . SER A 1 360 ? 5.438 2.834 7.683 1.00 93.31 360 SER A N 1
ATOM 2762 C CA . SER A 1 360 ? 5.675 2.729 6.240 1.00 93.31 360 SER A CA 1
ATOM 2763 C C . SER A 1 360 ? 7.022 2.110 5.925 1.00 93.31 360 SER A C 1
ATOM 2765 O O . SER A 1 360 ? 7.954 2.249 6.707 1.00 93.31 360 SER A O 1
ATOM 2767 N N . TRP A 1 361 ? 7.139 1.448 4.780 1.00 94.62 361 TRP A N 1
ATOM 2768 C CA . TRP A 1 361 ? 8.405 0.957 4.239 1.00 94.62 361 TRP A CA 1
ATOM 2769 C C . TRP A 1 361 ? 8.376 0.955 2.709 1.00 94.62 361 TRP A C 1
ATOM 2771 O O . TRP A 1 361 ? 7.369 1.319 2.098 1.00 94.62 361 TRP A O 1
ATOM 2781 N N . VAL A 1 362 ? 9.493 0.570 2.091 1.00 94.75 362 VAL A N 1
ATOM 2782 C CA . VAL A 1 362 ? 9.616 0.462 0.634 1.00 94.75 362 VAL A CA 1
ATOM 2783 C C . VAL A 1 362 ? 9.791 -0.996 0.233 1.00 94.75 362 VAL A C 1
ATOM 2785 O O . VAL A 1 362 ? 10.637 -1.704 0.775 1.00 94.75 362 VAL A O 1
ATOM 2788 N N . GLU A 1 363 ? 8.999 -1.431 -0.740 1.00 94.38 363 GLU A N 1
ATOM 2789 C CA . GLU A 1 363 ? 9.179 -2.703 -1.434 1.00 94.38 363 GLU A CA 1
ATOM 2790 C C . GLU A 1 363 ? 9.684 -2.451 -2.848 1.00 94.38 363 GLU A C 1
ATOM 2792 O O . GLU A 1 363 ? 9.253 -1.520 -3.524 1.00 94.38 363 GLU A O 1
ATOM 2797 N N . TRP A 1 364 ? 10.600 -3.295 -3.304 1.00 94.19 364 TRP A N 1
ATOM 2798 C CA . TRP A 1 364 ? 11.215 -3.175 -4.620 1.00 94.19 364 TRP A CA 1
ATOM 2799 C C . TRP A 1 364 ? 10.712 -4.282 -5.520 1.00 94.19 364 TRP A C 1
ATOM 2801 O O . TRP A 1 364 ? 10.936 -5.456 -5.220 1.00 94.19 364 TRP A O 1
ATOM 2811 N N . CYS A 1 365 ? 10.061 -3.910 -6.619 1.00 93.12 365 CYS A N 1
ATOM 2812 C CA . CYS A 1 365 ? 9.570 -4.862 -7.607 1.00 93.12 365 CYS A CA 1
ATOM 2813 C C . CYS A 1 365 ? 10.379 -4.773 -8.904 1.00 93.12 365 CYS A C 1
ATOM 2815 O O . CYS A 1 365 ? 10.639 -3.660 -9.374 1.00 93.12 365 CYS A O 1
ATOM 2817 N N . PRO A 1 366 ? 10.719 -5.914 -9.525 1.00 92.12 366 PRO A N 1
ATOM 2818 C CA . PRO A 1 366 ? 11.327 -5.951 -10.847 1.00 92.12 366 PRO A CA 1
ATOM 2819 C C . PRO A 1 366 ? 10.476 -5.219 -11.883 1.00 92.12 366 PRO A C 1
ATOM 2821 O O . PRO A 1 366 ? 9.325 -5.580 -12.131 1.00 92.12 366 PRO A O 1
ATOM 2824 N N . HIS A 1 367 ? 11.055 -4.204 -12.516 1.00 90.88 367 HIS A N 1
ATOM 2825 C CA . HIS A 1 367 ? 10.413 -3.479 -13.611 1.00 90.88 367 HIS A CA 1
ATOM 2826 C C . HIS A 1 367 ? 10.972 -3.904 -14.968 1.00 90.88 367 HIS A C 1
ATOM 2828 O O . HIS A 1 367 ? 10.238 -4.050 -15.941 1.00 90.88 367 HIS A O 1
ATOM 2834 N N . SER A 1 368 ? 12.282 -4.131 -15.028 1.00 88.88 368 SER A N 1
ATOM 2835 C CA . SER A 1 368 ? 12.989 -4.642 -16.201 1.00 88.88 368 SER A CA 1
ATOM 2836 C C . SER A 1 368 ? 14.130 -5.559 -15.759 1.00 88.88 368 SER A C 1
ATOM 2838 O O . SER A 1 368 ? 14.360 -5.730 -14.565 1.00 88.88 368 SER A O 1
ATOM 2840 N N . ALA A 1 369 ? 14.875 -6.124 -16.711 1.00 84.88 369 ALA A N 1
ATOM 2841 C CA . ALA A 1 369 ? 16.059 -6.929 -16.401 1.00 84.88 369 ALA A CA 1
ATOM 2842 C C . ALA A 1 369 ? 17.146 -6.149 -15.633 1.00 84.88 369 ALA A C 1
ATOM 2844 O O . ALA A 1 369 ? 17.969 -6.756 -14.961 1.00 84.88 369 ALA A O 1
ATOM 2845 N N . VAL A 1 370 ? 17.147 -4.816 -15.731 1.00 87.06 370 VAL A N 1
ATOM 2846 C CA . VAL A 1 370 ? 18.217 -3.951 -15.207 1.00 87.06 370 VAL A CA 1
ATOM 2847 C C . VAL A 1 370 ? 17.742 -2.970 -14.137 1.00 87.06 370 VAL A C 1
ATOM 2849 O O . VAL A 1 370 ? 18.541 -2.190 -13.635 1.00 87.06 370 VAL A O 1
ATOM 2852 N N . MET A 1 371 ? 16.449 -2.969 -13.800 1.00 91.81 371 MET A N 1
ATOM 2853 C CA . MET A 1 371 ? 15.886 -1.982 -12.880 1.00 91.81 371 MET A CA 1
ATOM 2854 C C . MET A 1 371 ? 14.744 -2.556 -12.050 1.00 91.81 371 MET A C 1
ATOM 2856 O O . MET A 1 371 ? 13.820 -3.179 -12.587 1.00 91.81 371 MET A O 1
ATOM 2860 N N . ASP A 1 372 ? 14.770 -2.210 -10.767 1.00 94.06 372 ASP A N 1
ATOM 2861 C CA . ASP A 1 372 ? 13.640 -2.340 -9.853 1.00 94.06 372 ASP A CA 1
ATOM 2862 C C . ASP A 1 372 ? 12.972 -0.983 -9.616 1.00 94.06 372 ASP A C 1
ATOM 2864 O O . ASP A 1 372 ? 13.626 0.060 -9.582 1.00 94.06 372 ASP A O 1
ATOM 2868 N N . THR A 1 373 ? 11.658 -0.993 -9.411 1.00 94.94 373 THR A N 1
ATOM 2869 C CA . THR A 1 373 ? 10.884 0.202 -9.055 1.00 94.94 373 THR A CA 1
ATOM 2870 C C . THR A 1 373 ? 10.356 0.106 -7.627 1.00 94.94 373 THR A C 1
ATOM 2872 O O . THR A 1 373 ? 9.869 -0.963 -7.239 1.00 94.94 373 THR A O 1
ATOM 2875 N N . PRO A 1 374 ? 10.404 1.205 -6.851 1.00 96.44 374 PRO A N 1
ATOM 2876 C CA . PRO A 1 374 ? 9.930 1.202 -5.481 1.00 96.44 374 PRO A CA 1
ATOM 2877 C C . PRO A 1 374 ? 8.409 1.373 -5.392 1.00 96.44 374 PRO A C 1
ATOM 2879 O O . PRO A 1 374 ? 7.790 2.152 -6.124 1.00 96.44 374 PRO A O 1
ATOM 2882 N N . TYR A 1 375 ? 7.837 0.677 -4.419 1.00 97.12 375 TYR A N 1
ATOM 2883 C CA . TYR A 1 375 ? 6.462 0.778 -3.954 1.00 97.12 375 TYR A CA 1
ATOM 2884 C C . TYR A 1 375 ? 6.491 1.226 -2.498 1.00 97.12 375 TYR A C 1
ATOM 2886 O O . TYR A 1 375 ? 7.140 0.595 -1.664 1.00 97.12 375 TYR A O 1
ATOM 2894 N N . ALA A 1 376 ? 5.788 2.310 -2.185 1.00 96.06 376 ALA A N 1
ATOM 2895 C CA . ALA A 1 376 ? 5.562 2.694 -0.801 1.00 96.06 376 ALA A CA 1
ATOM 2896 C C . ALA A 1 376 ? 4.473 1.789 -0.223 1.00 96.06 376 ALA A C 1
ATOM 2898 O O . ALA A 1 376 ? 3.381 1.706 -0.784 1.00 96.06 376 ALA A O 1
ATOM 2899 N N . VAL A 1 377 ? 4.760 1.127 0.893 1.00 97.25 377 VAL A N 1
ATOM 2900 C CA . VAL A 1 377 ? 3.773 0.353 1.646 1.00 97.25 377 VAL A CA 1
ATOM 2901 C C . VAL A 1 377 ? 3.508 1.071 2.954 1.00 97.25 377 VAL A C 1
ATOM 2903 O O . VAL A 1 377 ? 4.446 1.445 3.656 1.00 97.25 377 VAL A O 1
ATOM 2906 N N . VAL A 1 378 ? 2.237 1.287 3.278 1.00 96.75 378 VAL A N 1
ATOM 2907 C CA . VAL A 1 378 ? 1.811 1.994 4.488 1.00 96.75 378 VAL A CA 1
ATOM 2908 C C . VAL A 1 378 ? 0.797 1.139 5.223 1.00 96.75 378 VAL A C 1
ATOM 2910 O O . VAL A 1 378 ? -0.185 0.695 4.637 1.00 96.75 378 VAL A O 1
ATOM 2913 N N . VAL A 1 379 ? 1.018 0.923 6.514 1.00 97.56 379 VAL A N 1
ATOM 2914 C CA . VAL A 1 379 ? 0.048 0.320 7.425 1.00 97.56 379 VAL A CA 1
ATOM 2915 C C . VAL A 1 379 ? -0.407 1.396 8.396 1.00 97.56 379 VAL A C 1
ATOM 2917 O O . VAL A 1 379 ? 0.406 1.999 9.093 1.00 97.56 379 VAL A O 1
ATOM 2920 N N . GLY A 1 380 ? -1.711 1.646 8.426 1.00 96.44 380 GLY A N 1
ATOM 2921 C CA . GLY A 1 380 ? -2.347 2.552 9.371 1.00 96.44 380 GLY A CA 1
ATOM 2922 C C . GLY A 1 380 ? -3.154 1.794 10.414 1.00 96.44 380 GLY A C 1
ATOM 2923 O O . GLY A 1 380 ? -3.776 0.784 10.091 1.00 96.44 380 GLY A O 1
ATOM 2924 N N . CYS A 1 381 ? -3.196 2.279 11.650 1.00 95.94 381 CYS A N 1
ATOM 2925 C CA . CYS A 1 381 ? -4.157 1.796 12.637 1.00 95.94 381 CYS A CA 1
ATOM 2926 C C . CYS A 1 381 ? -4.659 2.900 13.565 1.00 95.94 381 CYS A C 1
ATOM 2928 O O . CYS A 1 381 ? -3.977 3.893 13.830 1.00 95.94 381 CYS A O 1
ATOM 2930 N N . CYS A 1 382 ? -5.854 2.690 14.101 1.00 94.31 382 CYS A N 1
ATOM 2931 C CA . CYS A 1 382 ? -6.433 3.522 15.146 1.00 94.31 382 CYS A CA 1
ATOM 2932 C C . CYS A 1 382 ? -7.196 2.653 16.150 1.00 94.31 382 CYS A C 1
ATOM 2934 O O . CYS A 1 382 ? -7.489 1.481 15.896 1.00 94.31 382 CYS A O 1
ATOM 2936 N N . SER A 1 383 ? -7.503 3.234 17.307 1.00 92.25 383 SER A N 1
ATOM 2937 C CA . SER A 1 383 ? -8.402 2.618 18.280 1.00 92.25 383 SER A CA 1
ATOM 2938 C C . SER A 1 383 ? -9.853 2.848 17.866 1.00 92.25 383 SER A C 1
ATOM 2940 O O . SER A 1 383 ? -10.214 3.946 17.445 1.00 92.25 383 SER A O 1
ATOM 2942 N N . ALA A 1 384 ? -10.696 1.840 18.043 1.00 90.94 384 ALA A N 1
ATOM 2943 C CA . ALA A 1 384 ? -12.135 1.917 17.867 1.00 90.94 384 ALA A CA 1
ATOM 2944 C C . ALA A 1 384 ? -12.837 1.754 19.223 1.00 90.94 384 ALA A C 1
ATOM 2946 O O . ALA A 1 384 ? -12.621 0.778 19.946 1.00 90.94 384 ALA A O 1
ATOM 2947 N N . SER A 1 385 ? -13.695 2.708 19.575 1.00 88.38 385 SER A N 1
ATOM 2948 C CA . SER A 1 385 ? -14.673 2.550 20.643 1.00 88.38 385 SER A CA 1
ATOM 2949 C C . SER A 1 385 ? -15.747 1.565 20.203 1.00 88.38 385 SER A C 1
ATOM 2951 O O . SER A 1 385 ? -16.180 1.589 19.047 1.00 88.38 385 SER A O 1
ATOM 2953 N N . LEU A 1 386 ? -16.231 0.745 21.133 1.00 71.12 386 LEU A N 1
ATOM 2954 C CA . LEU A 1 386 ? -17.439 -0.029 20.885 1.00 71.12 386 LEU A CA 1
ATOM 2955 C C . LEU A 1 386 ? -18.580 0.926 20.529 1.00 71.12 386 LEU A C 1
ATOM 2957 O O . LEU A 1 386 ? -18.696 1.976 21.172 1.00 71.12 386 LEU A O 1
ATOM 2961 N N . PRO A 1 387 ? -19.428 0.584 19.542 1.00 65.44 387 PRO A N 1
ATOM 2962 C CA . PRO A 1 387 ? -20.684 1.290 19.392 1.00 65.44 387 PRO A CA 1
ATOM 2963 C C . PRO A 1 387 ? -21.379 1.213 20.749 1.00 65.44 387 PRO A C 1
ATOM 2965 O O . PRO A 1 387 ? -21.578 0.116 21.276 1.00 65.44 387 PRO A O 1
ATOM 2968 N N . ALA A 1 388 ? -21.667 2.369 21.351 1.00 59.22 388 ALA A N 1
ATOM 2969 C CA . ALA A 1 388 ? -22.511 2.415 22.532 1.00 59.22 388 ALA A CA 1
ATOM 2970 C C . ALA A 1 388 ? -23.786 1.680 22.133 1.00 59.22 388 ALA A C 1
ATOM 2972 O O . ALA A 1 388 ? -24.465 2.130 21.209 1.00 59.22 388 ALA A O 1
ATOM 2973 N N . HIS A 1 389 ? -24.015 0.495 22.707 1.00 48.72 389 HIS A N 1
ATOM 2974 C CA . HIS A 1 389 ? -25.181 -0.306 22.382 1.00 48.72 389 HIS A CA 1
ATOM 2975 C C . HIS A 1 389 ? -26.388 0.626 22.449 1.00 48.72 389 HIS A C 1
ATOM 2977 O O . HIS A 1 389 ? -26.653 1.230 23.487 1.00 48.72 389 HIS A O 1
ATOM 2983 N N . SER A 1 390 ? -27.051 0.809 21.310 1.00 38.59 390 SER A N 1
ATOM 2984 C CA . SER A 1 390 ? -28.391 1.363 21.253 1.00 38.59 390 SER A CA 1
ATOM 2985 C C . SER A 1 390 ? -29.285 0.356 21.970 1.00 38.59 390 SER A C 1
ATOM 2987 O O . SER A 1 390 ? -29.783 -0.575 21.338 1.00 38.59 390 SER A O 1
ATOM 2989 N N . CYS A 1 391 ? -29.321 0.468 23.300 1.00 34.31 391 CYS A N 1
ATOM 2990 C CA . CYS A 1 391 ? -30.301 -0.178 24.159 1.00 34.31 391 CYS A CA 1
ATOM 2991 C C . CYS A 1 391 ? -31.702 0.285 23.772 1.00 34.31 391 CYS A C 1
ATOM 2993 O O . CYS A 1 391 ? -31.855 1.494 23.468 1.00 34.31 391 CYS A O 1
#

pLDDT: mean 78.5, std 19.79, range [29.83, 98.12]

Foldseek 3Di:
DDPDPPPPQKAKAKDKDDDDCPPQPLKIKMKIFIPAALVRHDPLLVHQVRLFPPPDPVNSVVLQVVLVPDDPQVSQQLSRQQSQVQVRLLVSVCVVPVPPPDRDRGRGRDDQVCCCVPRQWGKAWEGHRGMIMMMIGHWPDPPPPPPPDDDDDDDDDDDDDDDDDPPDPPPPDPFFTKDKYKYKFFLLVLLVCCVVCVVVVCQLAPLQDAPDDPVVLVVLLLVQLDPPDDPPPCPDDDDDPPPRDPDPCPVQSSQQSVLLQCVRPDHDPDSVSSSSSLLSLQLVGQQVGLVVRLVDPPDHDGSPQKAFDPPPDCVVDPVQADTDGSHDDRAQGKHKTFGDDPSVVSCVVQQWHRIKIKHKHWDWHHNHPRHTTIMIMMMMMTGGDDDPPPD

Solvent-accessible surface area (backbone atoms only — not comparable to full-atom values): 22662 Å² total; per-residue (Å²): 142,81,80,79,78,74,72,81,72,49,45,70,48,75,48,77,48,90,65,54,62,74,86,46,61,74,45,29,36,16,36,16,30,44,71,36,23,72,96,53,56,61,55,69,69,58,47,48,66,74,54,30,62,81,61,44,75,66,65,42,51,54,46,49,52,56,33,66,73,40,61,79,81,46,24,57,15,52,51,29,20,29,44,8,35,12,52,12,48,39,56,47,47,53,77,73,45,83,84,72,88,75,89,72,68,44,81,48,77,75,51,55,69,45,38,35,75,77,68,63,23,44,58,22,64,25,50,40,77,61,36,6,25,13,32,22,29,64,63,79,71,77,78,69,77,78,81,66,78,82,78,89,80,91,80,90,79,94,75,87,84,80,93,73,93,83,84,82,81,84,81,76,65,86,78,43,46,71,48,64,19,32,20,52,26,52,21,65,56,48,39,50,49,31,71,75,35,52,70,54,36,51,65,64,34,83,56,56,67,61,81,74,53,71,64,58,51,51,52,52,54,51,58,67,38,43,83,80,76,72,80,82,76,81,74,79,89,78,96,78,70,90,79,77,73,90,53,89,63,64,80,59,47,51,69,21,30,55,68,33,47,64,72,40,99,70,50,43,92,42,70,70,51,40,50,53,19,46,43,47,16,41,52,49,14,51,50,50,11,55,41,52,63,70,66,55,83,94,64,81,77,62,69,72,29,62,36,54,56,92,77,68,57,81,86,84,48,65,89,80,46,40,70,35,56,50,53,66,78,57,64,78,39,46,27,34,25,24,43,36,74,86,58,29,60,61,33,51,76,70,26,32,48,45,53,34,38,38,38,33,38,76,46,77,36,38,62,46,102,70,32,32,45,52,25,25,35,21,39,27,35,30,39,28,48,74,75,76,75,86,122

Mean predicted aligned error: 10.02 Å

Sequence (391 aa):
MHSLSEKSTARVIQRRRLLPVFPFRGATAVVSQLTAPLGQAPSLETLCSTALDGFTAAEGSLFLRDAESLHLRHQLPFVLSRVAASRAIESLHHKHRNAHGGNSPVVFTGSRLSARALHGCELSLSHEDCLGAAVAWVPEVHSICSSGTGLADSGAALLAECPGDASHERNTRKEGRVVCAIDVCPVAEVHRVRTRFPQLGRRWMPQCVTDACSDTIKEVLRAIEMPWTEPTVSTDTTDFLRTLCEGDDAAD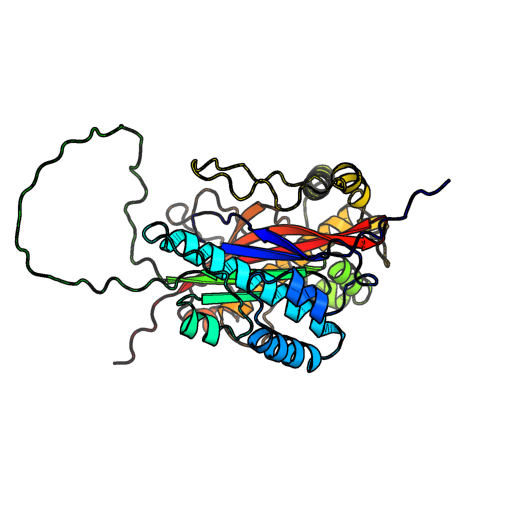TPSRRCNWWRHLSQPCTSELEAYRSLVLAQHWGARECAIKLLGISGRSFSYECVRCDPQAPSEESCPSALPFTTSFMRPHILYRGVVDGAERAPWQRAGLSPLLHLYSWVEWCPHSAVMDTPYAVVVGCCSASLPAHSC

Organism: Leptomonas seymouri (NCBI:txid5684)

Nearest PDB structures (foldseek):
  4q6u-assembly1_B  TM=3.972E-01  e=1.743E+00  Mycobacterium tuberculosis CDC1551
  3kdj-assembly1_A  TM=3.872E-01  e=2.652E+00  Arabidopsis thaliana
  4q6u-assembly1_A  TM=4.755E-01  e=3.800E+00  Mycobacterium tuberculosis CDC1551
  3oji-assembly1_B  TM=4.902E-01  e=5.783E+00  Arabidopsis thaliana
  5jo2-assembly1_A  TM=4.628E-01  e=6.924E+00  Arabidopsis thaliana

Radius of gyration: 22.61 Å; Cα contacts (8 Å, |Δi|>4): 641; chains: 1; bounding box: 60×51×72 Å

Secondary structure (DSSP, 8-state):
-----------EEEEEE---TTTSTT-EEEEEEESS-GGGPPPHHHHHHHHSTT--HHHHHHHHHHHHTS-HHHHHHHHHHHHHHHHHHHHHHHHHHTTS---PPP---S-HHHHHHHHS-EEEEEEETTEEEEEEE----------------------PPP-----S-----S-PEEEEEEEEEEHHHHHHHHHH-HHHHHHH-TT------HHHHHHHHHHHHS----------S---STTS---GGGGTHHHHHTTGGGSSSS--SSHHHHHHHHHHHHHHHHHHHHHHHHT-TT----TTSEEE-TT--TTSS-TTPEE--SS---TT-EEEEEE-GGGHHHHHHTTB-SEEEEEEEEEEEEEETTEEEEEEEEEEEEEEPPP----